Protein AF-A0A9E2LM24-F1 (afdb_monomer_lite)

Sequence (408 aa):
MKIYEELTNNKLIKWGVSLYILQIMFSSILIIIFGLPLFNVFFVATQSALLAIFVYFLLTKRFVILYRYSLLISLFSLLIISSIFSLVSLSYIEYGTIMINKIEDLNRINWNPSGNFKLNNDIFYDSSITNEEPCIIKEFNGIFDGNGYTIYDLNKPLFCTILDADIKNIYLRNVNINVDEYSVPRFGTIALINRGIIENVHVFGNISGSTSTGGLIGYNQGTINNSSFSGIIDSPLSSQNGGITSLNEGIISASYSKGSINGNVGVGGISGVSSGGSIVNCYTKMNINGNIHVSGIVGYLLKNVNLDGLIVYGNITANEYIGVVTSSDHLYAFNVLFTGQIYSSDYSYEESVFYSADQAFYVPSENYVDIILLDDSFYLNLLGLNQNIWAYNYENNIVLPYLSNNIE

Foldseek 3Di:
DVVVVVCVPDPVNVVVVVVVVVVVVVL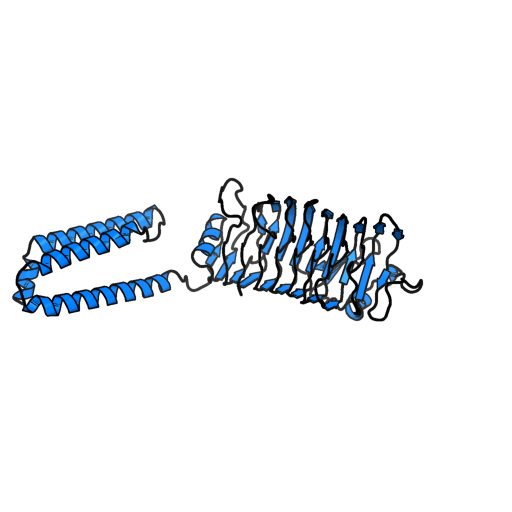VVCCVPPVDPPDDVVNVVVVVVVVVVVLVVVVPDDDPVVVVVSVVVVVVVVVVVVV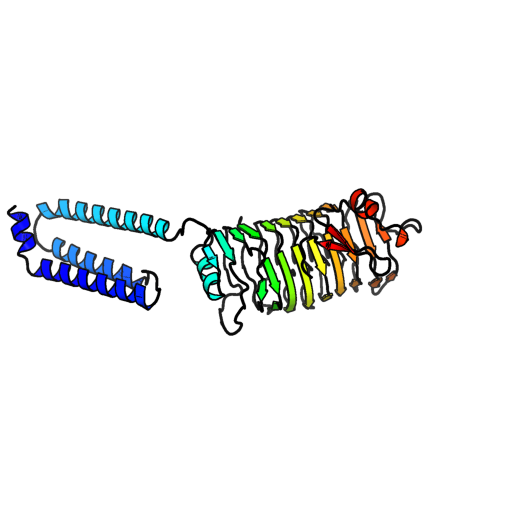VVVVVVVVLQPPDEAEDAEDVVLVNCQSPQAHHYEYPEAYEDDPVPDDVAQESHEEHQHEYHPVQHEYEDAAHENYAEYAQYHYENYHYEAYDYEDEPPRAQFDENHYAEYAHEYYHEEYEYEYAYQHQYEPHYREYPHEYELYEYEEEYHHANYAQHEPHYSEYAEYYALYEYAEEYHYEHQAEPHISEYEHYEHALYEYQYAYHYEYQWEHHTSYYPYAYHAELYEGHHETEYAYQYYHHTSDDYDWWYFYWYAYWYHYPVDTDHAIFTGGGPDDPDGDPVRGDDLQPPDPCCSCPRSVNDPQQWDWDCPPSHTDTDGPPDDD

Radius of gyration: 29.94 Å; chains: 1; bounding box: 44×38×105 Å

Secondary structure (DSSP, 8-state):
-HHHHHHHH-HHHHHHHHHHHHHHHHHHHHHHHH---S--HHHHHHHHHHHHHHHHHHHTS--HHHHHHHHHHHHHHHHHHHHHHHHHHHHTS--SEEEE-SGGGGGGTTT-TTSEEEE-S-EE--TT---SSSSSEEEE-SEEE-TT-EEES--S-SEEEE-S-EEEEEEEEEEEEEE-TTS-SEEESSEEEE-SEEEEEEEEEEEEESSEEESSEEEESSEEES-EEEEEEE-TT-S-EESSEEEESSEEES-EEEEEEE-SEEEESSEEEEESSEEEEEEEEEEEE-SEEEESSEEEEEE--EEEEEEEES-EEESEEEESSBSS---S---EEEESEEEESS-EEES-EEEPTT--SS--TT-B--GGG--HHIIIIIS---TTTEEEEEETTEEEEEETT---

pLDDT: mean 76.73, std 20.54, range [34.72, 98.88]

Structure (mmCIF, N/CA/C/O backbone):
data_AF-A0A9E2LM24-F1
#
_entry.id   AF-A0A9E2LM24-F1
#
loop_
_atom_site.group_PDB
_atom_site.id
_atom_site.type_symbol
_atom_site.label_atom_id
_atom_site.label_alt_id
_atom_site.label_comp_id
_atom_site.label_asym_id
_atom_site.label_entity_id
_atom_site.label_seq_id
_atom_site.pdbx_PDB_ins_code
_atom_site.Cartn_x
_atom_site.Cartn_y
_atom_site.Cartn_z
_atom_site.occupancy
_atom_site.B_iso_or_equiv
_atom_site.auth_seq_id
_atom_site.auth_comp_id
_atom_site.auth_asym_id
_atom_site.auth_atom_id
_atom_site.pdbx_PDB_model_num
ATOM 1 N N . MET A 1 1 ? -22.798 -12.843 67.841 1.00 37.84 1 MET A N 1
ATOM 2 C CA . MET A 1 1 ? -23.524 -11.668 68.377 1.00 37.84 1 MET A CA 1
ATOM 3 C C . MET A 1 1 ? -22.612 -10.711 69.138 1.00 37.84 1 MET A C 1
ATOM 5 O O . MET A 1 1 ? -22.390 -9.643 68.598 1.00 37.84 1 MET A O 1
ATOM 9 N N . LYS A 1 2 ? -21.973 -11.086 70.260 1.00 34.72 2 LYS A N 1
ATOM 10 C CA . LYS A 1 2 ? -21.072 -10.175 71.016 1.00 34.72 2 LYS A CA 1
ATOM 11 C C . LYS A 1 2 ? -19.939 -9.521 70.200 1.00 34.72 2 LYS A C 1
ATOM 13 O O . LYS A 1 2 ? -19.697 -8.332 70.334 1.00 34.72 2 LYS A O 1
ATOM 18 N N . ILE A 1 3 ? -19.302 -10.270 69.297 1.00 40.94 3 ILE A N 1
ATOM 19 C CA . ILE A 1 3 ? -18.236 -9.748 68.413 1.00 40.94 3 ILE A CA 1
ATOM 20 C C . ILE A 1 3 ? -18.790 -8.742 67.383 1.00 40.94 3 ILE A C 1
ATOM 22 O O . ILE A 1 3 ? -18.123 -7.778 67.022 1.00 40.94 3 ILE A O 1
ATOM 26 N N . TYR A 1 4 ? -20.034 -8.940 66.931 1.00 39.28 4 TYR A N 1
ATOM 27 C CA . TYR A 1 4 ? -20.706 -8.036 65.993 1.00 39.28 4 TYR A CA 1
ATOM 28 C C . TYR A 1 4 ? -21.110 -6.724 66.684 1.00 39.28 4 TYR A C 1
ATOM 30 O O . TYR A 1 4 ? -20.971 -5.653 66.100 1.00 39.28 4 TYR A O 1
ATOM 38 N N . GLU A 1 5 ? -21.533 -6.789 67.950 1.00 38.41 5 GLU A N 1
ATOM 39 C CA . GLU A 1 5 ? -21.797 -5.610 68.790 1.00 38.41 5 GLU A CA 1
ATOM 40 C C . GLU A 1 5 ? -20.521 -4.811 69.110 1.00 38.41 5 GLU A C 1
ATOM 42 O O . GLU A 1 5 ? -20.550 -3.581 69.083 1.00 38.41 5 GLU A O 1
ATOM 47 N N . GLU A 1 6 ? -19.380 -5.469 69.343 1.00 48.09 6 GLU A N 1
ATOM 48 C CA . GLU A 1 6 ? -18.092 -4.780 69.550 1.00 48.09 6 GLU A CA 1
ATOM 49 C C . GLU A 1 6 ? -17.565 -4.099 68.278 1.00 48.09 6 GLU A C 1
ATOM 51 O O . GLU A 1 6 ? -17.072 -2.970 68.338 1.00 48.09 6 GLU A O 1
ATOM 56 N N . LEU A 1 7 ? -17.705 -4.744 67.115 1.00 43.41 7 LEU A N 1
ATOM 57 C CA . LEU A 1 7 ? -17.315 -4.165 65.824 1.00 43.41 7 LEU A CA 1
ATOM 58 C C . LEU A 1 7 ? -18.199 -2.968 65.440 1.00 43.41 7 LEU A C 1
ATOM 60 O O . LEU A 1 7 ? -17.696 -1.965 64.936 1.00 43.41 7 LEU A O 1
ATOM 64 N N . THR A 1 8 ? -19.504 -3.039 65.713 1.00 44.94 8 THR A N 1
ATOM 65 C CA . THR A 1 8 ? -20.464 -1.978 65.361 1.00 44.94 8 THR A CA 1
ATOM 66 C C . THR A 1 8 ? -20.461 -0.790 66.323 1.00 44.94 8 THR A C 1
ATOM 68 O O . THR A 1 8 ? -20.882 0.293 65.920 1.00 44.94 8 THR A O 1
ATOM 71 N N . ASN A 1 9 ? -19.951 -0.918 67.552 1.00 47.66 9 ASN A N 1
ATOM 72 C CA . ASN A 1 9 ? -19.833 0.203 68.498 1.00 47.66 9 ASN A CA 1
ATOM 73 C C . ASN A 1 9 ? -18.480 0.926 68.467 1.00 47.66 9 ASN A C 1
ATOM 75 O O . ASN A 1 9 ? -18.320 1.969 69.107 1.00 47.66 9 ASN A O 1
ATOM 79 N N . ASN A 1 10 ? -17.512 0.437 67.692 1.00 54.38 10 ASN A N 1
ATOM 80 C CA . ASN A 1 10 ? -16.207 1.073 67.606 1.00 54.38 10 ASN A CA 1
ATOM 81 C C . ASN A 1 10 ? -16.253 2.313 66.695 1.00 54.38 10 ASN A C 1
ATOM 83 O O . ASN A 1 10 ? -16.375 2.211 65.471 1.00 54.38 10 ASN A O 1
ATOM 87 N N . LYS A 1 11 ? -16.128 3.505 67.297 1.00 49.81 11 LYS A N 1
ATOM 88 C CA . LYS A 1 11 ? -16.135 4.792 66.581 1.00 49.81 11 LYS A CA 1
ATOM 89 C C . LYS A 1 11 ? -15.120 4.829 65.434 1.00 49.81 11 LYS A C 1
ATOM 91 O O . LYS A 1 11 ? -15.450 5.366 64.386 1.00 49.81 11 LYS A O 1
ATOM 96 N N . LEU A 1 12 ? -13.942 4.220 65.578 1.00 48.19 12 LEU A N 1
ATOM 97 C CA . LEU A 1 12 ? -12.930 4.221 64.515 1.00 48.19 12 LEU A CA 1
ATOM 98 C C . LEU A 1 12 ? -13.371 3.442 63.270 1.00 48.19 12 LEU A C 1
ATOM 100 O O . LEU A 1 12 ? -13.103 3.875 62.153 1.00 48.19 12 LEU A O 1
ATOM 104 N N . ILE A 1 13 ? -14.096 2.335 63.449 1.00 50.62 13 ILE A N 1
ATOM 105 C CA . ILE A 1 13 ? -14.607 1.528 62.333 1.00 50.62 13 ILE A CA 1
ATOM 106 C C . ILE A 1 13 ? -15.705 2.296 61.592 1.00 50.62 13 ILE A C 1
ATOM 108 O O . ILE A 1 13 ? -15.702 2.330 60.365 1.00 50.62 13 ILE A O 1
ATOM 112 N N . LYS A 1 14 ? -16.586 3.001 62.317 1.00 49.66 14 LYS A N 1
ATOM 113 C CA . LYS A 1 14 ? -17.591 3.878 61.690 1.00 49.66 14 LYS A CA 1
ATOM 114 C C . LYS A 1 14 ? -16.951 4.989 60.861 1.00 49.66 14 LYS A C 1
ATOM 116 O O . LYS A 1 14 ? -17.409 5.251 59.758 1.00 49.66 14 LYS A O 1
ATOM 121 N N . TRP A 1 15 ? -15.880 5.607 61.359 1.00 49.09 15 TRP A N 1
ATOM 122 C CA . TRP A 1 15 ? -15.157 6.642 60.614 1.00 49.09 15 TRP A CA 1
ATOM 123 C C . TRP A 1 15 ? -14.475 6.087 59.361 1.00 49.09 15 TRP A C 1
ATOM 125 O O . TRP A 1 15 ? -14.570 6.705 58.304 1.00 49.09 15 TRP A O 1
ATOM 135 N N . GLY A 1 16 ? -13.858 4.904 59.450 1.00 50.16 16 GLY A N 1
ATOM 136 C CA . GLY A 1 16 ? -13.259 4.232 58.294 1.00 50.16 16 GLY A CA 1
ATOM 137 C C . GLY A 1 16 ? -14.283 3.902 57.204 1.00 50.16 16 GLY A C 1
ATOM 138 O O . GLY A 1 16 ? -14.049 4.193 56.035 1.00 50.16 16 GLY A O 1
ATOM 139 N N . VAL A 1 17 ? -15.450 3.373 57.586 1.00 50.53 17 VAL A N 1
ATOM 140 C CA . VAL A 1 17 ? -16.539 3.066 56.642 1.00 50.53 17 VAL A CA 1
ATOM 141 C C . VAL A 1 17 ? -17.111 4.342 56.016 1.00 50.53 17 VAL A C 1
ATOM 143 O O . VAL A 1 17 ? -17.307 4.385 54.805 1.00 50.53 17 VAL A O 1
ATOM 146 N N . SER A 1 18 ? -17.325 5.405 56.797 1.00 51.44 18 SER A N 1
ATOM 147 C CA . SER A 1 18 ? -17.827 6.681 56.268 1.00 51.44 18 SER A CA 1
ATOM 148 C C . SER A 1 18 ? -16.852 7.349 55.295 1.00 51.44 18 SER A C 1
ATOM 150 O O . SER A 1 18 ? -17.288 7.862 54.268 1.00 51.44 18 SER A O 1
ATOM 152 N N . LEU A 1 19 ? -15.544 7.319 55.576 1.00 48.62 19 LEU A N 1
ATOM 153 C CA . LEU A 1 19 ? -14.515 7.833 54.662 1.00 48.62 19 LEU A CA 1
ATOM 154 C C . LEU A 1 19 ? -14.465 7.029 53.357 1.00 48.62 19 LEU A C 1
ATOM 156 O O . LEU A 1 19 ? -14.359 7.618 52.284 1.00 48.62 19 LEU A O 1
ATOM 160 N N . TYR A 1 20 ? -14.617 5.706 53.439 1.00 49.69 20 TYR A N 1
ATOM 161 C CA . TYR A 1 20 ? -14.658 4.832 52.267 1.00 49.69 20 TYR A CA 1
ATOM 162 C C . TYR A 1 20 ? -15.887 5.098 51.383 1.00 49.69 20 TYR A C 1
ATOM 164 O O . TYR A 1 20 ? -15.764 5.204 50.165 1.00 49.69 20 TYR A O 1
ATOM 172 N N . ILE A 1 21 ? -17.065 5.288 51.990 1.00 49.41 21 ILE A N 1
ATOM 173 C CA . ILE A 1 21 ? -18.297 5.642 51.266 1.00 49.41 21 ILE A CA 1
ATOM 174 C C . ILE A 1 21 ? -18.165 7.020 50.603 1.00 49.41 21 ILE A C 1
ATOM 176 O O . ILE A 1 21 ? -18.506 7.165 49.430 1.00 49.41 21 ILE A O 1
ATOM 180 N N . LEU A 1 22 ? -17.630 8.017 51.316 1.00 49.47 22 LEU A N 1
ATOM 181 C CA . LEU A 1 22 ? -17.416 9.360 50.767 1.00 49.47 22 LEU A CA 1
ATOM 182 C C . LEU A 1 22 ? -16.456 9.328 49.565 1.00 49.47 22 LEU A C 1
ATOM 184 O O . LEU A 1 22 ? -16.675 10.020 48.573 1.00 49.47 22 LEU A O 1
ATOM 188 N N . GLN A 1 23 ? -15.426 8.483 49.634 1.00 54.00 23 GLN A N 1
ATOM 189 C CA . GLN A 1 23 ? -14.463 8.295 48.556 1.00 54.00 23 GLN A CA 1
ATOM 190 C C . GLN A 1 23 ? -15.085 7.611 47.333 1.00 54.00 23 GLN A C 1
ATOM 192 O O . GLN A 1 23 ? -14.861 8.079 46.221 1.00 54.00 23 GLN A O 1
ATOM 197 N N . ILE A 1 24 ? -15.918 6.577 47.521 1.00 50.78 24 ILE A N 1
ATOM 198 C CA . ILE A 1 24 ? -16.679 5.960 46.420 1.00 50.78 24 ILE A CA 1
ATOM 199 C C . ILE A 1 24 ? -17.555 7.010 45.735 1.00 50.78 24 ILE A C 1
ATOM 201 O O . ILE A 1 24 ? -17.515 7.130 44.517 1.00 50.78 24 ILE A O 1
ATOM 205 N N . MET A 1 25 ? -18.299 7.810 46.504 1.00 48.97 25 MET A N 1
ATOM 206 C CA . MET A 1 25 ? -19.178 8.839 45.943 1.00 48.97 25 MET A CA 1
ATOM 207 C C . MET A 1 25 ? -18.410 9.890 45.130 1.00 48.97 25 MET A C 1
ATOM 209 O O . MET A 1 25 ? -18.860 10.269 44.050 1.00 48.97 25 MET A O 1
ATOM 213 N N . PHE A 1 26 ? -17.245 10.335 45.608 1.00 49.41 26 PHE A N 1
ATOM 214 C CA . PHE A 1 26 ? -16.420 11.314 44.896 1.00 49.41 26 PHE A CA 1
ATOM 215 C C . PHE A 1 26 ? -15.842 10.743 43.591 1.00 49.41 26 PHE A C 1
ATOM 217 O O . PHE A 1 26 ? -15.830 11.422 42.565 1.00 49.41 26 PHE A O 1
ATOM 224 N N . SER A 1 27 ? -15.440 9.471 43.599 1.00 51.25 27 SER A N 1
ATOM 225 C CA . SER A 1 27 ? -14.977 8.762 42.402 1.00 51.25 27 SER A CA 1
ATOM 226 C C . SER A 1 27 ? -16.081 8.572 41.370 1.00 51.25 27 SER A C 1
ATOM 228 O O . SER A 1 27 ? -15.845 8.814 40.191 1.00 51.25 27 SER A O 1
ATOM 230 N N . SER A 1 28 ? -17.297 8.230 41.800 1.00 48.94 28 SER A N 1
ATOM 231 C CA . SER A 1 28 ? -18.464 8.138 40.914 1.00 48.94 28 SER A CA 1
ATOM 232 C C . SER A 1 28 ? -18.766 9.470 40.226 1.00 48.94 28 SER A C 1
ATOM 234 O O . SER A 1 28 ? -19.061 9.502 39.036 1.00 48.94 28 SER A O 1
ATOM 236 N N . ILE A 1 29 ? -18.660 10.583 40.959 1.00 48.94 29 ILE A N 1
ATOM 237 C CA . ILE A 1 29 ? -18.905 11.929 40.426 1.00 48.94 29 ILE A CA 1
ATOM 238 C C . ILE A 1 29 ? -17.828 12.323 39.403 1.00 48.94 29 ILE A C 1
ATOM 240 O O . ILE A 1 29 ? -18.162 12.867 38.353 1.00 48.94 29 ILE A O 1
ATOM 244 N N . LEU A 1 30 ? -16.554 12.008 39.654 1.00 46.25 30 LEU A N 1
ATOM 245 C CA . LEU A 1 30 ? -15.466 12.275 38.704 1.00 46.25 30 LEU A CA 1
ATOM 246 C C . LEU A 1 30 ? -15.601 11.467 37.403 1.00 46.25 30 LEU A C 1
ATOM 248 O O . LEU A 1 30 ? -15.331 12.007 36.332 1.00 46.25 30 LEU A O 1
ATOM 252 N N . ILE A 1 31 ? -16.073 10.217 37.481 1.00 49.44 31 ILE A N 1
ATOM 253 C CA . ILE A 1 31 ? -16.367 9.371 36.310 1.00 49.44 31 ILE A CA 1
ATOM 254 C C . ILE A 1 31 ? -17.482 9.995 35.463 1.00 49.44 31 ILE A C 1
ATOM 256 O O . ILE A 1 31 ? -17.355 10.095 34.246 1.00 49.44 31 ILE A O 1
ATOM 260 N N . ILE A 1 32 ? -18.555 10.456 36.113 1.00 47.03 32 ILE A N 1
ATOM 261 C CA . ILE A 1 32 ? -19.714 11.053 35.436 1.00 47.03 32 ILE A CA 1
ATOM 262 C C . ILE A 1 32 ? -19.356 12.396 34.784 1.00 47.03 32 ILE A C 1
ATOM 264 O O . ILE A 1 32 ? -19.843 12.689 33.697 1.00 47.03 32 ILE A O 1
ATOM 268 N N . ILE A 1 33 ? -18.520 13.216 35.429 1.00 41.94 33 ILE A N 1
ATOM 269 C CA . ILE A 1 33 ? -18.206 14.572 34.950 1.00 41.94 33 ILE A CA 1
ATOM 270 C C . ILE A 1 33 ? -17.117 14.572 33.872 1.00 41.94 33 ILE A C 1
ATOM 272 O O . ILE A 1 33 ? -17.212 15.348 32.925 1.00 41.94 33 ILE A O 1
ATOM 276 N N . PHE A 1 34 ? -16.084 13.735 34.000 1.00 40.09 34 PHE A N 1
ATOM 277 C CA . PHE A 1 34 ? -14.899 13.819 33.139 1.00 40.09 34 PHE A CA 1
ATOM 278 C C . PHE A 1 34 ? -14.753 12.663 32.145 1.00 40.09 34 PHE A C 1
ATOM 280 O O . PHE A 1 34 ? -13.814 12.680 31.354 1.00 40.09 34 PHE A O 1
ATOM 287 N N . GLY A 1 35 ? -15.622 11.644 32.189 1.00 41.97 35 GLY A N 1
ATOM 288 C CA . GLY A 1 35 ? -15.479 10.447 31.347 1.00 41.97 35 GLY A CA 1
ATOM 289 C C . GLY A 1 35 ? -14.150 9.709 31.559 1.00 41.97 35 GLY A C 1
ATOM 290 O O . GLY A 1 35 ? -13.750 8.894 30.731 1.00 41.97 35 GLY A O 1
ATOM 291 N N . LEU A 1 36 ? -13.442 10.018 32.650 1.00 40.34 36 LEU A N 1
ATOM 292 C CA . LEU A 1 36 ? -12.144 9.448 32.973 1.00 40.34 36 LEU A CA 1
ATOM 293 C C . LEU A 1 36 ? -12.342 8.026 33.511 1.00 40.34 36 LEU A C 1
ATOM 295 O O . LEU A 1 36 ? -13.150 7.829 34.426 1.00 40.34 36 LEU A O 1
ATOM 299 N N . PRO A 1 37 ? -11.595 7.032 33.004 1.00 42.69 37 PRO A N 1
ATOM 300 C CA . PRO A 1 37 ? -11.623 5.701 33.580 1.00 42.69 37 PRO A CA 1
ATOM 301 C C . PRO A 1 37 ? -11.056 5.720 35.006 1.00 42.69 37 PRO A C 1
ATOM 303 O O . PRO A 1 37 ? -10.235 6.565 35.359 1.00 42.69 37 PRO A O 1
ATOM 306 N N . LEU A 1 38 ? -11.469 4.738 35.812 1.00 41.19 38 LEU A N 1
ATOM 307 C CA . LEU A 1 38 ? -11.121 4.486 37.226 1.00 41.19 38 LEU A CA 1
ATOM 308 C C . LEU A 1 38 ? -9.619 4.473 37.590 1.00 41.19 38 LEU A C 1
ATOM 310 O O . LEU A 1 38 ? -9.264 4.240 38.746 1.00 41.19 38 LEU A O 1
ATOM 314 N N . PHE A 1 39 ? -8.721 4.704 36.640 1.00 47.00 39 PHE A N 1
ATOM 315 C CA . PHE A 1 39 ? -7.310 4.386 36.750 1.00 47.00 39 PHE A CA 1
ATOM 316 C C . PHE A 1 39 ? -6.438 5.612 36.525 1.00 47.00 39 PHE A C 1
ATOM 318 O O . PHE A 1 39 ? -5.777 5.770 35.505 1.00 47.00 39 PHE A O 1
ATOM 325 N N . ASN A 1 40 ? -6.347 6.436 37.564 1.00 41.44 40 ASN A N 1
ATOM 326 C CA . ASN A 1 40 ? -5.051 7.009 37.880 1.00 41.44 40 ASN A CA 1
ATOM 327 C C . ASN A 1 40 ? -4.311 5.969 38.740 1.00 41.44 40 ASN A C 1
ATOM 329 O O . ASN A 1 40 ? -4.874 5.480 39.718 1.00 41.44 40 ASN A O 1
ATOM 333 N N . VAL A 1 41 ? -3.070 5.607 38.411 1.00 40.97 41 VAL A N 1
ATOM 334 C CA . VAL A 1 41 ? -2.234 4.698 39.228 1.00 40.97 41 VAL A CA 1
ATOM 335 C C . VAL A 1 41 ? -2.157 5.182 40.688 1.00 40.97 41 VAL A C 1
ATOM 337 O O . VAL A 1 41 ? -2.132 4.377 41.621 1.00 40.97 41 VAL A O 1
ATOM 340 N N . PHE A 1 42 ? -2.266 6.498 40.906 1.00 39.94 42 PHE A N 1
ATOM 341 C CA . PHE A 1 42 ? -2.413 7.112 42.228 1.00 39.94 42 PHE A CA 1
ATOM 342 C C . PHE A 1 42 ? -3.684 6.677 42.988 1.00 39.94 42 PHE A C 1
ATOM 344 O O . PHE A 1 42 ? -3.671 6.575 44.215 1.00 39.94 42 PHE A O 1
ATOM 351 N N . PHE A 1 43 ? -4.783 6.379 42.294 1.00 45.56 43 PHE A N 1
ATOM 352 C CA . PHE A 1 43 ? -6.059 5.971 42.886 1.00 45.56 43 PHE A CA 1
ATOM 353 C C . PHE A 1 43 ? -6.000 4.550 43.476 1.00 45.56 43 PHE A C 1
ATOM 355 O O . PHE A 1 43 ? -6.475 4.308 44.583 1.00 45.56 43 PHE A O 1
ATOM 362 N N . VAL A 1 44 ? -5.323 3.619 42.801 1.00 47.00 44 VAL A N 1
ATOM 363 C CA . VAL A 1 44 ? -5.112 2.247 43.304 1.00 47.00 44 VAL A CA 1
ATOM 364 C C . VAL A 1 44 ? -4.002 2.204 44.367 1.00 47.00 44 VAL A C 1
ATOM 366 O O . VAL A 1 44 ? -4.108 1.476 45.360 1.00 47.00 44 VAL A O 1
ATOM 369 N N . ALA A 1 45 ? -2.964 3.035 44.223 1.00 43.75 45 ALA A N 1
ATOM 370 C CA . ALA A 1 45 ? -1.891 3.163 45.212 1.00 43.75 45 ALA A CA 1
ATOM 371 C C . ALA A 1 45 ? -2.394 3.720 46.558 1.00 43.75 45 ALA A C 1
ATOM 373 O O . ALA A 1 45 ? -1.986 3.261 47.623 1.00 43.75 45 ALA A O 1
ATOM 374 N N . THR A 1 46 ? -3.333 4.669 46.535 1.00 49.91 46 THR A N 1
ATOM 375 C CA . THR A 1 46 ? -3.924 5.228 47.764 1.00 49.91 46 THR A CA 1
ATOM 376 C C . THR A 1 46 ? -4.846 4.231 48.472 1.00 49.91 46 THR A C 1
ATOM 378 O O . THR A 1 46 ? -4.781 4.109 49.696 1.00 49.91 46 THR A O 1
ATOM 381 N N . GLN A 1 47 ? -5.634 3.453 47.722 1.00 50.97 47 GLN A N 1
ATOM 382 C CA . GLN A 1 47 ? -6.486 2.375 48.253 1.00 50.97 47 GLN A CA 1
ATOM 383 C C . GLN A 1 47 ? -5.663 1.263 48.926 1.00 50.97 47 GLN A C 1
ATOM 385 O O . GLN A 1 47 ? -5.989 0.813 50.027 1.00 50.97 47 GLN A O 1
ATOM 390 N N . SER A 1 48 ? -4.553 0.857 48.304 1.00 52.06 48 SER A N 1
ATOM 391 C CA . SER A 1 48 ? -3.649 -0.164 48.850 1.00 52.06 48 SER A CA 1
ATOM 392 C C . SER A 1 48 ? -2.846 0.335 50.057 1.00 52.06 48 SER A C 1
ATOM 394 O O . SER A 1 48 ? -2.683 -0.413 51.023 1.00 52.06 48 SER A O 1
ATOM 396 N N . ALA A 1 49 ? -2.425 1.605 50.075 1.00 48.19 49 ALA A N 1
ATOM 397 C CA . ALA A 1 49 ? -1.735 2.208 51.217 1.00 48.19 49 ALA A CA 1
ATOM 398 C C . ALA A 1 49 ? -2.637 2.339 52.458 1.00 48.19 49 ALA A C 1
ATOM 400 O O . ALA A 1 49 ? -2.216 1.994 53.562 1.00 48.19 49 ALA A O 1
ATOM 401 N N . LEU A 1 50 ? -3.892 2.773 52.298 1.00 51.09 50 LEU A N 1
ATOM 402 C CA . LEU A 1 50 ? -4.865 2.861 53.398 1.00 51.09 50 LEU A CA 1
ATOM 403 C C . LEU A 1 50 ? -5.198 1.483 53.982 1.00 51.09 50 LEU A C 1
ATOM 405 O O . LEU A 1 50 ? -5.255 1.329 55.205 1.00 51.09 50 LEU A O 1
ATOM 409 N N . LEU A 1 51 ? -5.344 0.470 53.124 1.00 54.06 51 LEU A N 1
ATOM 410 C CA . LEU A 1 51 ? -5.557 -0.911 53.552 1.00 54.06 51 LEU A CA 1
ATOM 411 C C . LEU A 1 51 ? -4.325 -1.466 54.286 1.00 54.06 51 LEU A C 1
ATOM 413 O O . LEU A 1 51 ? -4.468 -2.104 55.327 1.00 54.06 51 LEU A O 1
ATOM 417 N N . ALA A 1 52 ? -3.114 -1.168 53.805 1.00 51.31 52 ALA A N 1
ATOM 418 C CA . ALA A 1 52 ? -1.866 -1.565 54.455 1.00 51.31 52 ALA A CA 1
ATOM 419 C C . ALA A 1 52 ? -1.680 -0.896 55.828 1.00 51.31 52 ALA A C 1
ATOM 421 O O . ALA A 1 52 ? -1.301 -1.570 56.786 1.00 51.31 52 ALA A O 1
ATOM 422 N N . ILE A 1 53 ? -2.012 0.394 55.960 1.00 53.00 53 ILE A N 1
ATOM 423 C CA . ILE A 1 53 ? -1.996 1.121 57.242 1.00 53.00 53 ILE A CA 1
ATOM 424 C C . ILE A 1 53 ? -3.005 0.505 58.219 1.00 53.00 53 ILE A C 1
ATOM 426 O O . ILE A 1 53 ? -2.685 0.298 59.391 1.00 53.00 53 ILE A O 1
ATOM 430 N N . PHE A 1 54 ? -4.200 0.151 57.741 1.00 57.00 54 PHE A N 1
ATOM 431 C CA . PHE A 1 54 ? -5.231 -0.497 58.551 1.00 57.00 54 PHE A CA 1
ATOM 432 C C . PHE A 1 54 ? -4.795 -1.891 59.038 1.00 57.00 54 PHE A C 1
ATOM 434 O O . PHE A 1 54 ? -4.952 -2.219 60.216 1.00 57.00 54 PHE A O 1
ATOM 441 N N . VAL A 1 55 ? -4.167 -2.686 58.165 1.00 54.41 55 VAL A N 1
ATOM 442 C CA . VAL A 1 55 ? -3.604 -4.006 58.503 1.00 54.41 55 VAL A CA 1
ATOM 443 C C . VAL A 1 55 ? -2.420 -3.882 59.471 1.00 54.41 55 VAL A C 1
ATOM 445 O O . VAL A 1 55 ? -2.353 -4.627 60.447 1.00 54.41 55 VAL A O 1
ATOM 448 N N . TYR A 1 56 ? -1.526 -2.909 59.281 1.00 51.94 56 TYR A N 1
ATOM 449 C CA . TYR A 1 56 ? -0.412 -2.631 60.198 1.00 51.94 56 TYR A CA 1
ATOM 450 C C . TYR A 1 56 ? -0.897 -2.263 61.611 1.00 51.94 56 TYR A C 1
ATOM 452 O O . TYR A 1 56 ? -0.349 -2.724 62.618 1.00 51.94 56 TYR A O 1
ATOM 460 N N . PHE A 1 57 ? -1.981 -1.489 61.708 1.00 50.91 57 PHE A N 1
ATOM 461 C CA . PHE A 1 57 ? -2.591 -1.131 62.991 1.00 50.91 57 PHE A CA 1
ATOM 462 C C . PHE A 1 57 ? -3.226 -2.335 63.707 1.00 50.91 57 PHE A C 1
ATOM 464 O O . PHE A 1 57 ? -3.216 -2.408 64.936 1.00 50.91 57 PHE A O 1
ATOM 471 N N . LEU A 1 58 ? -3.742 -3.308 62.950 1.00 50.50 58 LEU A N 1
ATOM 472 C CA . LEU A 1 58 ? -4.242 -4.577 63.488 1.00 50.50 58 LEU A CA 1
ATOM 473 C C . LEU A 1 58 ? -3.103 -5.498 63.959 1.00 50.50 58 LEU A C 1
ATOM 475 O O . LEU A 1 58 ? -3.260 -6.187 64.965 1.00 50.50 58 LEU A O 1
ATOM 479 N N . LEU A 1 59 ? -1.948 -5.473 63.283 1.00 45.25 59 LEU A N 1
ATOM 480 C CA . LEU A 1 59 ? -0.774 -6.298 63.605 1.00 4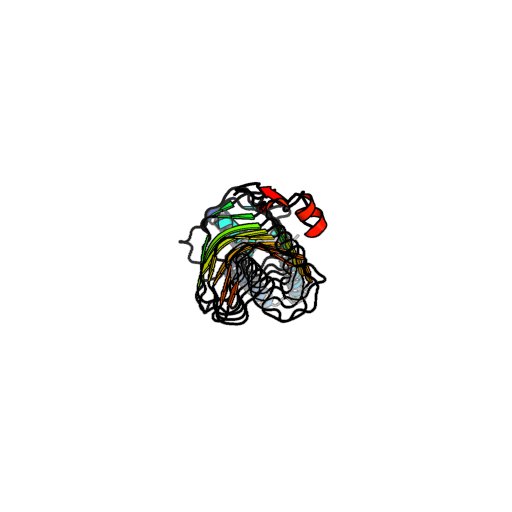5.25 59 LEU A CA 1
ATOM 481 C C . LEU A 1 59 ? -0.027 -5.850 64.874 1.00 45.25 59 LEU A C 1
ATOM 483 O O . LEU A 1 59 ? 0.612 -6.672 65.531 1.00 45.25 59 LEU A O 1
ATOM 487 N N . THR A 1 60 ? -0.108 -4.570 65.248 1.00 48.97 60 THR A N 1
ATOM 488 C CA . THR A 1 60 ? 0.629 -4.005 66.397 1.00 48.97 60 THR A CA 1
ATOM 489 C C . THR A 1 60 ? -0.057 -4.211 67.754 1.00 48.97 60 THR A C 1
ATOM 491 O O . THR A 1 60 ? 0.576 -4.009 68.793 1.00 48.97 60 THR A O 1
ATOM 494 N N . LYS A 1 61 ? -1.311 -4.692 67.802 1.00 48.19 61 LYS A N 1
ATOM 495 C CA . LYS A 1 61 ? -1.969 -5.091 69.061 1.00 48.19 61 LYS A CA 1
ATOM 496 C C . LYS A 1 61 ? -1.934 -6.609 69.266 1.00 48.19 61 LYS A C 1
ATOM 498 O O . LYS A 1 61 ? -2.452 -7.376 68.464 1.00 48.19 61 LYS A O 1
ATOM 503 N N . ARG A 1 62 ? -1.343 -7.028 70.396 1.00 48.41 62 ARG A N 1
ATOM 504 C CA . ARG A 1 62 ? -1.201 -8.419 70.876 1.00 48.41 62 ARG A CA 1
ATOM 505 C C . ARG A 1 62 ? -2.532 -9.190 70.874 1.00 48.41 62 ARG A C 1
ATOM 507 O O . ARG A 1 62 ? -3.213 -9.238 71.891 1.00 48.41 62 ARG A O 1
ATOM 514 N N . PHE A 1 63 ? -2.854 -9.875 69.782 1.00 51.91 63 PHE A N 1
ATOM 515 C CA . PHE A 1 63 ? -3.891 -10.904 69.765 1.00 51.91 63 PHE A CA 1
ATOM 516 C C . PHE A 1 63 ? -3.452 -12.077 68.880 1.00 51.91 63 PHE A C 1
ATOM 518 O O . PHE A 1 63 ? -3.538 -12.041 67.658 1.00 51.91 63 PHE A O 1
ATOM 525 N N . VAL A 1 64 ? -2.973 -13.149 69.516 1.00 49.66 64 VAL A N 1
ATOM 526 C CA . VAL A 1 64 ? -2.405 -14.342 68.853 1.00 49.66 64 VAL A CA 1
ATOM 527 C C . VAL A 1 64 ? -3.452 -15.110 68.029 1.00 49.66 64 VAL A C 1
ATOM 529 O O . VAL A 1 64 ? -3.124 -15.710 67.010 1.00 49.66 64 VAL A O 1
ATOM 532 N N . ILE A 1 65 ? -4.732 -15.028 68.404 1.00 49.06 65 ILE A N 1
ATOM 533 C CA . ILE A 1 65 ? -5.845 -15.605 67.632 1.00 49.06 65 ILE A CA 1
ATOM 534 C C . ILE A 1 65 ? -6.111 -14.794 66.352 1.00 49.06 65 ILE A C 1
ATOM 536 O O . ILE A 1 65 ? -6.403 -15.380 65.316 1.00 49.06 65 ILE A O 1
ATOM 540 N N . LEU A 1 66 ? -5.925 -13.469 66.382 1.00 47.91 66 LEU A N 1
ATOM 541 C CA . LEU A 1 66 ? -6.126 -12.583 65.229 1.00 47.91 66 LEU A CA 1
ATOM 542 C C . LEU A 1 66 ? -5.060 -12.764 64.136 1.00 47.91 66 LEU A C 1
ATOM 544 O O . LEU A 1 66 ? -5.360 -12.487 62.984 1.00 47.91 66 LEU A O 1
ATOM 548 N N . TYR A 1 67 ? -3.874 -13.300 64.448 1.00 45.97 67 TYR A N 1
ATOM 549 C CA . TYR A 1 67 ? -2.792 -13.513 63.470 1.00 45.97 67 TYR A CA 1
ATOM 550 C C . TYR A 1 67 ? -3.125 -14.567 62.399 1.00 45.97 67 TYR A C 1
ATOM 552 O O . TYR A 1 67 ? -2.826 -14.382 61.221 1.00 45.97 67 TYR A O 1
ATOM 560 N N . ARG A 1 68 ? -3.789 -15.673 62.780 1.00 44.91 68 ARG A N 1
ATOM 561 C CA . ARG A 1 68 ? -4.256 -16.681 61.805 1.00 44.91 68 ARG A CA 1
ATOM 562 C C . ARG A 1 68 ? -5.375 -16.134 60.921 1.00 44.91 68 ARG A C 1
ATOM 564 O O . ARG A 1 68 ? -5.419 -16.454 59.738 1.00 44.91 68 ARG A O 1
ATOM 571 N N . TYR A 1 69 ? -6.245 -15.290 61.475 1.00 49.28 69 TYR A N 1
ATOM 572 C CA . TYR A 1 69 ? -7.333 -14.674 60.719 1.00 49.28 69 TYR A CA 1
ATOM 573 C C . TYR A 1 69 ? -6.871 -13.478 59.879 1.00 49.28 69 TYR A C 1
ATOM 575 O O . TYR A 1 69 ? -7.426 -13.277 58.808 1.00 49.28 69 TYR A O 1
ATOM 583 N N . SER A 1 70 ? -5.834 -12.730 60.279 1.00 52.41 70 SER A N 1
ATOM 584 C CA . SER A 1 70 ? -5.307 -11.611 59.484 1.00 52.41 70 SER A CA 1
ATOM 585 C C . SER A 1 70 ? -4.647 -12.095 58.198 1.00 52.41 70 SER A C 1
ATOM 587 O O . SER A 1 70 ? -4.825 -11.468 57.161 1.00 52.41 70 SER A O 1
ATOM 589 N N . LEU A 1 71 ? -3.947 -13.234 58.250 1.00 48.38 71 LEU A N 1
ATOM 590 C CA . LEU A 1 71 ? -3.321 -13.848 57.078 1.00 48.38 71 LEU A CA 1
ATOM 591 C C . LEU A 1 71 ? -4.379 -14.395 56.102 1.00 48.38 71 LEU A C 1
ATOM 593 O O . LEU A 1 71 ? -4.276 -14.213 54.889 1.00 48.38 71 LEU A O 1
ATOM 597 N N . LEU A 1 72 ? -5.453 -14.978 56.644 1.00 50.72 72 LEU A N 1
ATOM 598 C CA . LEU A 1 72 ? -6.636 -15.390 55.884 1.00 50.72 72 LEU A CA 1
ATOM 599 C C . LEU A 1 72 ? -7.360 -14.196 55.250 1.00 50.72 72 LEU A C 1
ATOM 601 O O . LEU A 1 72 ? -7.697 -14.263 54.075 1.00 50.72 72 LEU A O 1
ATOM 605 N N . ILE A 1 73 ? -7.545 -13.096 55.984 1.00 54.50 73 ILE A N 1
ATOM 606 C CA . ILE A 1 73 ? -8.162 -11.864 55.471 1.00 54.50 73 ILE A CA 1
ATOM 607 C C . ILE A 1 73 ? -7.297 -11.246 54.370 1.00 54.50 73 ILE A C 1
ATOM 609 O O . ILE A 1 73 ? -7.848 -10.842 53.353 1.00 54.50 73 ILE A O 1
ATOM 613 N N . SER A 1 74 ? -5.966 -11.224 54.523 1.00 53.00 74 SER A N 1
ATOM 614 C CA . SER A 1 74 ? -5.063 -10.714 53.483 1.00 53.00 74 SER A CA 1
ATOM 615 C C . SER A 1 74 ? -5.058 -11.572 52.218 1.00 53.00 74 SER A C 1
ATOM 617 O O . SER A 1 74 ? -4.990 -11.039 51.117 1.00 53.00 74 SER A O 1
ATOM 619 N N . LEU A 1 75 ? -5.165 -12.899 52.355 1.00 50.81 75 LEU A N 1
ATOM 620 C CA . LEU A 1 75 ? -5.311 -13.805 51.212 1.00 50.81 75 LEU A CA 1
ATOM 621 C C . LEU A 1 75 ? -6.663 -13.609 50.522 1.00 50.81 75 LEU A C 1
ATOM 623 O O . LEU A 1 75 ? -6.730 -13.596 49.297 1.00 50.81 75 LEU A O 1
ATOM 627 N N . PHE A 1 76 ? -7.729 -13.408 51.301 1.00 54.44 76 PHE A N 1
ATOM 628 C CA . PHE A 1 76 ? -9.070 -13.165 50.778 1.00 54.44 76 PHE A CA 1
ATOM 629 C C . PHE A 1 76 ? -9.169 -11.813 50.064 1.00 54.44 76 PHE A C 1
ATOM 631 O O . PHE A 1 76 ? -9.782 -11.729 49.005 1.00 54.44 76 PHE A O 1
ATOM 638 N N . SER A 1 77 ? -8.528 -10.763 50.587 1.00 58.66 77 SER A N 1
ATOM 639 C CA . SER A 1 77 ? -8.463 -9.464 49.917 1.00 58.66 77 SER A CA 1
ATOM 640 C C . SER A 1 77 ? -7.609 -9.513 48.652 1.00 58.66 77 SER A C 1
ATOM 642 O O . SER A 1 77 ? -8.011 -8.925 47.659 1.00 58.66 77 SER A O 1
ATOM 644 N N . LEU A 1 78 ? -6.500 -10.261 48.631 1.00 54.62 78 LEU A N 1
ATOM 645 C CA . LEU A 1 78 ? -5.730 -10.528 47.406 1.00 54.62 78 LEU A CA 1
ATOM 646 C C . LEU A 1 78 ? -6.558 -11.273 46.354 1.00 54.62 78 LEU A C 1
ATOM 648 O O . LEU A 1 78 ? -6.531 -10.897 45.186 1.00 54.62 78 LEU A O 1
ATOM 652 N N . LEU A 1 79 ? -7.338 -12.274 46.768 1.00 51.56 79 LEU A N 1
ATOM 653 C CA . LEU A 1 79 ? -8.272 -12.987 45.895 1.00 51.56 79 LEU A CA 1
ATOM 654 C C . LEU A 1 79 ? -9.351 -12.054 45.340 1.00 51.56 79 LEU A C 1
ATOM 656 O O . LEU A 1 79 ? -9.581 -12.070 44.137 1.00 51.56 79 LEU A O 1
ATOM 660 N N . ILE A 1 80 ? -9.948 -11.203 46.180 1.00 56.34 80 ILE A N 1
ATOM 661 C CA . ILE A 1 80 ? -10.936 -10.197 45.765 1.00 56.34 80 ILE A CA 1
ATOM 662 C C . ILE A 1 80 ? -10.314 -9.169 44.815 1.00 56.34 80 ILE A C 1
ATOM 664 O O . ILE A 1 80 ? -10.917 -8.823 43.810 1.00 56.34 80 ILE A O 1
ATOM 668 N N . ILE A 1 81 ? -9.097 -8.698 45.086 1.00 61.00 81 ILE A N 1
ATOM 669 C CA . ILE A 1 81 ? -8.387 -7.776 44.193 1.00 61.00 81 ILE A CA 1
ATOM 670 C C . ILE A 1 81 ? -8.091 -8.466 42.860 1.00 61.00 81 ILE A C 1
ATOM 672 O O . ILE A 1 81 ? -8.303 -7.861 41.818 1.00 61.00 81 ILE A O 1
ATOM 676 N N . SER A 1 82 ? -7.668 -9.735 42.872 1.00 49.19 82 SER A N 1
ATOM 677 C CA . SER A 1 82 ? -7.395 -10.498 41.648 1.00 49.19 82 SER A CA 1
ATOM 678 C C . SER A 1 82 ? -8.658 -10.787 40.832 1.00 49.19 82 SER A C 1
ATOM 680 O O . SER A 1 82 ? -8.614 -10.734 39.607 1.00 49.19 82 SER A O 1
ATOM 682 N N . SER A 1 83 ? -9.795 -11.031 41.490 1.00 47.28 83 SER A N 1
ATOM 683 C CA . SER A 1 83 ? -11.073 -11.272 40.822 1.00 47.28 83 SER A CA 1
ATOM 684 C C . SER A 1 83 ? -11.730 -9.980 40.348 1.00 47.28 83 SER A C 1
ATOM 686 O O . SER A 1 83 ? -12.339 -9.970 39.288 1.00 47.28 83 SER A O 1
ATOM 688 N N . ILE A 1 84 ? -11.555 -8.865 41.061 1.00 54.66 84 ILE A N 1
ATOM 689 C CA . ILE A 1 84 ? -11.926 -7.537 40.559 1.00 54.66 84 ILE A CA 1
ATOM 690 C C . ILE A 1 84 ? -11.032 -7.171 39.373 1.00 54.66 84 ILE A C 1
ATOM 692 O O . ILE A 1 84 ? -11.546 -6.696 38.372 1.00 54.66 84 ILE A O 1
ATOM 696 N N . PHE A 1 85 ? -9.725 -7.440 39.432 1.00 50.22 85 PHE A N 1
ATOM 697 C CA . PHE A 1 85 ? -8.814 -7.210 38.310 1.00 50.22 85 PHE A CA 1
ATOM 698 C C . PHE A 1 85 ? -9.217 -8.036 37.079 1.00 50.22 85 PHE A C 1
ATOM 700 O O . PHE A 1 85 ? -9.251 -7.488 35.980 1.00 50.22 85 PHE A O 1
ATOM 707 N N . SER A 1 86 ? -9.607 -9.307 37.257 1.00 45.28 86 SER A N 1
ATOM 708 C CA . SER A 1 86 ? -10.095 -10.146 36.154 1.00 45.28 86 SER A CA 1
ATOM 709 C C . SER A 1 86 ? -11.477 -9.728 35.638 1.00 45.28 86 SER A C 1
ATOM 711 O O . SER A 1 86 ? -11.708 -9.750 34.434 1.00 45.28 86 SER A O 1
ATOM 713 N N . LEU A 1 87 ? -12.400 -9.295 36.503 1.00 40.97 87 LEU A N 1
ATOM 714 C CA . LEU A 1 87 ? -13.687 -8.748 36.058 1.00 40.97 87 LEU A CA 1
ATOM 715 C C . LEU A 1 87 ? -13.515 -7.412 35.328 1.00 40.97 87 LEU A C 1
ATOM 717 O O . LEU A 1 87 ? -14.239 -7.146 34.373 1.00 40.97 87 LEU A O 1
ATOM 721 N N . VAL A 1 88 ? -12.565 -6.578 35.757 1.00 45.44 88 VAL A N 1
ATOM 722 C CA . VAL A 1 88 ? -12.295 -5.275 35.143 1.00 45.44 88 VAL A CA 1
ATOM 723 C C . VAL A 1 88 ? -11.647 -5.446 33.771 1.00 45.44 88 VAL A C 1
ATOM 725 O O . VAL A 1 88 ? -12.068 -4.769 32.833 1.00 45.44 88 VAL A O 1
ATOM 728 N N . SER A 1 89 ? -10.710 -6.388 33.610 1.00 43.34 89 SER A N 1
ATOM 729 C CA . SER A 1 89 ? -10.168 -6.719 32.287 1.00 43.34 89 SER A CA 1
ATOM 730 C C . SER A 1 89 ? -11.234 -7.293 31.348 1.00 43.34 89 SER A C 1
ATOM 732 O O . SER A 1 89 ? -11.194 -7.004 30.157 1.00 43.34 89 SER A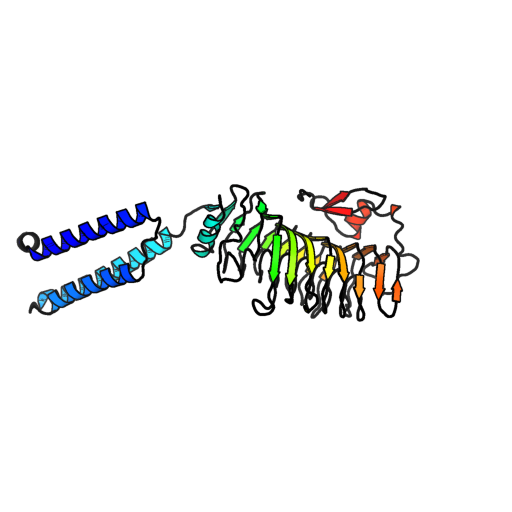 O 1
ATOM 734 N N . LEU A 1 90 ? -12.237 -8.015 31.866 1.00 38.19 90 LEU A N 1
ATOM 735 C CA . LEU A 1 90 ? -13.412 -8.407 31.079 1.00 38.19 90 LEU A CA 1
ATOM 736 C C . LEU A 1 90 ? -14.362 -7.237 30.769 1.00 38.19 90 LEU A C 1
ATOM 738 O O . LEU A 1 90 ? -14.988 -7.247 29.716 1.00 38.19 90 LEU A O 1
ATOM 742 N N . SER A 1 91 ? -14.490 -6.241 31.652 1.00 43.03 91 SER A N 1
ATOM 743 C CA . SER A 1 91 ? -15.412 -5.105 31.463 1.00 43.03 91 SER A CA 1
ATOM 744 C C . SER A 1 91 ? -14.936 -4.065 30.444 1.00 43.03 91 SER A C 1
ATOM 746 O O . SER A 1 91 ? -15.749 -3.293 29.946 1.00 43.03 91 SER A O 1
ATOM 748 N N . TYR A 1 92 ? -13.637 -4.053 30.127 1.00 44.72 92 TYR A N 1
ATOM 749 C CA . TYR A 1 92 ? -13.068 -3.236 29.049 1.00 44.72 92 TYR A CA 1
ATOM 750 C C . TYR A 1 92 ? -13.305 -3.826 27.655 1.00 44.72 92 TYR A C 1
ATOM 752 O O . TYR A 1 92 ? -13.156 -3.124 26.655 1.00 44.72 92 TYR A O 1
ATOM 760 N N . ILE A 1 93 ? -13.693 -5.100 27.582 1.00 47.59 93 ILE A N 1
ATOM 761 C CA . ILE A 1 93 ? -14.140 -5.723 26.344 1.00 47.59 93 ILE A CA 1
ATOM 762 C C . ILE A 1 93 ? -15.608 -5.327 26.182 1.00 47.59 93 ILE A C 1
ATOM 764 O O . ILE A 1 93 ? -16.511 -5.999 26.680 1.00 47.59 93 ILE A O 1
ATOM 768 N N . GLU A 1 94 ? -15.862 -4.202 25.515 1.00 50.47 94 GLU A N 1
ATOM 769 C CA . GLU A 1 94 ? -17.193 -3.948 24.966 1.00 50.47 94 GLU A CA 1
ATOM 770 C C . GLU A 1 94 ? -17.519 -5.112 24.016 1.00 50.47 94 GLU A C 1
ATOM 772 O O . GLU A 1 94 ? -16.938 -5.245 22.940 1.00 50.47 94 GLU A O 1
ATOM 777 N N . TYR A 1 95 ? -18.400 -6.017 24.451 1.00 54.66 95 TYR A N 1
ATOM 778 C CA . TYR A 1 95 ? -18.851 -7.132 23.628 1.00 54.66 95 TYR A CA 1
ATOM 779 C C . TYR A 1 95 ? -19.712 -6.584 22.491 1.00 54.66 95 TYR A C 1
ATOM 781 O O . TYR A 1 95 ? -20.830 -6.124 22.717 1.00 54.66 95 TYR A O 1
ATOM 789 N N . GLY A 1 96 ? -19.194 -6.652 21.266 1.00 77.06 96 GLY A N 1
ATOM 790 C CA . GLY A 1 96 ? -19.916 -6.268 20.058 1.00 77.06 96 GLY A CA 1
ATOM 791 C C . GLY A 1 96 ? -19.119 -5.327 19.166 1.00 77.06 96 GLY A C 1
ATOM 792 O O . GLY A 1 96 ? -17.898 -5.229 19.267 1.00 77.06 96 GLY A O 1
ATOM 793 N N . THR A 1 97 ? -19.828 -4.673 18.252 1.00 88.56 97 THR A N 1
ATOM 794 C CA . THR A 1 97 ? -19.252 -3.682 17.344 1.00 88.56 97 THR A CA 1
ATOM 795 C C . THR A 1 97 ? -19.320 -2.295 17.974 1.00 88.56 97 THR A C 1
ATOM 797 O O . THR A 1 97 ? -20.395 -1.814 18.331 1.00 88.56 97 THR A O 1
ATOM 800 N N . ILE A 1 98 ? -18.169 -1.644 18.085 1.00 91.50 98 ILE A N 1
ATOM 801 C CA . ILE A 1 98 ? -17.995 -0.295 18.605 1.00 91.50 98 ILE A CA 1
ATOM 802 C C . ILE A 1 98 ? -18.120 0.694 17.446 1.00 91.50 98 ILE A C 1
ATOM 804 O O . ILE A 1 98 ? -17.319 0.677 16.510 1.00 91.50 98 ILE A O 1
ATOM 808 N N . MET A 1 99 ? -19.119 1.573 17.511 1.00 94.00 99 MET A N 1
ATOM 809 C CA . MET A 1 99 ? -19.328 2.585 16.476 1.00 94.00 99 MET A CA 1
ATOM 810 C C . MET A 1 99 ? -18.375 3.770 16.666 1.00 94.00 99 MET A C 1
ATOM 812 O O . MET A 1 99 ? -18.296 4.342 17.757 1.00 94.00 99 MET A O 1
ATOM 816 N N . ILE A 1 100 ? -17.702 4.158 15.586 1.00 94.50 100 ILE A N 1
ATOM 817 C CA . ILE A 1 100 ? -16.878 5.364 15.482 1.00 94.50 100 ILE A CA 1
ATOM 818 C C . ILE A 1 100 ? -17.709 6.425 14.753 1.00 94.50 100 ILE A C 1
ATOM 820 O O . ILE A 1 100 ? -18.103 6.227 13.602 1.00 94.50 100 ILE A O 1
ATOM 824 N N . ASN A 1 101 ? -18.007 7.537 15.424 1.00 91.62 101 ASN A N 1
ATOM 825 C CA . ASN A 1 101 ? -18.853 8.607 14.884 1.00 91.62 101 ASN A CA 1
ATOM 826 C C . ASN A 1 101 ? -18.076 9.895 14.589 1.00 91.62 101 ASN A C 1
ATOM 828 O O . ASN A 1 101 ? -18.584 10.752 13.871 1.00 91.62 101 ASN A O 1
ATOM 832 N N . LYS A 1 102 ? -16.892 10.058 15.187 1.00 90.81 102 LYS A N 1
ATOM 833 C CA . LYS A 1 102 ? -16.050 11.259 15.102 1.00 90.81 102 LYS A CA 1
ATOM 834 C C . LYS A 1 102 ? -14.589 10.919 15.380 1.00 90.81 102 LYS A C 1
ATOM 836 O O . LYS A 1 102 ? -14.283 9.820 15.840 1.00 90.81 102 LYS A O 1
ATOM 841 N N . ILE A 1 103 ? -13.689 11.868 15.134 1.00 86.94 103 ILE A N 1
ATOM 842 C CA . ILE A 1 103 ? -12.250 11.600 15.147 1.00 86.94 103 ILE A CA 1
ATOM 843 C C . ILE A 1 103 ? -11.715 11.167 16.515 1.00 86.94 103 ILE A C 1
ATOM 845 O O . ILE A 1 103 ? -10.875 10.271 16.585 1.00 86.94 103 ILE A O 1
ATOM 849 N N . GLU A 1 104 ? -12.243 11.715 17.614 1.00 86.44 104 GLU A N 1
ATOM 850 C CA . GLU A 1 104 ? -11.780 11.336 18.955 1.00 86.44 104 GLU A CA 1
ATOM 851 C C . GLU A 1 104 ? -12.104 9.876 19.298 1.00 86.44 104 GLU A C 1
ATOM 853 O O . GLU A 1 104 ? -11.414 9.281 20.127 1.00 86.44 104 GLU A O 1
ATOM 858 N N . ASP A 1 105 ? -13.111 9.280 18.648 1.00 89.56 105 ASP A N 1
ATOM 859 C CA . ASP A 1 105 ? -13.497 7.889 18.888 1.00 89.56 105 ASP A CA 1
ATOM 860 C C . ASP A 1 105 ? -12.410 6.913 18.412 1.00 89.56 105 ASP A C 1
ATOM 862 O O . ASP A 1 105 ? -12.305 5.820 18.968 1.00 89.56 105 ASP A O 1
ATOM 866 N N . LEU A 1 106 ? -11.548 7.303 17.459 1.00 89.00 106 LEU A N 1
ATOM 867 C CA . LEU A 1 106 ? -10.415 6.474 17.026 1.00 89.00 106 LEU A CA 1
ATOM 868 C C . LEU A 1 106 ? -9.445 6.176 18.177 1.00 89.00 106 LEU A C 1
ATOM 870 O O . LEU A 1 106 ? -8.837 5.109 18.207 1.00 89.00 106 LEU A O 1
ATOM 874 N N . ASN A 1 107 ? -9.352 7.055 19.183 1.00 85.56 107 ASN A N 1
ATOM 875 C CA . ASN A 1 107 ? -8.514 6.801 20.357 1.00 85.56 107 ASN A CA 1
ATOM 876 C C . ASN A 1 107 ? -8.995 5.598 21.181 1.00 85.56 107 ASN A C 1
ATOM 878 O O . ASN A 1 107 ? -8.183 4.977 21.866 1.00 85.56 107 ASN A O 1
ATOM 882 N N . ARG A 1 108 ? -10.278 5.218 21.088 1.00 86.69 108 ARG A N 1
ATOM 883 C CA . ARG A 1 108 ? -10.815 4.024 21.764 1.00 86.69 108 ARG A CA 1
ATOM 884 C C . ARG A 1 108 ? -10.149 2.745 21.266 1.00 86.69 108 ARG A C 1
ATOM 886 O O . ARG A 1 108 ? -10.026 1.791 22.029 1.00 86.69 108 ARG A O 1
ATOM 893 N N . ILE A 1 109 ? -9.678 2.739 20.021 1.00 91.06 109 ILE A N 1
ATOM 894 C CA . ILE A 1 109 ? -8.990 1.595 19.420 1.00 91.06 109 ILE A CA 1
ATOM 895 C C . ILE A 1 109 ? -7.670 1.333 20.144 1.00 91.06 109 ILE A C 1
ATOM 897 O O . ILE A 1 109 ? -7.363 0.191 20.463 1.00 91.06 109 ILE A O 1
ATOM 901 N N . ASN A 1 110 ? -6.945 2.387 20.527 1.00 89.06 110 ASN A N 1
ATOM 902 C CA . ASN A 1 110 ? -5.723 2.249 21.322 1.00 89.06 110 ASN A CA 1
ATOM 903 C C . ASN A 1 110 ? -5.978 1.673 22.731 1.00 89.06 110 ASN A C 1
ATOM 905 O O . ASN A 1 110 ? -5.039 1.216 23.378 1.00 89.06 110 ASN A O 1
ATOM 909 N N . TRP A 1 111 ? -7.219 1.698 23.231 1.00 87.12 111 TRP A N 1
ATOM 910 C CA . TRP A 1 111 ? -7.589 1.114 24.528 1.00 87.12 111 TRP A CA 1
ATOM 911 C C . TRP A 1 111 ? -8.125 -0.318 24.414 1.00 87.12 111 TRP A C 1
ATOM 913 O O . TRP A 1 111 ? -8.061 -1.064 25.388 1.00 87.12 111 TRP A O 1
ATOM 923 N N . ASN A 1 112 ? -8.636 -0.703 23.243 1.00 88.00 112 ASN A N 1
ATOM 924 C CA . ASN A 1 112 ? -9.130 -2.046 22.946 1.00 88.00 112 ASN A CA 1
ATOM 925 C C . ASN A 1 112 ? -8.713 -2.465 21.520 1.00 88.00 112 ASN A C 1
ATOM 927 O O . ASN A 1 112 ? -9.558 -2.517 20.626 1.00 88.00 112 ASN A O 1
ATOM 931 N N . PRO A 1 113 ? -7.422 -2.760 21.281 1.00 92.19 113 PRO A N 1
ATOM 932 C CA . PRO A 1 113 ? -6.900 -3.024 19.936 1.00 92.19 113 PRO A CA 1
ATOM 933 C C . PRO A 1 113 ? -7.443 -4.313 19.300 1.00 92.19 113 PRO A C 1
ATOM 935 O O . PRO A 1 113 ? -7.384 -4.458 18.084 1.00 92.19 113 PRO A O 1
ATOM 938 N N . SER A 1 114 ? -8.008 -5.218 20.104 1.00 93.38 114 SER A N 1
ATOM 939 C CA . SER A 1 114 ? -8.647 -6.464 19.659 1.00 93.38 114 SER A CA 1
ATOM 940 C C . SER A 1 114 ? -10.149 -6.323 19.391 1.00 93.38 114 SER A C 1
ATOM 942 O O . SER A 1 114 ? -10.830 -7.313 19.129 1.00 93.38 114 SER A O 1
ATOM 944 N N . GLY A 1 115 ? -10.701 -5.118 19.548 1.00 90.25 115 GLY A N 1
ATOM 945 C CA . GLY A 1 115 ? -12.128 -4.859 19.388 1.00 90.25 115 GLY A CA 1
ATOM 946 C C . GLY A 1 115 ? -12.602 -4.897 17.933 1.00 90.25 115 GLY A C 1
ATOM 947 O O . GLY A 1 115 ? -11.818 -4.822 16.987 1.00 90.25 115 GLY A O 1
ATOM 948 N N . ASN A 1 116 ? -13.922 -4.959 17.762 1.00 94.62 116 ASN A N 1
ATOM 949 C CA . ASN A 1 116 ? -14.569 -4.793 16.463 1.00 94.62 116 ASN A CA 1
ATOM 950 C C . ASN A 1 116 ? -15.076 -3.359 16.352 1.00 94.62 116 ASN A C 1
ATOM 952 O O . ASN A 1 116 ? -15.969 -2.969 17.099 1.00 94.62 116 ASN A O 1
ATOM 956 N N . PHE A 1 117 ? -14.548 -2.585 15.417 1.00 96.06 117 PHE A N 1
ATOM 957 C CA . PHE A 1 117 ? -14.872 -1.181 15.213 1.00 96.06 117 PHE A CA 1
ATOM 958 C C . PHE A 1 117 ? -15.526 -0.981 13.854 1.00 96.06 117 PHE A C 1
ATOM 960 O O . PHE A 1 117 ? -15.137 -1.605 12.867 1.00 96.06 117 PHE A O 1
ATOM 967 N N . LYS A 1 118 ? -16.531 -0.107 13.805 1.00 97.25 118 LYS A N 1
ATOM 968 C CA . LYS A 1 118 ? -17.237 0.227 12.571 1.00 97.25 118 LYS A CA 1
ATOM 969 C C . LYS A 1 118 ? -17.480 1.728 12.470 1.00 97.25 118 LYS A C 1
ATOM 971 O O . LYS A 1 118 ? -17.984 2.328 13.420 1.00 97.25 118 LYS A O 1
ATOM 976 N N . LEU A 1 119 ? -17.169 2.336 11.325 1.00 97.06 119 LEU A N 1
ATOM 977 C CA . LEU A 1 119 ? -17.549 3.727 11.073 1.00 97.06 119 LEU A CA 1
ATOM 978 C C . LEU A 1 119 ? -19.071 3.849 10.920 1.00 97.06 119 LEU A C 1
ATOM 980 O O . LEU A 1 119 ? -19.725 3.028 10.270 1.00 97.06 119 LEU A O 1
ATOM 984 N N . ASN A 1 120 ? -19.635 4.894 11.519 1.00 96.62 120 ASN A N 1
ATOM 985 C CA . ASN A 1 120 ? -21.061 5.207 11.422 1.00 96.62 120 ASN A CA 1
ATOM 986 C C . ASN A 1 120 ? -21.360 6.466 10.604 1.00 96.62 120 ASN A C 1
ATOM 988 O O . ASN A 1 120 ? -22.513 6.683 10.257 1.00 96.62 120 ASN A O 1
ATOM 992 N N . ASN A 1 121 ? -20.347 7.291 10.351 1.00 95.50 121 ASN A N 1
ATOM 993 C CA . ASN A 1 121 ? -20.423 8.531 9.590 1.00 95.50 121 ASN A CA 1
ATOM 994 C C . ASN A 1 121 ? -19.061 8.799 8.946 1.00 95.50 121 ASN A C 1
ATOM 996 O O . ASN A 1 121 ? -18.048 8.252 9.391 1.00 95.50 121 ASN A O 1
ATOM 1000 N N . ASP A 1 122 ? -19.042 9.701 7.968 1.00 96.06 122 ASP A N 1
ATOM 1001 C CA . ASP A 1 122 ? -17.806 10.335 7.517 1.00 96.06 122 ASP A CA 1
ATOM 1002 C C . ASP A 1 122 ? -17.141 11.103 8.672 1.00 96.06 122 ASP A C 1
ATOM 1004 O O . ASP A 1 122 ? -17.815 11.705 9.514 1.00 96.06 122 ASP A O 1
ATOM 1008 N N . ILE A 1 123 ? -15.808 11.090 8.707 1.00 95.19 123 ILE A N 1
ATOM 1009 C CA . ILE A 1 123 ? -15.001 11.702 9.769 1.00 95.19 123 ILE A CA 1
ATOM 1010 C C . ILE A 1 123 ? -13.990 12.660 9.152 1.00 95.19 123 ILE A C 1
ATOM 1012 O O . ILE A 1 123 ? -13.387 12.352 8.133 1.00 95.19 123 ILE A O 1
ATOM 1016 N N . PHE A 1 124 ? -13.755 13.795 9.805 1.00 94.25 124 PHE A N 1
ATOM 1017 C CA . PHE A 1 124 ? -12.737 14.767 9.412 1.00 94.25 124 PHE A CA 1
ATOM 1018 C C . PHE A 1 124 ? -11.592 14.737 10.420 1.00 94.25 124 PHE A C 1
ATOM 1020 O O . PHE A 1 124 ? -11.823 14.871 11.625 1.00 94.25 124 PHE A O 1
ATOM 1027 N N . TYR A 1 125 ? -10.368 14.522 9.940 1.00 90.31 125 TYR A N 1
ATOM 1028 C CA . TYR A 1 125 ? -9.179 14.566 10.777 1.00 90.31 125 TYR A CA 1
ATOM 1029 C C . TYR A 1 125 ? -8.812 16.018 11.096 1.00 90.31 125 TYR A C 1
ATOM 1031 O O . TYR A 1 125 ? -8.559 16.822 10.202 1.00 90.31 125 TYR A O 1
ATOM 1039 N N . ASP A 1 126 ? -8.746 16.358 12.382 1.00 85.75 126 ASP A N 1
ATOM 1040 C CA . ASP A 1 126 ? -8.280 17.676 12.802 1.00 85.75 126 ASP A CA 1
ATOM 1041 C C . ASP A 1 126 ? -6.749 17.687 12.931 1.00 85.75 126 ASP A C 1
ATOM 1043 O O . ASP A 1 126 ? -6.166 17.195 13.900 1.00 85.75 126 ASP A O 1
ATOM 1047 N N . SER A 1 127 ? -6.095 18.287 11.934 1.00 74.00 127 SER A N 1
ATOM 1048 C CA . SER A 1 127 ? -4.637 18.459 11.885 1.00 74.00 127 SER A CA 1
ATOM 1049 C C . SER A 1 127 ? -4.048 19.280 13.043 1.00 74.00 127 SER A C 1
ATOM 1051 O O . SER A 1 127 ? -2.840 19.202 13.272 1.00 74.00 127 SER A O 1
ATOM 1053 N N . SER A 1 128 ? -4.866 20.029 13.797 1.00 73.69 128 SER A N 1
ATOM 1054 C CA . SER A 1 128 ? -4.425 20.759 14.993 1.00 73.69 128 SER A CA 1
ATOM 1055 C C . SER A 1 128 ? -4.161 19.847 16.198 1.00 73.69 128 SER A C 1
ATOM 1057 O O . SER A 1 128 ? -3.509 20.263 17.158 1.00 73.69 128 SER A O 1
ATOM 1059 N N . ILE A 1 129 ? -4.604 18.585 16.141 1.00 67.31 129 ILE A N 1
ATOM 1060 C CA . ILE A 1 129 ? -4.332 17.581 17.169 1.00 67.31 129 ILE A CA 1
ATOM 1061 C C . ILE A 1 129 ? -2.866 17.133 17.054 1.00 67.31 129 ILE A C 1
ATOM 1063 O O . ILE A 1 129 ? -2.501 16.211 16.315 1.00 67.31 129 ILE A O 1
ATOM 1067 N N . THR A 1 130 ? -2.001 17.781 17.834 1.00 57.44 130 THR A N 1
ATOM 1068 C CA . THR A 1 130 ? -0.589 17.413 17.971 1.00 57.44 130 THR A CA 1
ATOM 1069 C C . THR A 1 130 ? -0.460 16.163 18.840 1.00 57.44 130 THR A C 1
ATOM 1071 O O . THR A 1 130 ? -0.352 16.241 20.063 1.00 57.44 130 THR A O 1
ATOM 1074 N N . ASN A 1 131 ? -0.501 14.994 18.207 1.00 62.66 131 ASN A N 1
ATOM 1075 C CA . ASN A 1 131 ? 0.006 13.761 18.802 1.00 62.66 131 ASN A CA 1
ATOM 1076 C C . ASN A 1 131 ? 1.459 13.579 18.343 1.00 62.66 131 ASN A C 1
ATOM 1078 O O . ASN A 1 131 ? 1.700 13.651 17.138 1.00 62.66 131 ASN A O 1
ATOM 1082 N N . GLU A 1 132 ? 2.389 13.376 19.281 1.00 71.38 132 GLU A N 1
ATOM 1083 C CA . GLU A 1 132 ? 3.817 13.142 18.991 1.00 71.38 132 GLU A CA 1
ATOM 1084 C C . GLU A 1 132 ? 4.055 11.801 18.283 1.00 71.38 132 GLU A C 1
ATOM 1086 O O . GLU A 1 132 ? 5.099 11.582 17.676 1.00 71.38 132 GLU A O 1
ATOM 1091 N N . GLU A 1 133 ? 3.081 10.895 18.358 1.00 79.94 133 GLU A N 1
ATOM 1092 C CA . GLU A 1 133 ? 3.168 9.577 17.746 1.00 79.94 133 GLU A CA 1
ATOM 1093 C C . GLU A 1 133 ? 3.045 9.644 16.213 1.00 79.94 133 GLU A C 1
ATOM 1095 O O . GLU A 1 133 ? 2.222 10.403 15.684 1.00 79.94 133 GLU A O 1
ATOM 1100 N N . PRO A 1 134 ? 3.798 8.797 15.484 1.00 83.62 134 PRO A N 1
ATOM 1101 C CA . PRO A 1 134 ? 3.831 8.821 14.024 1.00 83.62 134 PRO A CA 1
ATOM 1102 C C . PRO A 1 134 ? 2.521 8.353 13.379 1.00 83.62 134 PRO A C 1
ATOM 1104 O O . PRO A 1 134 ? 2.319 8.610 12.200 1.00 83.62 134 PRO A O 1
ATOM 1107 N N . CYS A 1 135 ? 1.630 7.683 14.119 1.00 89.50 135 CYS A N 1
ATOM 1108 C CA . CYS A 1 135 ? 0.347 7.177 13.622 1.00 89.50 135 CYS A CA 1
ATOM 1109 C C . CYS A 1 135 ? -0.773 7.407 14.645 1.00 89.50 135 CYS A C 1
ATOM 1111 O O . CYS A 1 135 ? -0.516 7.631 15.830 1.00 89.50 135 CYS A O 1
ATOM 1113 N N . ILE A 1 136 ? -2.029 7.310 14.201 1.00 91.31 136 ILE A N 1
ATOM 1114 C CA . ILE A 1 136 ? -3.205 7.464 15.078 1.00 91.31 136 ILE A CA 1
ATOM 1115 C C . ILE A 1 136 ? -3.377 6.243 15.991 1.00 91.31 136 ILE A C 1
ATOM 1117 O O . ILE A 1 136 ? -3.613 6.390 17.193 1.00 91.31 136 ILE A O 1
ATOM 1121 N N . ILE A 1 137 ? -3.250 5.039 15.431 1.00 93.06 137 ILE A N 1
ATOM 1122 C CA . ILE A 1 137 ? -3.467 3.765 16.121 1.00 93.06 137 ILE A CA 1
ATOM 1123 C C . ILE A 1 137 ? -2.146 3.000 16.159 1.00 93.06 137 ILE A C 1
ATOM 1125 O O . ILE A 1 137 ? -1.566 2.706 15.117 1.00 93.06 137 ILE A O 1
ATOM 1129 N N . LYS A 1 138 ? -1.639 2.676 17.351 1.00 92.56 138 LYS A N 1
ATOM 1130 C CA . LYS A 1 138 ? -0.291 2.094 17.496 1.00 92.56 138 LYS A CA 1
ATOM 1131 C C . LYS A 1 138 ? -0.221 0.648 17.011 1.00 92.56 138 LYS A C 1
ATOM 1133 O O . LYS A 1 138 ? 0.589 0.300 16.157 1.00 92.56 138 LYS A O 1
ATOM 1138 N N . GLU A 1 139 ? -1.080 -0.195 17.553 1.00 94.94 139 GLU A N 1
ATOM 1139 C CA . GLU A 1 139 ? -1.158 -1.609 17.208 1.00 94.94 139 GLU A CA 1
ATOM 1140 C C . GLU A 1 139 ? -2.625 -2.012 17.178 1.00 94.94 139 GLU A C 1
ATOM 1142 O O . GLU A 1 139 ? -3.411 -1.545 18.005 1.00 94.94 139 GLU A O 1
ATOM 1147 N N . PHE A 1 140 ? -2.996 -2.844 16.211 1.00 97.50 140 PHE A N 1
ATOM 1148 C CA . PHE A 1 140 ? -4.368 -3.291 16.041 1.00 97.50 140 PHE A CA 1
ATOM 1149 C C . PHE A 1 140 ? -4.423 -4.752 15.600 1.00 97.50 140 PHE A C 1
ATOM 1151 O O . PHE A 1 140 ? -3.728 -5.136 14.660 1.00 97.50 140 PHE A O 1
ATOM 1158 N N . ASN A 1 141 ? -5.254 -5.544 16.276 1.00 97.31 141 ASN A N 1
ATOM 1159 C CA . ASN A 1 141 ? -5.439 -6.980 16.044 1.00 97.31 141 ASN A CA 1
ATOM 1160 C C . ASN A 1 141 ? -6.917 -7.409 16.095 1.00 97.31 141 ASN A C 1
ATOM 1162 O O . ASN A 1 141 ? -7.233 -8.558 16.396 1.00 97.31 141 ASN A O 1
ATOM 1166 N N . GLY A 1 142 ? -7.825 -6.463 15.842 1.00 96.19 142 GLY A N 1
ATOM 1167 C CA . GLY A 1 142 ? -9.266 -6.680 15.758 1.00 96.19 142 GLY A CA 1
ATOM 1168 C C . GLY A 1 142 ? -9.811 -6.525 14.336 1.00 96.19 142 GLY A C 1
ATOM 1169 O O . GLY A 1 142 ? -9.136 -6.822 13.350 1.00 96.19 142 GLY A O 1
ATOM 1170 N N . ILE A 1 143 ? -11.044 -6.026 14.230 1.00 97.81 143 ILE A N 1
ATOM 1171 C CA . ILE A 1 143 ? -11.702 -5.722 12.949 1.00 97.81 143 ILE A CA 1
ATOM 1172 C C . ILE A 1 143 ? -11.993 -4.227 12.882 1.00 97.81 143 ILE A C 1
ATOM 1174 O O . ILE A 1 143 ? -12.630 -3.696 13.789 1.00 97.81 143 ILE A O 1
ATOM 1178 N N . PHE A 1 144 ? -11.578 -3.550 11.815 1.00 98.25 144 PHE A N 1
ATOM 1179 C CA . PHE A 1 144 ? -11.961 -2.168 11.538 1.00 98.25 144 PHE A CA 1
ATOM 1180 C C . PHE A 1 144 ? -12.682 -2.099 10.190 1.00 98.25 144 PHE A C 1
ATOM 1182 O O . PHE A 1 144 ? -12.074 -2.246 9.132 1.00 98.25 144 PHE A O 1
ATOM 1189 N N . ASP A 1 145 ? -13.995 -1.881 10.241 1.00 98.31 145 ASP A N 1
ATOM 1190 C CA . ASP A 1 145 ? -14.865 -1.775 9.071 1.00 98.31 145 ASP A CA 1
ATOM 1191 C C . ASP A 1 145 ? -15.236 -0.306 8.818 1.00 98.31 145 ASP A C 1
ATOM 1193 O O . ASP A 1 145 ? -16.016 0.300 9.558 1.00 98.31 145 ASP A O 1
ATOM 1197 N N . GLY A 1 146 ? -14.697 0.272 7.749 1.00 97.38 146 GLY A N 1
ATOM 1198 C CA . GLY A 1 146 ? -15.032 1.613 7.286 1.00 97.38 146 GLY A CA 1
ATOM 1199 C C . GLY A 1 146 ? -16.486 1.757 6.831 1.00 97.38 146 GLY A C 1
ATOM 1200 O O . GLY A 1 146 ? -16.983 2.874 6.738 1.00 97.38 146 GLY A O 1
ATOM 1201 N N . ASN A 1 147 ? -17.206 0.649 6.614 1.00 95.62 147 ASN A N 1
ATOM 1202 C CA . ASN A 1 147 ? -18.646 0.616 6.346 1.00 95.62 147 ASN A CA 1
ATOM 1203 C C . ASN A 1 147 ? -19.094 1.510 5.175 1.00 95.62 147 ASN A C 1
ATOM 1205 O O . ASN A 1 147 ? -20.239 1.956 5.142 1.00 95.62 147 ASN A O 1
ATOM 1209 N N . GLY A 1 148 ? -18.192 1.791 4.231 1.00 87.38 148 GLY A N 1
ATOM 1210 C CA . GLY A 1 148 ? -18.460 2.681 3.103 1.00 87.38 148 GLY A CA 1
ATOM 1211 C C . GLY A 1 148 ? -18.289 4.175 3.393 1.00 87.38 148 GLY A C 1
ATOM 1212 O O . GLY A 1 148 ? -18.479 4.977 2.484 1.00 87.38 148 GLY A O 1
ATOM 1213 N N . TYR A 1 149 ? -17.931 4.556 4.620 1.00 94.75 149 TYR A N 1
ATOM 1214 C CA . TYR A 1 149 ? -17.683 5.944 5.003 1.00 94.75 149 TYR A CA 1
ATOM 1215 C C . TYR A 1 149 ? -16.240 6.371 4.733 1.00 94.75 149 TYR A C 1
ATOM 1217 O O . TYR A 1 149 ? -15.320 5.556 4.603 1.00 94.75 149 TYR A O 1
ATOM 1225 N N . THR A 1 150 ? -16.058 7.687 4.668 1.00 95.25 150 THR A N 1
ATOM 1226 C CA . THR A 1 150 ? -14.792 8.335 4.342 1.00 95.25 150 THR A CA 1
ATOM 1227 C C . THR A 1 150 ? -14.169 9.011 5.560 1.00 95.25 150 THR A C 1
ATOM 1229 O O . THR A 1 150 ? -14.848 9.694 6.326 1.00 95.25 150 THR A O 1
ATOM 1232 N N . ILE A 1 151 ? -12.852 8.874 5.709 1.00 95.94 151 ILE A N 1
ATOM 1233 C CA . ILE A 1 151 ? -12.042 9.697 6.611 1.00 95.94 151 ILE A CA 1
ATOM 1234 C C . ILE A 1 151 ? -11.311 10.750 5.766 1.00 95.94 151 ILE A C 1
ATOM 1236 O O . ILE A 1 151 ? -10.543 10.417 4.860 1.00 95.94 151 ILE A O 1
ATOM 1240 N N . TYR A 1 152 ? -11.562 12.021 6.055 1.00 95.62 152 TYR A N 1
ATOM 1241 C CA . TYR A 1 152 ? -11.006 13.168 5.346 1.00 95.62 152 TYR A CA 1
ATOM 1242 C C . TYR A 1 152 ? -9.788 13.756 6.059 1.00 95.62 152 TYR A C 1
ATOM 1244 O O . TYR A 1 152 ? -9.661 13.649 7.280 1.00 95.62 152 TYR A O 1
ATOM 1252 N N . ASP A 1 153 ? -8.940 14.437 5.288 1.00 94.44 153 ASP A N 1
ATOM 1253 C CA . ASP A 1 153 ? -7.904 15.367 5.767 1.00 94.44 153 ASP A CA 1
ATOM 1254 C C . ASP A 1 153 ? -6.805 14.717 6.622 1.00 94.44 153 ASP A C 1
ATOM 1256 O O . ASP A 1 153 ? -6.135 15.363 7.432 1.00 94.44 153 ASP A O 1
ATOM 1260 N N . LEU A 1 154 ? -6.615 13.407 6.446 1.00 91.88 154 LEU A N 1
ATOM 1261 C CA . LEU A 1 154 ? -5.631 12.638 7.189 1.00 91.88 154 LEU A CA 1
ATOM 1262 C C . LEU A 1 154 ? -4.208 13.142 6.883 1.00 91.88 154 LEU A C 1
ATOM 1264 O O . LEU A 1 154 ? -3.784 13.165 5.725 1.00 91.88 154 LEU A O 1
ATOM 1268 N N . ASN A 1 155 ? -3.459 13.499 7.931 1.00 90.50 155 ASN A N 1
ATOM 1269 C CA . ASN A 1 155 ? -2.090 14.021 7.821 1.00 90.50 155 ASN A CA 1
ATOM 1270 C C . ASN A 1 155 ? -1.008 13.090 8.405 1.00 90.50 155 ASN A C 1
ATOM 1272 O O . ASN A 1 155 ? 0.160 13.468 8.474 1.00 90.50 155 ASN A O 1
ATOM 1276 N N . LYS A 1 156 ? -1.391 11.885 8.840 1.00 89.44 156 LYS A N 1
ATOM 1277 C CA . LYS A 1 156 ? -0.497 10.842 9.360 1.00 89.44 156 LYS A CA 1
ATOM 1278 C C . LYS A 1 156 ? -1.127 9.451 9.183 1.00 89.44 156 LYS A C 1
ATOM 1280 O O . LYS A 1 156 ? -2.347 9.370 9.078 1.00 89.44 156 LYS A O 1
ATOM 1285 N N . PRO A 1 157 ? -0.345 8.361 9.184 1.00 92.69 157 PRO A N 1
ATOM 1286 C CA . PRO A 1 157 ? -0.850 7.001 9.065 1.00 92.69 157 PRO A CA 1
ATOM 1287 C C . PRO A 1 157 ? -1.963 6.666 10.054 1.00 92.69 157 PRO A C 1
ATOM 1289 O O . PRO A 1 157 ? -1.901 7.035 11.234 1.00 92.69 157 PRO A O 1
ATOM 1292 N N . LEU A 1 158 ? -2.961 5.915 9.586 1.00 94.69 158 LEU A N 1
ATOM 1293 C CA . LEU A 1 158 ? -4.057 5.472 10.445 1.00 94.69 158 LEU A CA 1
ATOM 1294 C C . LEU A 1 158 ? -3.560 4.461 11.487 1.00 94.69 158 LEU A C 1
ATOM 1296 O O . LEU A 1 158 ? -3.810 4.640 12.677 1.00 94.69 158 LEU A O 1
ATOM 1300 N N . PHE A 1 159 ? -2.794 3.458 11.061 1.00 96.38 159 PHE A N 1
ATOM 1301 C CA . PHE A 1 159 ? -2.188 2.444 11.921 1.00 96.38 159 PHE A CA 1
ATOM 1302 C C . PHE A 1 159 ? -0.656 2.523 11.862 1.00 96.38 159 PHE A C 1
ATOM 1304 O O . PHE A 1 159 ? -0.082 2.829 10.822 1.00 96.38 159 PHE A O 1
ATOM 1311 N N . CYS A 1 160 ? 0.051 2.196 12.943 1.00 95.19 160 CYS A N 1
ATOM 1312 C CA . CYS A 1 160 ? 1.468 1.853 12.825 1.00 95.19 160 CYS A CA 1
ATOM 1313 C C . CYS A 1 160 ? 1.600 0.384 12.426 1.00 95.19 160 CYS A C 1
ATOM 1315 O O . CYS A 1 160 ? 2.166 0.085 11.374 1.00 95.19 160 CYS A O 1
ATOM 1317 N N . THR A 1 161 ? 1.026 -0.522 13.222 1.00 97.44 161 THR A N 1
ATOM 1318 C CA . THR A 1 161 ? 1.097 -1.968 12.975 1.00 97.44 161 THR A CA 1
ATOM 1319 C C . THR A 1 161 ? -0.290 -2.599 12.950 1.00 97.44 161 THR A C 1
ATOM 1321 O O . THR A 1 161 ? -1.045 -2.497 13.916 1.00 97.44 161 THR A O 1
ATOM 1324 N N . ILE A 1 162 ? -0.592 -3.304 11.862 1.00 98.56 162 ILE A N 1
ATOM 1325 C CA . ILE A 1 162 ? -1.728 -4.226 11.757 1.00 98.56 162 ILE A CA 1
ATOM 1326 C C . ILE A 1 162 ? -1.190 -5.635 12.018 1.00 98.56 162 ILE A C 1
ATOM 1328 O O . ILE A 1 162 ? -0.323 -6.107 11.278 1.00 98.56 162 ILE A O 1
ATOM 1332 N N . LEU A 1 163 ? -1.689 -6.304 13.055 1.00 97.69 163 LEU A N 1
ATOM 1333 C CA . LEU A 1 163 ? -1.247 -7.625 13.500 1.00 97.69 163 LEU A CA 1
ATOM 1334 C C . LEU A 1 163 ? -2.424 -8.600 13.464 1.00 97.69 163 LEU A C 1
ATOM 1336 O O . LEU A 1 163 ? -3.279 -8.539 14.337 1.00 97.69 163 LEU A O 1
ATOM 1340 N N . ASP A 1 164 ? -2.478 -9.483 12.464 1.00 96.06 164 ASP A N 1
ATOM 1341 C CA . ASP A 1 164 ? -3.559 -10.475 12.316 1.00 96.06 164 ASP A CA 1
ATOM 1342 C C . ASP A 1 164 ? -4.983 -9.863 12.363 1.00 96.06 164 ASP A C 1
ATOM 1344 O O . ASP A 1 164 ? -5.941 -10.505 12.788 1.00 96.06 164 ASP A O 1
ATOM 1348 N N . ALA A 1 165 ? -5.116 -8.604 11.933 1.00 98.25 165 ALA A N 1
ATOM 1349 C CA . ALA A 1 165 ? -6.359 -7.831 11.936 1.00 98.25 165 ALA A CA 1
ATOM 1350 C C . ALA A 1 165 ? -7.045 -7.818 10.556 1.00 98.25 165 ALA A C 1
ATOM 1352 O O . ALA A 1 165 ? -6.394 -8.040 9.535 1.00 98.25 165 ALA A O 1
ATOM 1353 N N . ASP A 1 166 ? -8.341 -7.497 10.532 1.00 98.38 166 ASP A N 1
ATOM 1354 C CA . ASP A 1 166 ? -9.138 -7.278 9.314 1.00 98.38 166 ASP A CA 1
ATOM 1355 C C . ASP A 1 166 ? -9.483 -5.786 9.178 1.00 98.38 166 ASP A C 1
ATOM 1357 O O . ASP A 1 166 ? -10.235 -5.233 9.987 1.00 98.38 166 ASP A O 1
ATOM 1361 N N . ILE A 1 167 ? -8.903 -5.128 8.176 1.00 98.69 167 ILE A N 1
ATOM 1362 C CA . ILE A 1 167 ? -9.119 -3.717 7.853 1.00 98.69 167 ILE A CA 1
ATOM 1363 C C . ILE A 1 167 ? -9.857 -3.642 6.523 1.00 98.69 167 ILE A C 1
ATOM 1365 O O . ILE A 1 167 ? -9.298 -4.018 5.490 1.00 98.69 167 ILE A O 1
ATOM 1369 N N . LYS A 1 168 ? -11.086 -3.118 6.520 1.00 97.94 168 LYS A N 1
ATOM 1370 C CA . LYS A 1 168 ? -11.900 -3.145 5.303 1.00 97.94 168 LYS A CA 1
ATOM 1371 C C . LYS A 1 168 ? -12.840 -1.982 5.081 1.00 97.94 168 LYS A C 1
ATOM 1373 O O . LYS A 1 168 ? -13.263 -1.333 6.030 1.00 97.94 168 LYS A O 1
ATOM 1378 N N . ASN A 1 169 ? -13.226 -1.784 3.821 1.00 95.50 169 ASN A N 1
ATOM 1379 C CA . ASN A 1 169 ? -14.261 -0.838 3.383 1.00 95.50 169 ASN A CA 1
ATOM 1380 C C . ASN A 1 169 ? -13.983 0.620 3.787 1.00 95.50 169 ASN A C 1
ATOM 1382 O O . ASN A 1 169 ? -14.908 1.331 4.188 1.00 95.50 169 ASN A O 1
ATOM 1386 N N . ILE A 1 170 ? -12.718 1.048 3.730 1.00 93.25 170 ILE A N 1
ATOM 1387 C CA . ILE A 1 170 ? -12.283 2.387 4.153 1.00 93.25 170 ILE A CA 1
ATOM 1388 C C . ILE A 1 170 ? -12.000 3.250 2.931 1.00 93.25 170 ILE A C 1
ATOM 1390 O O . ILE A 1 170 ? -11.207 2.872 2.070 1.00 93.25 170 ILE A O 1
ATOM 1394 N N . TYR A 1 171 ? -12.549 4.459 2.930 1.00 95.81 171 TYR A N 1
ATOM 1395 C CA . TYR A 1 171 ? -12.167 5.507 1.992 1.00 95.81 171 TYR A CA 1
ATOM 1396 C C . TYR A 1 171 ? -11.387 6.590 2.733 1.00 95.81 171 TYR A C 1
ATOM 1398 O O . TYR A 1 171 ? -11.846 7.101 3.752 1.00 95.81 171 TYR A O 1
ATOM 1406 N N . LEU A 1 172 ? -10.209 6.956 2.235 1.00 96.19 172 LEU A N 1
ATOM 1407 C CA . LEU A 1 172 ? -9.454 8.115 2.704 1.00 96.19 172 LEU A CA 1
ATOM 1408 C C . LEU A 1 172 ? -9.414 9.165 1.597 1.00 96.19 172 LEU A C 1
ATOM 1410 O O . LEU A 1 172 ? -8.999 8.862 0.478 1.00 96.19 172 LEU A O 1
ATOM 1414 N N . ARG A 1 173 ? -9.826 10.399 1.893 1.00 96.19 173 ARG A N 1
ATOM 1415 C CA . ARG A 1 173 ? -9.848 11.501 0.916 1.00 96.19 173 ARG A CA 1
ATOM 1416 C C . ARG A 1 173 ? -9.149 12.741 1.452 1.00 96.19 173 ARG A C 1
ATOM 1418 O O . ARG A 1 173 ? -9.133 12.989 2.652 1.00 96.19 173 ARG A O 1
ATOM 1425 N N . ASN A 1 174 ? -8.594 13.527 0.533 1.00 94.12 174 ASN A N 1
ATOM 1426 C CA . ASN A 1 174 ? -7.782 14.702 0.848 1.00 94.12 174 ASN A CA 1
ATOM 1427 C C . ASN A 1 174 ? -6.631 14.376 1.817 1.00 94.12 174 ASN A C 1
ATOM 1429 O O . ASN A 1 174 ? -6.334 15.126 2.743 1.00 94.12 174 ASN A O 1
ATOM 1433 N N . VAL A 1 175 ? -5.999 13.218 1.617 1.00 95.81 175 VAL A N 1
ATOM 1434 C CA . VAL A 1 175 ? -4.808 12.848 2.379 1.00 95.81 175 VAL A CA 1
ATOM 1435 C C . VAL A 1 175 ? -3.662 13.764 1.956 1.00 95.81 175 VAL A C 1
ATOM 1437 O O . VAL A 1 175 ? -3.409 13.936 0.764 1.00 95.81 175 VAL A O 1
ATOM 1440 N N . ASN A 1 176 ? -2.966 14.358 2.918 1.00 93.38 176 ASN A N 1
ATOM 1441 C CA . ASN A 1 176 ? -1.768 15.147 2.648 1.00 93.38 176 ASN A CA 1
ATOM 1442 C C . ASN A 1 176 ? -0.759 14.923 3.768 1.00 93.38 176 ASN A C 1
ATOM 1444 O O . ASN A 1 176 ? -0.897 15.482 4.858 1.00 93.38 176 ASN A O 1
ATOM 1448 N N . ILE A 1 177 ? 0.228 14.068 3.512 1.00 91.69 177 ILE A N 1
ATOM 1449 C CA . ILE A 1 177 ? 1.194 13.643 4.524 1.00 91.69 177 ILE A CA 1
ATOM 1450 C C . ILE A 1 177 ? 2.593 14.053 4.094 1.00 91.69 177 ILE A C 1
ATOM 1452 O O . ILE A 1 177 ? 3.040 13.703 3.005 1.00 91.69 177 ILE A O 1
ATOM 1456 N N . ASN A 1 178 ? 3.296 14.752 4.982 1.00 89.75 178 ASN A N 1
ATOM 1457 C CA . ASN A 1 178 ? 4.716 15.025 4.834 1.00 89.75 178 ASN A CA 1
ATOM 1458 C C . ASN A 1 178 ? 5.506 14.159 5.823 1.00 89.75 178 ASN A C 1
ATOM 1460 O O . ASN A 1 178 ? 5.303 14.261 7.033 1.00 89.75 178 ASN A O 1
ATOM 1464 N N . VAL A 1 179 ? 6.372 13.291 5.308 1.00 82.00 179 VAL A N 1
ATOM 1465 C CA . VAL A 1 179 ? 7.136 12.315 6.086 1.00 82.00 179 VAL A CA 1
ATOM 1466 C C . VAL A 1 179 ? 8.572 12.796 6.233 1.00 82.00 179 VAL A C 1
ATOM 1468 O O . VAL A 1 179 ? 9.369 12.714 5.296 1.00 82.00 179 VAL A O 1
ATOM 1471 N N . ASP A 1 180 ? 8.916 13.249 7.434 1.00 74.31 180 ASP A N 1
ATOM 1472 C CA . ASP A 1 180 ? 10.291 13.617 7.761 1.00 74.31 180 ASP A CA 1
ATOM 1473 C C . ASP A 1 180 ? 11.192 12.368 7.889 1.00 74.31 180 ASP A C 1
ATOM 1475 O O . ASP A 1 180 ? 10.784 11.330 8.421 1.00 74.31 180 ASP A O 1
ATOM 1479 N N . GLU A 1 181 ? 12.440 12.491 7.418 1.00 56.97 181 GLU A N 1
ATOM 1480 C CA . GLU A 1 181 ? 13.440 11.417 7.218 1.00 56.97 181 GLU A CA 1
ATOM 1481 C C . GLU A 1 181 ? 13.697 10.527 8.443 1.00 56.97 181 GLU A C 1
ATOM 1483 O O . GLU A 1 181 ? 14.035 9.351 8.322 1.00 56.97 181 GLU A O 1
ATOM 1488 N N . TYR A 1 182 ? 13.560 11.089 9.643 1.00 55.44 182 TYR A N 1
ATOM 1489 C CA . TYR A 1 182 ? 13.994 10.447 10.886 1.00 55.44 182 TYR A CA 1
ATOM 1490 C C . TYR A 1 182 ? 12.886 9.684 11.613 1.00 55.44 182 TYR A C 1
ATOM 1492 O O . TYR A 1 182 ? 13.148 9.070 12.647 1.00 55.44 182 TYR A O 1
ATOM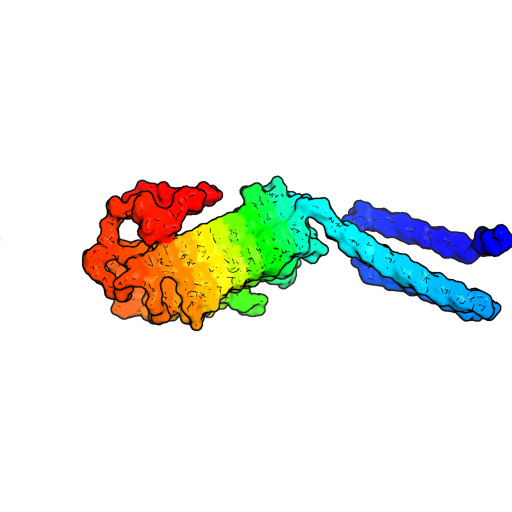 1500 N N . SER A 1 183 ? 11.655 9.724 11.104 1.00 65.69 183 SER A N 1
ATOM 1501 C CA . SER A 1 183 ? 10.495 9.285 11.879 1.00 65.69 183 SER A CA 1
ATOM 1502 C C . SER A 1 183 ? 10.250 7.781 11.770 1.00 65.69 183 SER A C 1
ATOM 1504 O O . SER A 1 183 ? 9.970 7.128 12.774 1.00 65.69 183 SER A O 1
ATOM 1506 N N . VAL A 1 184 ? 10.361 7.209 10.565 1.00 77.94 184 VAL A N 1
ATOM 1507 C CA . VAL A 1 184 ? 10.038 5.798 10.291 1.00 77.94 184 VAL A CA 1
ATOM 1508 C C . VAL A 1 184 ? 10.837 5.282 9.086 1.00 77.94 184 VAL A C 1
ATOM 1510 O O . VAL A 1 184 ? 11.060 6.043 8.155 1.00 77.94 184 VAL A O 1
ATOM 1513 N N . PRO A 1 185 ? 11.261 4.003 9.040 1.00 83.81 185 PRO A N 1
ATOM 1514 C CA . PRO A 1 185 ? 12.057 3.482 7.921 1.00 83.81 185 PRO A CA 1
ATOM 1515 C C . PRO A 1 185 ? 11.234 3.216 6.652 1.00 83.81 185 PRO A C 1
ATOM 1517 O O . PRO A 1 185 ? 11.778 3.205 5.549 1.00 83.81 185 PRO A O 1
ATOM 1520 N N . ARG A 1 186 ? 9.934 2.940 6.810 1.00 90.94 186 ARG A N 1
ATOM 1521 C CA . ARG A 1 186 ? 8.975 2.743 5.721 1.00 90.94 186 ARG A CA 1
ATOM 1522 C C . ARG A 1 186 ? 7.643 3.339 6.116 1.00 90.94 186 ARG A C 1
ATOM 1524 O O . ARG A 1 186 ? 7.243 3.227 7.273 1.00 90.94 186 ARG A O 1
ATOM 1531 N N . PHE A 1 187 ? 6.965 3.916 5.142 1.00 92.69 187 PHE A N 1
ATOM 1532 C CA . PHE A 1 187 ? 5.747 4.673 5.348 1.00 92.69 187 PHE A CA 1
ATOM 1533 C C . PHE A 1 187 ? 4.603 4.150 4.478 1.00 92.69 187 PHE A C 1
ATOM 1535 O O . PHE A 1 187 ? 4.829 3.765 3.332 1.00 92.69 187 PHE A O 1
ATOM 1542 N N . GLY A 1 188 ? 3.382 4.182 5.011 1.00 95.56 188 GLY A N 1
ATOM 1543 C CA . GLY A 1 188 ? 2.158 4.031 4.231 1.00 95.56 188 GLY A CA 1
ATOM 1544 C C . GLY A 1 188 ? 0.966 4.694 4.908 1.00 95.56 188 GLY A C 1
ATOM 1545 O O . GLY A 1 188 ? 0.913 4.771 6.134 1.00 95.56 188 GLY A O 1
ATOM 1546 N N . THR A 1 189 ? 0.018 5.192 4.110 1.00 96.56 189 THR A N 1
ATOM 1547 C CA . THR A 1 189 ? -1.134 5.965 4.607 1.00 96.56 189 THR A CA 1
ATOM 1548 C C . THR A 1 189 ? -2.032 5.147 5.540 1.00 96.56 189 THR A C 1
ATOM 1550 O O . THR A 1 189 ? -2.540 5.658 6.537 1.00 96.56 189 THR A O 1
ATOM 1553 N N . ILE A 1 190 ? -2.235 3.866 5.229 1.00 98.00 190 ILE A N 1
ATOM 1554 C CA . ILE A 1 190 ? -3.040 2.962 6.052 1.00 98.00 190 ILE A CA 1
ATOM 1555 C C . ILE A 1 190 ? -2.203 2.432 7.204 1.00 98.00 190 ILE A C 1
ATOM 1557 O O . ILE A 1 190 ? -2.624 2.552 8.353 1.00 98.00 190 ILE A O 1
ATOM 1561 N N . ALA A 1 191 ? -1.027 1.871 6.912 1.00 97.75 191 ALA A N 1
ATOM 1562 C CA . ALA A 1 191 ? -0.133 1.372 7.945 1.00 97.75 191 ALA A CA 1
ATOM 1563 C C . ALA A 1 191 ? 1.349 1.421 7.578 1.00 97.75 191 ALA A C 1
ATOM 1565 O O . ALA A 1 191 ? 1.734 1.292 6.413 1.00 97.75 191 ALA A O 1
ATOM 1566 N N . LEU A 1 192 ? 2.202 1.498 8.600 1.00 97.00 192 LEU A N 1
ATOM 1567 C CA . LEU A 1 192 ? 3.641 1.292 8.425 1.00 97.00 192 LEU A CA 1
ATOM 1568 C C . LEU A 1 192 ? 3.953 -0.186 8.167 1.00 97.00 192 LEU A C 1
ATOM 1570 O O . LEU A 1 192 ? 4.775 -0.495 7.307 1.00 97.00 192 LEU A O 1
ATOM 1574 N N . ILE A 1 193 ? 3.294 -1.098 8.890 1.00 98.31 193 ILE A N 1
ATOM 1575 C CA . ILE A 1 193 ? 3.470 -2.549 8.761 1.00 98.31 193 ILE A CA 1
ATOM 1576 C C . ILE A 1 193 ? 2.103 -3.238 8.712 1.00 98.31 193 ILE A C 1
ATOM 1578 O O . ILE A 1 193 ? 1.270 -3.040 9.597 1.00 98.31 193 ILE A O 1
ATOM 1582 N N . ASN A 1 194 ? 1.906 -4.099 7.712 1.00 98.75 194 ASN A N 1
ATOM 1583 C CA . ASN A 1 194 ? 0.747 -4.982 7.607 1.00 98.75 194 ASN A CA 1
ATOM 1584 C C . ASN A 1 194 ? 1.141 -6.450 7.790 1.00 98.75 194 ASN A C 1
ATOM 1586 O O . ASN A 1 194 ? 1.937 -6.974 7.014 1.00 98.75 194 ASN A O 1
ATOM 1590 N N . ARG A 1 195 ? 0.533 -7.127 8.765 1.00 98.62 195 ARG A N 1
ATOM 1591 C CA . ARG A 1 195 ? 0.538 -8.592 8.929 1.00 98.62 195 ARG A CA 1
ATOM 1592 C C . ARG A 1 195 ? -0.872 -9.191 8.902 1.00 98.62 195 ARG A C 1
ATOM 1594 O O . ARG A 1 195 ? -1.020 -10.379 9.140 1.00 98.62 195 ARG A O 1
ATOM 1601 N N . GLY A 1 196 ? -1.891 -8.373 8.647 1.00 98.62 196 GLY A N 1
ATOM 1602 C CA . GLY A 1 196 ? -3.289 -8.784 8.578 1.00 98.62 196 GLY A CA 1
ATOM 1603 C C . GLY A 1 196 ? -3.834 -8.778 7.151 1.00 98.62 196 GLY A C 1
ATOM 1604 O O . GLY A 1 196 ? -3.107 -8.999 6.176 1.00 98.62 196 GLY A O 1
ATOM 1605 N N . ILE A 1 197 ? -5.133 -8.519 7.044 1.00 98.75 197 ILE A N 1
ATOM 1606 C CA . ILE A 1 197 ? -5.882 -8.427 5.794 1.00 98.75 197 ILE A CA 1
ATOM 1607 C C . ILE A 1 197 ? -6.335 -6.980 5.607 1.00 98.75 197 ILE A C 1
ATOM 1609 O O . ILE A 1 197 ? -6.921 -6.378 6.505 1.00 98.75 197 ILE A O 1
ATOM 1613 N N . ILE A 1 198 ? -6.053 -6.439 4.427 1.00 98.75 198 ILE A N 1
ATOM 1614 C CA . ILE A 1 198 ? -6.539 -5.145 3.960 1.00 98.75 198 ILE A CA 1
ATOM 1615 C C . ILE A 1 198 ? -7.400 -5.405 2.733 1.00 98.75 198 ILE A C 1
ATOM 1617 O O . ILE A 1 198 ? -6.907 -5.946 1.743 1.00 98.75 198 ILE A O 1
ATOM 1621 N N . GLU A 1 199 ? -8.672 -5.029 2.795 1.00 97.88 199 GLU A N 1
ATOM 1622 C CA . GLU A 1 199 ? -9.638 -5.308 1.734 1.00 97.88 199 GLU A CA 1
ATOM 1623 C C . GLU A 1 199 ? -10.529 -4.100 1.438 1.00 97.88 199 GLU A C 1
ATOM 1625 O O . GLU A 1 199 ? -11.117 -3.530 2.350 1.00 97.88 199 GLU A O 1
ATOM 1630 N N . ASN A 1 200 ? -10.711 -3.730 0.165 1.00 95.38 200 ASN A N 1
ATOM 1631 C CA . ASN A 1 200 ? -11.616 -2.627 -0.196 1.00 95.38 200 ASN A CA 1
ATOM 1632 C C . ASN A 1 200 ? -11.225 -1.310 0.505 1.00 95.38 200 ASN A C 1
ATOM 1634 O O . ASN A 1 200 ? -12.034 -0.672 1.186 1.00 95.38 200 ASN A O 1
ATOM 1638 N N . VAL A 1 201 ? -9.939 -0.960 0.418 1.00 97.31 201 VAL A N 1
ATOM 1639 C CA . VAL A 1 201 ? -9.380 0.256 1.014 1.00 97.31 201 VAL A CA 1
ATOM 1640 C C . VAL A 1 201 ? -8.841 1.169 -0.078 1.00 97.31 201 VAL A C 1
ATOM 1642 O O . VAL A 1 201 ? -7.978 0.777 -0.864 1.00 97.31 201 VAL A O 1
ATOM 1645 N N . HIS A 1 202 ? -9.333 2.405 -0.104 1.00 96.56 202 HIS A N 1
ATOM 1646 C CA . HIS A 1 202 ? -9.077 3.355 -1.183 1.00 96.56 202 HIS A CA 1
ATOM 1647 C C . HIS A 1 202 ? -8.557 4.674 -0.629 1.00 96.56 202 HIS A C 1
ATOM 1649 O O . HIS A 1 202 ? -9.201 5.305 0.208 1.00 96.56 202 HIS A O 1
ATOM 1655 N N . VAL A 1 203 ? -7.394 5.103 -1.108 1.00 97.69 203 VAL A N 1
ATOM 1656 C CA . VAL A 1 203 ? -6.730 6.327 -0.658 1.00 97.69 203 VAL A CA 1
ATOM 1657 C C . VAL A 1 203 ? -6.611 7.311 -1.808 1.00 97.69 203 VAL A C 1
ATOM 1659 O O . VAL A 1 203 ? -6.030 6.994 -2.842 1.00 97.69 203 VAL A O 1
ATOM 1662 N N . PHE A 1 204 ? -7.117 8.523 -1.596 1.00 96.38 204 PHE A N 1
ATOM 1663 C CA . PHE A 1 204 ? -6.933 9.661 -2.484 1.00 96.38 204 PHE A CA 1
ATOM 1664 C C . PHE A 1 204 ? -6.158 10.775 -1.778 1.00 96.38 204 PHE A C 1
ATOM 1666 O O . PHE A 1 204 ? -6.672 11.411 -0.847 1.00 96.38 204 PHE A O 1
ATOM 1673 N N . GLY A 1 205 ? -4.934 11.036 -2.235 1.00 94.06 205 GLY A N 1
ATOM 1674 C CA . GLY A 1 205 ? -4.137 12.143 -1.718 1.00 94.06 205 GLY A CA 1
ATOM 1675 C C . GLY A 1 205 ? -2.647 12.076 -2.025 1.00 94.06 205 GLY A C 1
ATOM 1676 O O . GLY A 1 205 ? -2.192 11.284 -2.843 1.00 94.06 205 GLY A O 1
ATOM 1677 N N . ASN A 1 206 ? -1.894 12.954 -1.370 1.00 96.19 206 ASN A N 1
ATOM 1678 C CA . ASN A 1 206 ? -0.492 13.215 -1.659 1.00 96.19 206 ASN A CA 1
ATOM 1679 C C . ASN A 1 206 ? 0.397 12.853 -0.468 1.00 96.19 206 ASN A C 1
ATOM 1681 O O . ASN A 1 206 ? 0.064 13.126 0.687 1.00 96.19 206 ASN A O 1
ATOM 1685 N N . ILE A 1 207 ? 1.548 12.264 -0.771 1.00 95.75 207 ILE A N 1
ATOM 1686 C CA . ILE A 1 207 ? 2.587 11.920 0.193 1.00 95.75 207 ILE A CA 1
ATOM 1687 C C . ILE A 1 207 ? 3.885 12.565 -0.287 1.00 95.75 207 ILE A C 1
ATOM 1689 O O . ILE A 1 207 ? 4.325 12.301 -1.406 1.00 95.75 207 ILE A O 1
ATOM 1693 N N . SER A 1 208 ? 4.502 13.398 0.545 1.00 93.44 208 SER A N 1
ATOM 1694 C CA . SER A 1 208 ? 5.824 13.979 0.300 1.00 93.44 208 SER A CA 1
ATOM 1695 C C . SER A 1 208 ? 6.807 13.556 1.389 1.00 93.44 208 SER A C 1
ATOM 1697 O O . SER A 1 208 ? 6.392 13.285 2.513 1.00 93.44 208 SER A O 1
ATOM 1699 N N . GLY A 1 209 ? 8.108 13.502 1.100 1.00 88.44 209 GLY A N 1
ATOM 1700 C CA . GLY A 1 209 ? 9.118 13.236 2.132 1.00 88.44 209 GLY A CA 1
ATOM 1701 C C . GLY A 1 209 ? 10.448 12.715 1.597 1.00 88.44 209 GLY A C 1
ATOM 1702 O O . GLY A 1 209 ? 10.768 12.864 0.422 1.00 88.44 209 GLY A O 1
ATOM 1703 N N . SER A 1 210 ? 11.242 12.081 2.455 1.00 87.19 210 SER A N 1
ATOM 1704 C CA . SER A 1 210 ? 12.514 11.429 2.074 1.00 87.19 210 SER A CA 1
ATOM 1705 C C . SER A 1 210 ? 12.575 9.943 2.441 1.00 87.19 210 SER A C 1
ATOM 1707 O O . SER A 1 210 ? 13.577 9.274 2.194 1.00 87.19 210 SER A O 1
ATOM 1709 N N . THR A 1 211 ? 11.478 9.403 2.965 1.00 90.00 211 THR A N 1
ATOM 1710 C CA . THR A 1 211 ? 11.365 8.020 3.431 1.00 90.00 211 THR A CA 1
ATOM 1711 C C . THR A 1 211 ? 10.798 7.106 2.348 1.00 90.00 211 THR A C 1
ATOM 1713 O O . THR A 1 211 ? 9.983 7.515 1.523 1.00 90.00 211 THR A O 1
ATOM 1716 N N . SER A 1 212 ? 11.206 5.838 2.373 1.00 94.50 212 SER A N 1
ATOM 1717 C CA . SER A 1 212 ? 10.629 4.771 1.551 1.00 94.50 212 SER A CA 1
ATOM 1718 C C . SER A 1 212 ? 9.116 4.650 1.754 1.00 94.50 212 SER A C 1
ATOM 1720 O O . SER A 1 212 ? 8.651 4.366 2.860 1.00 94.50 212 SER A O 1
ATOM 1722 N N . THR A 1 213 ? 8.347 4.856 0.687 1.00 95.88 213 THR A N 1
ATOM 1723 C CA . THR A 1 213 ? 6.905 5.114 0.772 1.00 95.88 213 THR A CA 1
ATOM 1724 C C . THR A 1 213 ? 6.089 4.155 -0.087 1.00 95.88 213 THR A C 1
ATOM 1726 O O . THR A 1 213 ? 6.336 3.992 -1.278 1.00 95.88 213 THR A O 1
ATOM 1729 N N . GLY A 1 214 ? 5.097 3.518 0.529 1.00 97.56 214 GLY A N 1
ATOM 1730 C CA . GLY A 1 214 ? 3.984 2.873 -0.155 1.00 97.56 214 GLY A CA 1
ATOM 1731 C C . GLY A 1 214 ? 2.746 3.755 -0.064 1.00 97.56 214 GLY A C 1
ATOM 1732 O O . GLY A 1 214 ? 2.473 4.295 1.004 1.00 97.56 214 GLY A O 1
ATOM 1733 N N . GLY A 1 215 ? 1.964 3.891 -1.133 1.00 97.88 215 GLY A N 1
ATOM 1734 C CA . GLY A 1 215 ? 0.722 4.674 -1.071 1.00 97.88 215 GLY A CA 1
ATOM 1735 C C . GLY A 1 215 ? -0.253 4.190 0.014 1.00 97.88 215 GLY A C 1
ATOM 1736 O O . GLY A 1 215 ? -0.855 5.004 0.722 1.00 97.88 215 GLY A O 1
ATOM 1737 N N . LEU A 1 216 ? -0.352 2.867 0.207 1.00 98.50 216 LEU A N 1
ATOM 1738 C CA . LEU A 1 216 ? -1.158 2.252 1.267 1.00 98.50 216 LEU A CA 1
ATOM 1739 C C . LEU A 1 216 ? -0.316 1.791 2.454 1.00 98.50 216 LEU A C 1
ATOM 1741 O O . LEU A 1 216 ? -0.635 2.135 3.593 1.00 98.50 216 LEU A O 1
ATOM 1745 N N . ILE A 1 217 ? 0.732 1.002 2.202 1.00 98.56 217 ILE A N 1
ATOM 1746 C CA . ILE A 1 217 ? 1.455 0.264 3.244 1.00 98.56 217 ILE A CA 1
ATOM 1747 C C . ILE A 1 217 ? 2.966 0.422 3.106 1.00 98.56 217 ILE A C 1
ATOM 1749 O O . ILE A 1 217 ? 3.530 0.217 2.037 1.00 98.56 217 ILE A O 1
ATOM 1753 N N . GLY A 1 218 ? 3.657 0.699 4.210 1.00 97.81 218 GLY A N 1
ATOM 1754 C CA . GLY A 1 218 ? 5.121 0.712 4.220 1.00 97.81 218 GLY A CA 1
ATOM 1755 C C . GLY A 1 218 ? 5.702 -0.681 3.966 1.00 97.81 218 GLY A C 1
ATOM 1756 O O . GLY A 1 218 ? 6.405 -0.918 2.988 1.00 97.81 218 GLY A O 1
ATOM 1757 N N . TYR A 1 219 ? 5.387 -1.634 4.834 1.00 98.31 219 TYR A N 1
ATOM 1758 C CA . TYR A 1 219 ? 5.864 -3.008 4.744 1.00 98.31 219 TYR A CA 1
ATOM 1759 C C . TYR A 1 219 ? 4.708 -4.000 4.814 1.00 98.31 219 TYR A C 1
ATOM 1761 O O . TYR A 1 219 ? 4.081 -4.165 5.860 1.00 98.31 219 TYR A O 1
ATOM 1769 N N . ASN A 1 220 ? 4.438 -4.679 3.704 1.00 98.75 220 ASN A N 1
ATOM 1770 C CA . ASN A 1 220 ? 3.407 -5.700 3.635 1.00 98.75 220 ASN A CA 1
ATOM 1771 C C . ASN A 1 220 ? 3.989 -7.100 3.848 1.00 98.75 220 ASN A C 1
ATOM 1773 O O . ASN A 1 220 ? 4.786 -7.573 3.045 1.00 98.75 220 ASN A O 1
ATOM 1777 N N . GLN A 1 221 ? 3.544 -7.771 4.903 1.00 98.44 221 GLN A N 1
ATOM 1778 C CA . GLN A 1 221 ? 3.738 -9.202 5.159 1.00 98.44 221 GLN A CA 1
ATOM 1779 C C . GLN A 1 221 ? 2.401 -9.967 5.159 1.00 98.44 221 GLN A C 1
ATOM 1781 O O . GLN A 1 221 ? 2.395 -11.188 5.287 1.00 98.44 221 GLN A O 1
ATOM 1786 N N . GLY A 1 222 ? 1.278 -9.249 5.057 1.00 98.56 222 GLY A N 1
ATOM 1787 C CA . GLY A 1 222 ? -0.076 -9.791 5.038 1.00 98.56 222 GLY A CA 1
ATOM 1788 C C . GLY A 1 222 ? -0.680 -9.808 3.634 1.00 98.56 222 GLY A C 1
ATOM 1789 O O . GLY A 1 222 ? 0.016 -9.986 2.631 1.00 98.56 222 GLY A O 1
ATOM 1790 N N . THR A 1 223 ? -1.995 -9.615 3.566 1.00 98.75 223 THR A N 1
ATOM 1791 C CA . THR A 1 223 ? -2.752 -9.564 2.308 1.00 98.75 223 THR A CA 1
ATOM 1792 C C . THR A 1 223 ? -3.299 -8.163 2.073 1.00 98.75 223 THR A C 1
ATOM 1794 O O . THR A 1 223 ? -3.869 -7.561 2.980 1.00 98.75 223 THR A O 1
ATOM 1797 N N . ILE A 1 224 ? -3.145 -7.667 0.848 1.00 98.88 224 ILE A N 1
ATOM 1798 C CA . ILE A 1 224 ? -3.805 -6.470 0.330 1.00 98.88 224 ILE A CA 1
ATOM 1799 C C . ILE A 1 224 ? -4.639 -6.911 -0.867 1.00 98.88 224 ILE A C 1
ATOM 1801 O O . ILE A 1 224 ? -4.098 -7.436 -1.839 1.00 98.88 224 ILE A O 1
ATOM 1805 N N . ASN A 1 225 ? -5.948 -6.715 -0.796 1.00 97.19 225 ASN A N 1
ATOM 1806 C CA . ASN A 1 225 ? -6.878 -7.121 -1.834 1.00 97.19 225 ASN A CA 1
ATOM 1807 C C . ASN A 1 225 ? -7.831 -5.980 -2.185 1.00 97.19 225 ASN A C 1
ATOM 1809 O O . ASN A 1 225 ? -8.263 -5.240 -1.299 1.00 97.19 225 ASN A O 1
ATOM 1813 N N . ASN A 1 226 ? -8.200 -5.862 -3.461 1.00 94.25 226 ASN A N 1
ATOM 1814 C CA . ASN A 1 226 ? -9.262 -4.950 -3.891 1.00 94.25 226 ASN A CA 1
ATOM 1815 C C . ASN A 1 226 ? -9.056 -3.505 -3.391 1.00 94.25 226 ASN A C 1
ATOM 1817 O O . ASN A 1 226 ? -9.978 -2.874 -2.888 1.00 94.25 226 ASN A O 1
ATOM 1821 N N . SER A 1 227 ? -7.816 -3.020 -3.399 1.00 96.94 227 SER A N 1
ATOM 1822 C CA . SER A 1 227 ? -7.442 -1.763 -2.743 1.00 96.94 227 SER A CA 1
ATOM 1823 C C . SER A 1 227 ? -6.720 -0.838 -3.712 1.00 96.94 227 SER A C 1
ATOM 1825 O O . SER A 1 227 ? -6.154 -1.284 -4.714 1.00 96.94 227 SER A O 1
ATOM 1827 N N . SER A 1 228 ? -6.739 0.466 -3.443 1.00 96.75 228 SER A N 1
ATOM 1828 C CA . SER A 1 228 ? -6.125 1.419 -4.361 1.00 96.75 228 SER A CA 1
ATOM 1829 C C . SER A 1 228 ? -5.544 2.667 -3.733 1.00 96.75 228 SER A C 1
ATOM 1831 O O . SER A 1 228 ? -5.986 3.144 -2.690 1.00 96.75 228 SER A O 1
ATOM 1833 N N . PHE A 1 229 ? -4.559 3.217 -4.435 1.00 98.06 229 PHE A N 1
ATOM 1834 C CA . PHE A 1 229 ? -3.997 4.528 -4.157 1.00 98.06 229 PHE A CA 1
ATOM 1835 C C . PHE A 1 229 ? -4.074 5.410 -5.406 1.00 98.06 229 PHE A C 1
ATOM 1837 O O . PHE A 1 229 ? -3.593 5.033 -6.476 1.00 98.06 229 PHE A O 1
ATOM 1844 N N . SER A 1 230 ? -4.628 6.606 -5.250 1.00 96.50 230 SER A N 1
ATOM 1845 C CA . SER A 1 230 ? -4.719 7.626 -6.290 1.00 96.50 230 SER A CA 1
ATOM 1846 C C . SER A 1 230 ? -4.118 8.941 -5.789 1.00 96.50 230 SER A C 1
ATOM 1848 O O . SER A 1 230 ? -4.668 9.573 -4.889 1.00 96.50 230 SER A O 1
ATOM 1850 N N . GLY A 1 231 ? -3.020 9.390 -6.397 1.00 95.81 231 GLY A N 1
ATOM 1851 C CA . GLY A 1 231 ? -2.409 10.685 -6.097 1.00 95.81 231 GLY A CA 1
ATOM 1852 C C . GLY A 1 231 ? -0.900 10.728 -6.320 1.00 95.81 231 GLY A C 1
ATOM 1853 O O . GLY A 1 231 ? -0.372 10.026 -7.184 1.00 95.81 231 GLY A O 1
ATOM 1854 N N . ILE A 1 232 ? -0.208 11.602 -5.588 1.00 98.12 232 ILE A N 1
ATOM 1855 C CA . ILE A 1 232 ? 1.221 11.883 -5.789 1.00 98.12 232 ILE A CA 1
ATOM 1856 C C . ILE A 1 232 ? 2.041 11.279 -4.649 1.00 98.12 232 ILE A C 1
ATOM 1858 O O . ILE A 1 232 ? 1.751 11.530 -3.483 1.00 98.12 232 ILE A O 1
ATOM 1862 N N . ILE A 1 233 ? 3.093 10.533 -4.986 1.00 98.00 233 ILE A N 1
ATOM 1863 C CA . ILE A 1 233 ? 4.153 10.128 -4.055 1.00 98.00 233 ILE A CA 1
ATOM 1864 C C . ILE A 1 233 ? 5.436 10.842 -4.481 1.00 98.00 233 ILE A C 1
ATOM 1866 O O . ILE A 1 233 ? 6.049 10.468 -5.478 1.00 98.00 233 ILE A O 1
ATOM 1870 N N . ASP A 1 234 ? 5.846 11.868 -3.742 1.00 96.75 234 ASP A N 1
ATOM 1871 C CA . ASP A 1 234 ? 7.058 12.645 -4.008 1.00 96.75 234 ASP A CA 1
ATOM 1872 C C . ASP A 1 234 ? 8.084 12.413 -2.896 1.00 96.75 234 ASP A C 1
ATOM 1874 O O . ASP A 1 234 ? 8.076 13.066 -1.852 1.00 96.75 234 ASP A O 1
ATOM 1878 N N . SER A 1 235 ? 8.953 11.416 -3.078 1.00 93.31 235 SER A N 1
ATOM 1879 C CA . SER A 1 235 ? 10.045 11.142 -2.139 1.00 93.31 235 SER A CA 1
ATOM 1880 C C . SER A 1 235 ? 11.370 10.906 -2.862 1.00 93.31 235 SER A C 1
ATOM 1882 O O . SER A 1 235 ? 11.873 9.778 -2.888 1.00 93.31 235 SER A O 1
ATOM 1884 N N . PRO A 1 236 ? 11.971 11.962 -3.442 1.00 91.00 236 PRO A N 1
ATOM 1885 C CA . PRO A 1 236 ? 13.078 11.861 -4.398 1.00 91.00 236 PRO A CA 1
ATOM 1886 C C . PRO A 1 236 ? 14.397 11.360 -3.802 1.00 91.00 236 PRO A C 1
ATOM 1888 O O . PRO A 1 236 ? 15.339 11.126 -4.548 1.00 91.00 236 PRO A O 1
ATOM 1891 N N . LEU A 1 237 ? 14.496 11.214 -2.477 1.00 89.62 237 LEU A N 1
ATOM 1892 C CA . LEU A 1 237 ? 15.678 10.672 -1.789 1.00 89.62 237 LEU A CA 1
ATOM 1893 C C . LEU A 1 237 ? 15.489 9.221 -1.317 1.00 89.62 237 LEU A C 1
ATOM 1895 O O . LEU A 1 237 ? 16.441 8.586 -0.867 1.00 89.62 237 LEU A O 1
ATOM 1899 N N . SER A 1 238 ? 14.273 8.688 -1.430 1.00 88.62 238 SER A N 1
ATOM 1900 C CA . SER A 1 238 ? 13.906 7.364 -0.930 1.00 88.62 238 SER A CA 1
ATOM 1901 C C . SER A 1 238 ? 14.398 6.224 -1.829 1.00 88.62 238 SER A C 1
ATOM 1903 O O . SER A 1 238 ? 14.661 6.405 -3.020 1.00 88.62 238 SER A O 1
ATOM 1905 N N . SER A 1 239 ? 14.487 5.018 -1.266 1.00 90.06 239 SER A N 1
ATOM 1906 C CA . SER A 1 239 ? 15.052 3.847 -1.954 1.00 90.06 239 SER A CA 1
ATOM 1907 C C . SER A 1 239 ? 14.060 2.722 -2.250 1.00 90.06 239 SER A C 1
ATOM 1909 O O . SER A 1 239 ? 14.468 1.694 -2.792 1.00 90.06 239 SER A O 1
ATOM 1911 N N . GLN A 1 240 ? 12.792 2.860 -1.845 1.00 95.50 240 GLN A N 1
ATOM 1912 C CA . GLN A 1 240 ? 11.770 1.817 -1.997 1.00 95.50 240 GLN A CA 1
ATOM 1913 C C . GLN A 1 240 ? 10.385 2.469 -2.111 1.00 95.50 240 GLN A C 1
ATOM 1915 O O . GLN A 1 240 ? 9.616 2.446 -1.148 1.00 95.50 240 GLN A O 1
ATOM 1920 N N . ASN A 1 241 ? 10.078 3.076 -3.257 1.00 97.50 241 ASN A N 1
ATOM 1921 C CA . ASN A 1 241 ? 8.796 3.750 -3.476 1.00 97.50 241 ASN A CA 1
ATOM 1922 C C . ASN A 1 241 ? 7.846 2.907 -4.319 1.00 97.50 241 ASN A C 1
ATOM 1924 O O . ASN A 1 241 ? 8.196 2.499 -5.422 1.00 97.50 241 ASN A O 1
ATOM 1928 N N . GLY A 1 242 ? 6.633 2.683 -3.819 1.00 98.19 242 GLY A N 1
ATOM 1929 C CA . GLY A 1 242 ? 5.592 1.954 -4.533 1.00 98.19 242 GLY A CA 1
ATOM 1930 C C . GLY A 1 242 ? 4.227 2.613 -4.440 1.00 98.19 242 GLY A C 1
ATOM 1931 O O . GLY A 1 242 ? 3.868 3.180 -3.410 1.00 98.19 242 GLY A O 1
ATOM 1932 N N . GLY A 1 243 ? 3.423 2.508 -5.496 1.00 98.25 243 GLY A N 1
ATOM 1933 C CA . GLY A 1 243 ? 2.065 3.055 -5.475 1.00 98.25 243 GLY A CA 1
ATOM 1934 C C . GLY A 1 243 ? 1.161 2.393 -4.432 1.00 98.25 243 GLY A C 1
ATOM 1935 O O . GLY A 1 243 ? 0.303 3.064 -3.877 1.00 98.25 243 GLY A O 1
ATOM 1936 N N . ILE A 1 244 ? 1.375 1.115 -4.104 1.00 98.75 244 ILE A N 1
ATOM 1937 C CA . ILE A 1 244 ? 0.652 0.398 -3.040 1.00 98.75 244 ILE A CA 1
ATOM 1938 C C . ILE A 1 244 ? 1.561 0.153 -1.838 1.00 98.75 244 ILE A C 1
ATOM 1940 O O . ILE A 1 244 ? 1.214 0.544 -0.720 1.00 98.75 244 ILE A O 1
ATOM 1944 N N . THR A 1 245 ? 2.722 -0.473 -2.058 1.00 98.69 245 THR A N 1
ATOM 1945 C CA . THR A 1 245 ? 3.646 -0.876 -0.988 1.00 98.69 245 THR A CA 1
ATOM 1946 C C . THR A 1 245 ? 5.060 -0.355 -1.187 1.00 98.69 245 THR A C 1
ATOM 1948 O O . THR A 1 245 ? 5.592 -0.422 -2.289 1.00 98.69 245 THR A O 1
ATOM 1951 N N . SER A 1 246 ? 5.741 0.063 -0.120 1.00 98.00 246 SER A N 1
ATOM 1952 C CA . SER A 1 246 ? 7.189 0.311 -0.213 1.00 98.00 246 SER A CA 1
ATOM 1953 C C . SER A 1 246 ? 7.957 -1.014 -0.339 1.00 98.00 246 SER A C 1
ATOM 1955 O O . SER A 1 246 ? 8.680 -1.229 -1.314 1.00 98.00 246 SER A O 1
ATOM 1957 N N . LEU A 1 247 ? 7.735 -1.940 0.600 1.00 98.25 247 LEU A N 1
ATOM 1958 C CA . LEU A 1 247 ? 8.253 -3.308 0.570 1.00 98.25 247 LEU A CA 1
ATOM 1959 C C . LEU A 1 247 ? 7.107 -4.318 0.647 1.00 98.25 247 LEU A C 1
ATOM 1961 O O . LEU A 1 247 ? 6.297 -4.264 1.574 1.00 98.25 247 LEU A O 1
ATOM 1965 N N . ASN A 1 248 ? 7.098 -5.287 -0.265 1.00 98.56 248 ASN A N 1
ATOM 1966 C CA . ASN A 1 248 ? 6.175 -6.417 -0.238 1.00 98.56 248 ASN A CA 1
ATOM 1967 C C . ASN A 1 248 ? 6.889 -7.757 0.009 1.00 98.56 248 ASN A C 1
ATOM 1969 O O . ASN A 1 248 ? 7.815 -8.131 -0.706 1.00 98.56 248 ASN A O 1
ATOM 1973 N N . GLU A 1 249 ? 6.408 -8.504 0.994 1.00 98.19 249 GLU A N 1
ATOM 1974 C CA . GLU A 1 249 ? 6.710 -9.923 1.236 1.00 98.19 249 GLU A CA 1
ATOM 1975 C C . GLU A 1 249 ? 5.435 -10.777 1.329 1.00 98.19 249 GLU A C 1
ATOM 1977 O O . GLU A 1 249 ? 5.513 -11.991 1.515 1.00 98.19 249 GLU A O 1
ATOM 1982 N N . GLY A 1 250 ? 4.267 -10.142 1.207 1.00 98.31 250 GLY A N 1
ATOM 1983 C CA . GLY A 1 250 ? 2.956 -10.770 1.266 1.00 98.31 250 GLY A CA 1
ATOM 1984 C C . GLY A 1 250 ? 2.260 -10.826 -0.094 1.00 98.31 250 GLY A C 1
ATOM 1985 O O . GLY A 1 250 ? 2.891 -10.898 -1.154 1.00 98.31 250 GLY A O 1
ATOM 1986 N N . ILE A 1 251 ? 0.932 -10.799 -0.053 1.00 98.56 251 ILE A N 1
ATOM 1987 C CA . ILE A 1 251 ? 0.063 -10.891 -1.229 1.00 98.56 251 ILE A CA 1
ATOM 1988 C C . ILE A 1 251 ? -0.513 -9.510 -1.530 1.00 98.56 251 ILE A C 1
ATOM 1990 O O . ILE A 1 251 ? -1.059 -8.859 -0.640 1.00 98.56 251 ILE A O 1
ATOM 1994 N N . ILE A 1 252 ? -0.421 -9.091 -2.789 1.00 98.69 252 ILE A N 1
ATOM 1995 C CA . ILE A 1 252 ? -1.166 -7.964 -3.347 1.00 98.69 252 ILE A CA 1
ATOM 1996 C C . ILE A 1 252 ? -1.991 -8.509 -4.508 1.00 98.69 252 ILE A C 1
ATOM 1998 O O . ILE A 1 252 ? -1.436 -9.066 -5.456 1.00 98.69 252 ILE A O 1
ATOM 2002 N N . SER A 1 253 ? -3.307 -8.367 -4.440 1.00 96.69 253 SER A N 1
ATOM 2003 C CA . SER A 1 253 ? -4.201 -8.838 -5.491 1.00 96.69 253 SER A CA 1
ATOM 2004 C C . SER A 1 253 ? -5.281 -7.830 -5.823 1.00 96.69 253 SER A C 1
ATOM 2006 O O . SER A 1 253 ? -5.704 -7.062 -4.955 1.00 96.69 253 SER A O 1
ATOM 2008 N N . ALA A 1 254 ? -5.756 -7.846 -7.070 1.00 93.31 254 ALA A N 1
ATOM 2009 C CA . ALA A 1 254 ? -6.923 -7.062 -7.475 1.00 93.31 254 ALA A CA 1
ATOM 2010 C C . ALA A 1 254 ? -6.802 -5.569 -7.105 1.00 93.31 254 ALA A C 1
ATOM 2012 O O . ALA A 1 254 ? -7.766 -4.954 -6.674 1.00 93.31 254 ALA A O 1
ATOM 2013 N N . SER A 1 255 ? -5.600 -4.998 -7.161 1.00 95.88 255 SER A N 1
ATOM 2014 C CA . SER A 1 255 ? -5.319 -3.674 -6.596 1.00 95.88 255 SER A CA 1
ATOM 2015 C C . SER A 1 255 ? -4.696 -2.759 -7.636 1.00 95.88 255 SER A C 1
ATOM 2017 O O . SER A 1 255 ? -4.067 -3.230 -8.586 1.00 95.88 255 SER A O 1
ATOM 2019 N N . TYR A 1 256 ? -4.862 -1.446 -7.469 1.00 95.00 256 TYR A N 1
ATOM 2020 C CA . TYR A 1 256 ? -4.329 -0.503 -8.446 1.00 95.00 256 TYR A CA 1
ATOM 2021 C C . TYR A 1 256 ? -3.778 0.791 -7.872 1.00 95.00 256 TYR A C 1
ATOM 2023 O O . TYR A 1 256 ? -4.220 1.291 -6.839 1.00 95.00 256 TYR A O 1
ATOM 2031 N N . SER A 1 257 ? -2.834 1.374 -8.601 1.00 96.94 257 SER A N 1
ATOM 2032 C CA . SER A 1 257 ? -2.269 2.682 -8.287 1.00 96.94 257 SER A CA 1
ATOM 2033 C C . SER A 1 257 ? -2.428 3.655 -9.456 1.00 96.94 257 SER A C 1
ATOM 2035 O O . SER A 1 257 ? -2.359 3.255 -10.617 1.00 96.94 257 SER A O 1
ATOM 2037 N N . LYS A 1 258 ? -2.657 4.941 -9.182 1.00 95.56 258 LYS A N 1
ATOM 2038 C CA . LYS A 1 258 ? -2.845 5.987 -10.201 1.00 95.56 258 LYS A CA 1
ATOM 2039 C C . LYS A 1 258 ? -2.235 7.315 -9.755 1.00 95.56 258 LYS A C 1
ATOM 2041 O O . LYS A 1 258 ? -2.366 7.687 -8.594 1.00 95.56 258 LYS A O 1
ATOM 2046 N N . GLY A 1 259 ? -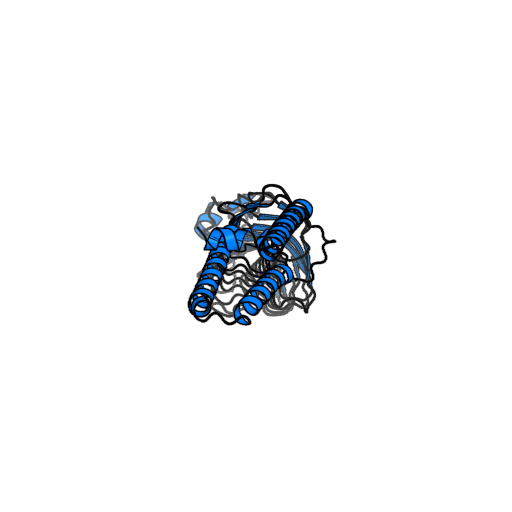1.637 8.057 -10.688 1.00 96.25 259 GLY A N 1
ATOM 2047 C CA . GLY A 1 259 ? -1.062 9.380 -10.423 1.00 96.25 259 GLY A CA 1
ATOM 2048 C C . GLY A 1 259 ? 0.412 9.471 -10.804 1.00 96.25 259 GLY A C 1
ATOM 2049 O O . GLY A 1 259 ? 0.762 9.174 -11.946 1.00 96.25 259 GLY A O 1
ATOM 2050 N N . SER A 1 260 ? 1.277 9.906 -9.886 1.00 98.06 260 SER A N 1
ATOM 2051 C CA . SER A 1 260 ? 2.719 10.013 -10.150 1.00 98.06 260 SER A CA 1
ATOM 2052 C C . SER A 1 260 ? 3.574 9.615 -8.956 1.00 98.06 260 SER A C 1
ATOM 2054 O O . SER A 1 260 ? 3.240 9.941 -7.817 1.00 98.06 260 SER A O 1
ATOM 2056 N N . ILE A 1 261 ? 4.714 8.986 -9.235 1.00 98.50 261 ILE A N 1
ATOM 2057 C CA . ILE A 1 261 ? 5.723 8.623 -8.240 1.00 98.50 261 ILE A CA 1
ATOM 2058 C C . ILE A 1 261 ? 7.052 9.249 -8.649 1.00 98.50 261 ILE A C 1
ATOM 2060 O O . ILE A 1 261 ? 7.519 9.033 -9.764 1.00 98.50 261 ILE A O 1
ATOM 2064 N N . ASN A 1 262 ? 7.672 9.984 -7.735 1.00 97.06 262 ASN A N 1
ATOM 2065 C CA . ASN A 1 262 ? 9.030 10.490 -7.855 1.00 97.06 262 ASN A CA 1
ATOM 2066 C C . ASN A 1 262 ? 9.874 9.891 -6.720 1.00 97.06 262 ASN A C 1
ATOM 2068 O O . ASN A 1 262 ? 9.587 10.105 -5.539 1.00 97.06 262 ASN A O 1
ATOM 2072 N N . GLY A 1 263 ? 10.874 9.086 -7.066 1.00 95.69 263 GLY A N 1
ATOM 2073 C CA . GLY A 1 263 ? 11.761 8.401 -6.120 1.00 95.69 263 GLY A CA 1
ATOM 2074 C C . GLY A 1 263 ? 13.219 8.422 -6.577 1.00 95.69 263 GLY A C 1
ATOM 2075 O O . GLY A 1 263 ? 13.536 9.028 -7.595 1.00 95.69 263 GLY A O 1
ATOM 2076 N N . ASN A 1 264 ? 14.115 7.758 -5.840 1.00 95.75 264 ASN A N 1
ATOM 2077 C CA . ASN A 1 264 ? 15.517 7.614 -6.254 1.00 95.75 264 ASN A CA 1
ATOM 2078 C C . ASN A 1 264 ? 15.807 6.192 -6.734 1.00 95.75 264 ASN A C 1
ATOM 2080 O O . ASN A 1 264 ? 16.081 5.961 -7.909 1.00 95.75 264 ASN A O 1
ATOM 2084 N N . VAL A 1 265 ? 15.730 5.230 -5.818 1.00 95.62 265 VAL A N 1
ATOM 2085 C CA . VAL A 1 265 ? 16.056 3.825 -6.081 1.00 95.62 265 VAL A CA 1
ATOM 2086 C C . VAL A 1 265 ? 14.814 2.976 -5.844 1.00 95.62 265 VAL A C 1
ATOM 2088 O O . VAL A 1 265 ? 13.994 3.345 -5.006 1.00 95.62 265 VAL A O 1
ATOM 2091 N N . GLY A 1 266 ? 14.659 1.863 -6.564 1.00 96.19 266 GLY A N 1
ATOM 2092 C CA . GLY A 1 266 ? 13.624 0.868 -6.263 1.00 96.19 266 GLY A CA 1
ATOM 2093 C C . GLY A 1 266 ? 12.221 1.463 -6.351 1.00 96.19 266 GLY A C 1
ATOM 2094 O O . GLY A 1 266 ? 11.483 1.467 -5.364 1.00 96.19 266 GLY A O 1
ATOM 2095 N N . VAL A 1 267 ? 11.883 2.021 -7.512 1.00 98.12 267 VAL A N 1
ATOM 2096 C CA . VAL A 1 267 ? 10.611 2.716 -7.735 1.00 98.12 267 VAL A CA 1
ATOM 2097 C C . VAL A 1 267 ? 9.701 1.847 -8.597 1.00 98.12 267 VAL A C 1
ATOM 2099 O O . VAL A 1 267 ? 10.047 1.526 -9.731 1.00 98.12 267 VAL A O 1
ATOM 2102 N N . GLY A 1 268 ? 8.546 1.455 -8.063 1.00 97.81 268 GLY A N 1
ATOM 2103 C CA . GLY A 1 268 ? 7.563 0.630 -8.762 1.00 97.81 268 GLY A CA 1
ATOM 2104 C C . GLY A 1 268 ? 6.171 1.247 -8.764 1.00 97.81 268 GLY A C 1
ATOM 2105 O O . GLY A 1 268 ? 5.766 1.895 -7.802 1.00 97.81 268 GLY A O 1
ATOM 2106 N N . GLY A 1 269 ? 5.383 1.018 -9.809 1.00 97.94 269 GLY A N 1
ATOM 2107 C CA . GLY A 1 269 ? 3.994 1.478 -9.828 1.00 97.94 269 GLY A CA 1
ATOM 2108 C C . GLY A 1 269 ? 3.138 0.773 -8.777 1.00 97.94 269 GLY A C 1
ATOM 2109 O O . GLY A 1 269 ? 2.286 1.417 -8.173 1.00 97.94 269 GLY A O 1
ATOM 2110 N N . ILE A 1 270 ? 3.388 -0.505 -8.467 1.00 98.44 270 ILE A N 1
ATOM 2111 C CA . ILE A 1 270 ? 2.692 -1.232 -7.388 1.00 98.44 270 ILE A CA 1
ATOM 2112 C C . ILE A 1 270 ? 3.557 -1.325 -6.133 1.00 98.44 270 ILE A C 1
ATOM 2114 O O . ILE A 1 270 ? 3.122 -0.899 -5.062 1.00 98.44 270 ILE A O 1
ATOM 2118 N N . SER A 1 271 ? 4.777 -1.852 -6.253 1.00 98.38 271 SER A N 1
ATOM 2119 C CA . SER A 1 271 ? 5.685 -2.034 -5.118 1.00 98.38 271 SER A CA 1
ATOM 2120 C C . SER A 1 271 ? 7.073 -1.489 -5.415 1.00 98.38 271 SER A C 1
ATOM 2122 O O . SER A 1 271 ? 7.625 -1.777 -6.469 1.00 98.38 271 SER A O 1
ATOM 2124 N N . GLY A 1 272 ? 7.693 -0.782 -4.471 1.00 98.00 272 GLY A N 1
ATOM 2125 C CA . GLY A 1 272 ? 9.085 -0.353 -4.643 1.00 98.00 272 GLY A CA 1
ATOM 2126 C C . GLY A 1 272 ? 10.034 -1.548 -4.706 1.00 98.00 272 GLY A C 1
ATOM 2127 O O . GLY A 1 272 ? 10.719 -1.782 -5.700 1.00 98.00 272 GLY A O 1
ATOM 2128 N N . VAL A 1 273 ? 9.999 -2.372 -3.659 1.00 97.38 273 VAL A N 1
ATOM 2129 C CA . VAL A 1 273 ? 10.764 -3.621 -3.571 1.00 97.38 273 VAL A CA 1
ATOM 2130 C C . VAL A 1 273 ? 9.836 -4.786 -3.261 1.00 97.38 273 VAL A C 1
ATOM 2132 O O . VAL A 1 273 ? 8.863 -4.633 -2.521 1.00 97.38 273 VAL A O 1
ATOM 2135 N N . SER A 1 274 ? 10.126 -5.973 -3.788 1.00 96.56 274 SER A N 1
ATOM 2136 C CA . SER A 1 274 ? 9.455 -7.205 -3.356 1.00 96.56 274 SER A CA 1
ATOM 2137 C C . SER A 1 274 ? 10.444 -8.334 -3.053 1.00 96.56 274 SER A C 1
ATOM 2139 O O . SER A 1 274 ? 11.473 -8.481 -3.707 1.00 96.56 274 SER A O 1
ATOM 2141 N N . SER A 1 275 ? 10.152 -9.119 -2.016 1.00 95.31 275 SER A N 1
ATOM 2142 C CA . SER A 1 275 ? 11.046 -10.127 -1.421 1.00 95.31 275 SER A CA 1
ATOM 2143 C C . SER A 1 275 ? 10.278 -11.424 -1.119 1.00 95.31 275 SER A C 1
ATOM 2145 O O . SER A 1 275 ? 10.282 -11.953 -0.008 1.00 95.31 275 SER A O 1
ATOM 2147 N N . GLY A 1 276 ? 9.604 -11.958 -2.138 1.00 90.44 276 GLY A N 1
ATOM 2148 C CA . GLY A 1 276 ? 8.684 -13.091 -2.016 1.00 90.44 276 GLY A CA 1
ATOM 2149 C C . GLY A 1 276 ? 7.220 -12.679 -2.177 1.00 90.44 276 GLY A C 1
ATOM 2150 O O . GLY A 1 276 ? 6.918 -11.528 -2.494 1.00 90.44 276 GLY A O 1
ATOM 2151 N N . GLY A 1 277 ? 6.312 -13.630 -1.963 1.00 93.00 277 GLY A N 1
ATOM 2152 C CA . GLY A 1 277 ? 4.875 -13.390 -2.073 1.00 93.00 277 GLY A CA 1
ATOM 2153 C C . GLY A 1 277 ? 4.380 -13.307 -3.520 1.00 93.00 277 GLY A C 1
ATOM 2154 O O . GLY A 1 277 ? 4.942 -13.940 -4.422 1.00 93.00 277 GLY A O 1
ATOM 2155 N N . SER A 1 278 ? 3.303 -12.553 -3.738 1.00 95.06 278 SER A N 1
ATOM 2156 C CA . SER A 1 278 ? 2.650 -12.443 -5.047 1.00 95.06 278 SER A CA 1
ATOM 2157 C C . SER A 1 278 ? 2.064 -11.059 -5.297 1.00 95.06 278 SER A C 1
ATOM 2159 O O . SER A 1 278 ? 1.495 -10.458 -4.387 1.00 95.06 278 SER A O 1
ATOM 2161 N N . ILE A 1 279 ? 2.135 -10.601 -6.543 1.00 96.50 279 ILE A N 1
ATOM 2162 C CA . ILE A 1 279 ? 1.409 -9.436 -7.046 1.00 96.50 279 ILE A CA 1
ATOM 2163 C C . ILE A 1 279 ? 0.644 -9.900 -8.279 1.00 96.50 279 ILE A C 1
ATOM 2165 O O . ILE A 1 279 ? 1.258 -10.212 -9.298 1.00 96.50 279 ILE A O 1
ATOM 2169 N N . VAL A 1 280 ? -0.678 -10.003 -8.165 1.00 93.75 280 VAL A N 1
ATOM 2170 C CA . VAL A 1 280 ? -1.511 -10.628 -9.201 1.00 93.75 280 VAL A CA 1
ATOM 2171 C C . VAL A 1 280 ? -2.766 -9.828 -9.499 1.00 93.75 280 VAL A C 1
ATOM 2173 O O . VAL A 1 280 ? -3.389 -9.292 -8.584 1.00 93.75 280 VAL A O 1
ATOM 2176 N N . ASN A 1 281 ? -3.192 -9.784 -10.759 1.00 91.31 281 ASN A N 1
ATOM 2177 C CA . ASN A 1 281 ? -4.401 -9.061 -11.164 1.00 91.31 281 ASN A CA 1
ATOM 2178 C C . ASN A 1 281 ? -4.356 -7.593 -10.720 1.00 91.31 281 ASN A C 1
ATOM 2180 O O . ASN A 1 281 ? -5.313 -7.094 -10.139 1.00 91.31 281 ASN A O 1
ATOM 2184 N N . CYS A 1 282 ? -3.219 -6.928 -10.908 1.00 93.19 282 CYS A N 1
ATOM 2185 C CA . CYS A 1 282 ? -2.999 -5.553 -10.467 1.00 93.19 282 CYS A CA 1
ATOM 2186 C C . CYS A 1 282 ? -2.727 -4.652 -11.667 1.00 93.19 282 CYS A C 1
ATOM 2188 O O . CYS A 1 282 ? -2.088 -5.078 -12.630 1.00 93.19 282 CYS A O 1
ATOM 2190 N N . TYR A 1 283 ? -3.130 -3.384 -11.586 1.00 90.19 283 TYR A N 1
ATOM 2191 C CA . TYR A 1 283 ? -2.741 -2.405 -12.598 1.00 90.19 283 TYR A CA 1
ATOM 2192 C C . TYR A 1 283 ? -2.151 -1.134 -12.007 1.00 90.19 283 TYR A C 1
ATOM 2194 O O . TYR A 1 283 ? -2.496 -0.709 -10.910 1.00 90.19 283 TYR A O 1
ATOM 2202 N N . THR A 1 284 ? -1.283 -0.478 -12.764 1.00 93.75 284 THR A N 1
ATOM 2203 C CA . THR A 1 284 ? -0.821 0.868 -12.442 1.00 93.75 284 THR A CA 1
ATOM 2204 C C . THR A 1 284 ? -1.144 1.833 -13.575 1.00 93.75 284 THR A C 1
ATOM 2206 O O . THR A 1 284 ? -1.099 1.462 -14.744 1.00 93.75 284 THR A O 1
ATOM 2209 N N . LYS A 1 285 ? -1.493 3.069 -13.222 1.00 93.56 285 LYS A N 1
ATOM 2210 C CA . LYS A 1 285 ? -1.568 4.245 -14.094 1.00 93.56 285 LYS A CA 1
ATOM 2211 C C . LYS A 1 285 ? -0.708 5.362 -13.501 1.00 93.56 285 LYS A C 1
ATOM 2213 O O . LYS A 1 285 ? -1.187 6.472 -13.253 1.00 93.56 285 LYS A O 1
ATOM 2218 N N . MET A 1 286 ? 0.525 5.017 -13.145 1.00 95.44 286 MET A N 1
ATOM 2219 C CA . MET A 1 286 ? 1.486 5.929 -12.536 1.00 95.44 286 MET A CA 1
ATOM 2220 C C . MET A 1 286 ? 2.443 6.472 -13.595 1.00 95.44 286 MET A C 1
ATOM 2222 O O . MET A 1 286 ? 2.981 5.718 -14.398 1.00 95.44 286 MET A O 1
ATOM 2226 N N . ASN A 1 287 ? 2.705 7.776 -13.554 1.00 95.81 287 ASN A N 1
ATOM 2227 C CA . ASN A 1 287 ? 3.904 8.345 -14.162 1.00 95.81 287 ASN A CA 1
ATOM 2228 C C . ASN A 1 287 ? 5.053 8.189 -13.168 1.00 95.81 287 ASN A C 1
ATOM 2230 O O . ASN A 1 287 ? 5.030 8.795 -12.095 1.00 95.81 287 ASN A O 1
ATOM 2234 N N . ILE A 1 288 ? 6.021 7.346 -13.503 1.00 97.75 288 ILE A N 1
ATOM 2235 C CA . ILE A 1 288 ? 7.077 6.908 -12.598 1.00 97.75 288 ILE A CA 1
ATOM 2236 C C . ILE A 1 288 ? 8.379 7.581 -13.004 1.00 97.75 288 ILE A C 1
ATOM 2238 O O . ILE A 1 288 ? 8.856 7.400 -14.120 1.00 97.75 288 ILE A O 1
ATOM 2242 N N . ASN A 1 289 ? 8.967 8.328 -12.079 1.00 96.44 289 ASN A N 1
ATOM 2243 C CA . ASN A 1 289 ? 10.289 8.910 -12.215 1.00 96.44 289 ASN A CA 1
ATOM 2244 C C . ASN A 1 289 ? 11.200 8.373 -11.110 1.00 96.44 289 ASN A C 1
ATOM 2246 O O . ASN A 1 289 ? 10.868 8.442 -9.923 1.00 96.44 289 ASN A O 1
ATOM 2250 N N . GLY A 1 290 ? 12.354 7.851 -11.503 1.00 95.81 290 GLY A N 1
ATOM 2251 C CA . GLY A 1 290 ? 13.394 7.427 -10.581 1.00 95.81 290 GLY A CA 1
ATOM 2252 C C . GLY A 1 290 ? 14.775 7.518 -11.209 1.00 95.81 290 GLY A C 1
ATOM 2253 O O . GLY A 1 290 ? 14.939 8.005 -12.322 1.00 95.81 290 GLY A O 1
ATOM 2254 N N . ASN A 1 291 ? 15.786 7.059 -10.483 1.00 94.44 291 ASN A N 1
ATOM 2255 C CA . ASN A 1 291 ? 17.171 7.064 -10.939 1.00 94.44 291 ASN A CA 1
ATOM 2256 C C . ASN A 1 291 ? 17.635 5.644 -11.289 1.00 94.44 291 ASN A C 1
ATOM 2258 O O . ASN A 1 291 ? 18.082 5.410 -12.408 1.00 94.44 291 ASN A O 1
ATOM 2262 N N . ILE A 1 292 ? 17.489 4.700 -10.351 1.00 93.12 292 ILE A N 1
ATOM 2263 C CA . ILE A 1 292 ? 18.026 3.333 -10.446 1.00 93.12 292 ILE A CA 1
ATOM 2264 C C . ILE A 1 292 ? 16.942 2.325 -10.044 1.00 93.12 292 ILE A C 1
ATOM 2266 O O . ILE A 1 292 ? 16.243 2.535 -9.053 1.00 93.12 292 ILE A O 1
ATOM 2270 N N . HIS A 1 293 ? 16.829 1.203 -10.755 1.00 93.38 293 HIS A N 1
ATOM 2271 C CA . HIS A 1 293 ? 15.855 0.142 -10.463 1.00 93.38 293 HIS A CA 1
ATOM 2272 C C . HIS A 1 293 ? 14.409 0.646 -10.468 1.00 93.38 293 HIS A C 1
ATOM 2274 O O . HIS A 1 293 ? 13.732 0.701 -9.436 1.00 93.38 293 HIS A O 1
ATOM 2280 N N . VAL A 1 294 ? 13.947 1.052 -11.646 1.00 94.56 294 VAL A N 1
ATOM 2281 C CA . VAL A 1 294 ? 12.633 1.672 -11.831 1.00 94.56 294 VAL A CA 1
ATOM 2282 C C . VAL A 1 294 ? 11.791 0.815 -12.754 1.00 94.56 294 VAL A C 1
ATOM 2284 O O . VAL A 1 294 ? 12.254 0.383 -13.812 1.00 94.56 294 VAL A O 1
ATOM 2287 N N . SER A 1 295 ? 10.545 0.540 -12.378 1.00 92.75 295 SER A N 1
ATOM 2288 C CA . SER A 1 295 ? 9.655 -0.253 -13.221 1.00 92.75 295 SER A CA 1
ATOM 2289 C C . SER A 1 295 ? 8.177 0.032 -13.032 1.00 92.75 295 SER A C 1
ATOM 2291 O O . SER A 1 295 ? 7.758 0.616 -12.040 1.00 92.75 295 SER A O 1
ATOM 2293 N N . GLY A 1 296 ? 7.363 -0.428 -13.977 1.00 92.81 296 GLY A N 1
ATOM 2294 C CA . GLY A 1 296 ? 5.910 -0.298 -13.922 1.00 92.81 296 GLY A CA 1
ATOM 2295 C C . GLY A 1 296 ? 5.275 -1.046 -12.750 1.00 92.81 296 GLY A C 1
ATOM 2296 O O . GLY A 1 296 ? 4.409 -0.491 -12.091 1.00 92.81 296 GLY A O 1
ATOM 2297 N N . ILE A 1 297 ? 5.706 -2.268 -12.417 1.00 95.38 297 ILE A N 1
ATOM 2298 C CA . ILE A 1 297 ? 5.082 -3.043 -11.322 1.00 95.38 297 ILE A CA 1
ATOM 2299 C C . ILE A 1 297 ? 5.952 -3.060 -10.065 1.00 95.38 297 ILE A C 1
ATOM 2301 O O . ILE A 1 297 ? 5.545 -2.493 -9.046 1.00 95.38 297 ILE A O 1
ATOM 2305 N N . VAL A 1 298 ? 7.133 -3.686 -10.128 1.00 96.69 298 VAL A N 1
ATOM 2306 C CA . VAL A 1 298 ? 8.072 -3.796 -9.003 1.00 96.69 298 VAL A CA 1
ATOM 2307 C C . VAL A 1 298 ? 9.415 -3.182 -9.352 1.00 96.69 298 VAL A C 1
ATOM 2309 O O . VAL A 1 298 ? 10.102 -3.703 -10.225 1.00 96.69 298 VAL A O 1
ATOM 2312 N N . GLY A 1 299 ? 9.840 -2.148 -8.626 1.00 95.38 299 GLY A N 1
ATOM 2313 C CA . GLY A 1 299 ? 11.138 -1.508 -8.860 1.00 95.38 299 GLY A CA 1
ATOM 2314 C C . GLY A 1 299 ? 12.298 -2.505 -8.804 1.00 95.38 299 GLY A C 1
ATOM 2315 O O . GLY A 1 299 ? 13.049 -2.623 -9.769 1.00 95.38 299 GLY A O 1
ATOM 2316 N N . TYR A 1 300 ? 12.405 -3.282 -7.721 1.00 94.56 300 TYR A N 1
ATOM 2317 C CA . TYR A 1 300 ? 13.467 -4.282 -7.542 1.00 94.56 300 TYR A CA 1
ATOM 2318 C C . TYR A 1 300 ? 12.993 -5.563 -6.837 1.00 94.56 300 TYR A C 1
ATOM 2320 O O . TYR A 1 300 ? 12.239 -5.509 -5.859 1.00 94.56 300 TYR A O 1
ATOM 2328 N N . LEU A 1 301 ? 13.482 -6.721 -7.288 1.00 93.25 301 LEU A N 1
ATOM 2329 C CA . LEU A 1 301 ? 13.221 -8.023 -6.668 1.00 93.25 301 LEU A CA 1
ATOM 2330 C C . LEU A 1 301 ? 14.422 -8.508 -5.846 1.00 93.25 301 LEU A C 1
ATOM 2332 O O . LEU A 1 301 ? 15.537 -8.619 -6.343 1.00 93.25 301 LEU A O 1
ATOM 2336 N N . LEU A 1 302 ? 14.179 -8.860 -4.581 1.00 92.88 302 LEU A N 1
ATOM 2337 C CA . LEU A 1 302 ? 15.170 -9.499 -3.700 1.00 92.88 302 LEU A CA 1
ATOM 2338 C C . LEU A 1 302 ? 15.083 -11.030 -3.716 1.00 92.88 302 LEU A C 1
ATOM 2340 O O . LEU A 1 302 ? 16.058 -11.718 -3.415 1.00 92.88 302 LEU A O 1
ATOM 2344 N N . LYS A 1 303 ? 13.896 -11.566 -4.007 1.00 91.62 303 LYS A N 1
ATOM 2345 C CA . LYS A 1 303 ? 13.585 -12.998 -4.095 1.00 91.62 303 LYS A CA 1
ATOM 2346 C C . LYS A 1 303 ? 12.537 -13.206 -5.183 1.00 91.62 303 LYS A C 1
ATOM 2348 O O . LYS A 1 303 ? 11.909 -12.247 -5.618 1.00 91.62 303 LYS A O 1
ATOM 2353 N N . ASN A 1 304 ? 12.301 -14.460 -5.559 1.00 87.69 304 ASN A N 1
ATOM 2354 C CA . ASN A 1 304 ? 11.261 -14.810 -6.524 1.00 87.69 304 ASN A CA 1
ATOM 2355 C C . ASN A 1 304 ? 9.874 -14.384 -6.024 1.00 87.69 304 ASN A C 1
ATOM 2357 O O . ASN A 1 304 ? 9.485 -14.728 -4.907 1.00 87.69 304 ASN A O 1
ATOM 2361 N N . VAL A 1 305 ? 9.133 -13.686 -6.881 1.00 90.38 305 VAL A N 1
ATOM 2362 C CA . VAL A 1 305 ? 7.759 -13.226 -6.645 1.00 90.38 305 VAL A CA 1
ATOM 2363 C C . VAL A 1 305 ? 6.873 -13.745 -7.768 1.00 90.38 305 VAL A C 1
ATOM 2365 O O . VAL A 1 305 ? 7.288 -13.738 -8.930 1.00 90.38 305 VAL A O 1
ATOM 2368 N N . ASN A 1 306 ? 5.662 -14.187 -7.430 1.00 91.75 306 ASN A N 1
ATOM 2369 C CA . ASN A 1 306 ? 4.655 -14.503 -8.438 1.00 91.75 306 ASN A CA 1
ATOM 2370 C C . ASN A 1 306 ? 4.059 -13.203 -9.003 1.00 91.75 306 ASN A C 1
ATOM 2372 O O . ASN A 1 306 ? 3.487 -12.426 -8.239 1.00 91.75 306 ASN A O 1
ATOM 2376 N N . LEU A 1 307 ? 4.209 -12.978 -10.307 1.00 90.62 307 LEU A N 1
ATOM 2377 C CA . LEU A 1 307 ? 3.772 -11.778 -11.020 1.00 90.62 307 LEU A CA 1
ATOM 2378 C C . LEU A 1 307 ? 2.900 -12.211 -12.201 1.00 90.62 307 LEU A C 1
ATOM 2380 O O . LEU A 1 307 ? 3.421 -12.795 -13.146 1.00 90.62 307 LEU A O 1
ATOM 2384 N N . ASP A 1 308 ? 1.593 -11.951 -12.146 1.00 88.75 308 ASP A N 1
ATOM 2385 C CA . ASP A 1 308 ? 0.659 -12.414 -13.183 1.00 88.75 308 ASP A CA 1
ATOM 2386 C C . ASP A 1 308 ? -0.577 -11.514 -13.310 1.00 88.75 308 ASP A C 1
ATOM 2388 O O . ASP A 1 308 ? -0.985 -10.868 -12.344 1.00 88.75 308 ASP A O 1
ATOM 2392 N N . GLY A 1 309 ? -1.167 -11.452 -14.503 1.00 86.31 309 GLY A N 1
ATOM 2393 C CA . GLY A 1 309 ? -2.343 -10.620 -14.774 1.00 86.31 309 GLY A CA 1
ATOM 2394 C C . GLY A 1 309 ? -2.099 -9.137 -14.493 1.00 86.31 309 GLY A C 1
ATOM 2395 O O . GLY A 1 309 ? -2.822 -8.511 -13.719 1.00 86.31 309 GLY A O 1
ATOM 2396 N N . LEU A 1 310 ? -1.028 -8.568 -15.044 1.00 89.69 310 LEU A N 1
ATOM 2397 C CA . LEU A 1 310 ? -0.591 -7.214 -14.704 1.00 89.69 310 LEU A CA 1
ATOM 2398 C C . LEU A 1 310 ? -0.858 -6.239 -15.842 1.00 89.69 310 LEU A C 1
ATOM 2400 O O . LEU A 1 310 ? -0.779 -6.584 -17.021 1.00 89.69 310 LEU A O 1
ATOM 2404 N N . ILE A 1 311 ? -1.129 -4.986 -15.493 1.00 87.81 311 ILE A N 1
ATOM 2405 C CA . ILE A 1 311 ? -1.231 -3.924 -16.488 1.00 87.81 311 ILE A CA 1
ATOM 2406 C C . ILE A 1 311 ? -0.454 -2.687 -16.045 1.00 87.81 311 ILE A C 1
ATOM 2408 O O . ILE A 1 311 ? -0.556 -2.233 -14.907 1.00 87.81 311 ILE A O 1
ATOM 2412 N N . VAL A 1 312 ? 0.320 -2.121 -16.961 1.00 89.56 312 VAL A N 1
ATOM 2413 C CA . VAL A 1 312 ? 1.119 -0.919 -16.751 1.00 89.56 312 VAL A CA 1
ATOM 2414 C C . VAL A 1 312 ? 0.693 0.134 -17.765 1.00 89.56 312 VAL A C 1
ATOM 2416 O O . VAL A 1 312 ? 1.020 0.048 -18.947 1.00 89.56 312 VAL A O 1
ATOM 2419 N N . TYR A 1 313 ? -0.009 1.148 -17.277 1.00 88.00 313 TYR A N 1
ATOM 2420 C CA . TYR A 1 313 ? -0.282 2.387 -17.988 1.00 88.00 313 TYR A CA 1
ATOM 2421 C C . TYR A 1 313 ? 0.596 3.511 -17.436 1.00 88.00 313 TYR A C 1
ATOM 2423 O O . TYR A 1 313 ? 0.751 3.654 -16.224 1.00 88.00 313 TYR A O 1
ATOM 2431 N N . GLY A 1 314 ? 1.087 4.373 -18.319 1.00 85.25 314 GLY A N 1
ATOM 2432 C CA . GLY A 1 314 ? 1.834 5.570 -17.932 1.00 85.25 314 GLY A CA 1
ATOM 2433 C C . GLY A 1 314 ? 3.320 5.487 -18.244 1.00 85.25 314 GLY A C 1
ATOM 2434 O O . GLY A 1 314 ? 3.838 4.462 -18.691 1.00 85.25 314 GLY A O 1
ATOM 2435 N N . ASN A 1 315 ? 3.989 6.621 -18.065 1.00 90.25 315 ASN A N 1
ATOM 2436 C CA . ASN A 1 315 ? 5.374 6.783 -18.484 1.00 90.25 315 ASN A CA 1
ATOM 2437 C C . ASN A 1 315 ? 6.338 6.350 -17.380 1.00 90.25 315 ASN A C 1
ATOM 2439 O O . ASN A 1 315 ? 6.095 6.623 -16.206 1.00 90.25 315 ASN A O 1
ATOM 2443 N N . ILE A 1 316 ? 7.446 5.719 -17.767 1.00 92.75 316 ILE A N 1
ATOM 2444 C CA . ILE A 1 316 ? 8.498 5.265 -16.856 1.00 92.75 316 ILE A CA 1
ATOM 2445 C C . ILE A 1 316 ? 9.802 5.948 -17.259 1.00 92.75 316 ILE A C 1
ATOM 2447 O O . ILE A 1 316 ? 10.258 5.789 -18.388 1.00 92.75 316 ILE A O 1
ATOM 2451 N N . THR A 1 317 ? 10.409 6.682 -16.334 1.00 92.94 317 THR A N 1
ATOM 2452 C CA . THR A 1 317 ? 11.663 7.409 -16.545 1.00 92.94 317 THR A CA 1
ATOM 2453 C C . THR A 1 317 ? 12.708 6.964 -15.529 1.00 92.94 317 THR A C 1
ATOM 2455 O O . THR A 1 317 ? 12.442 6.994 -14.324 1.00 92.94 317 THR A O 1
ATOM 2458 N N . ALA A 1 318 ? 13.891 6.560 -16.001 1.00 92.00 318 ALA A N 1
ATOM 2459 C CA . ALA A 1 318 ? 15.022 6.188 -15.150 1.00 92.00 318 ALA A CA 1
ATOM 2460 C C . ALA A 1 318 ? 16.370 6.314 -15.851 1.00 92.00 318 ALA A C 1
ATOM 2462 O O . ALA A 1 318 ? 16.460 6.121 -17.056 1.00 92.00 318 ALA A O 1
ATOM 2463 N N . ASN A 1 319 ? 17.441 6.544 -15.096 1.00 89.81 319 ASN A N 1
ATOM 2464 C CA . ASN A 1 319 ? 18.783 6.571 -15.671 1.00 89.81 319 ASN A CA 1
ATOM 2465 C C . ASN A 1 319 ? 19.311 5.148 -15.895 1.00 89.81 319 ASN A C 1
ATOM 2467 O O . ASN A 1 319 ? 19.747 4.831 -16.994 1.00 89.81 319 ASN A O 1
ATOM 2471 N N . GLU A 1 320 ? 19.199 4.269 -14.895 1.00 86.31 320 GLU A N 1
ATOM 2472 C CA . GLU A 1 320 ? 19.758 2.912 -14.933 1.00 86.31 320 GLU A CA 1
ATOM 2473 C C . GLU A 1 320 ? 18.750 1.853 -14.460 1.00 86.31 320 GLU A C 1
ATOM 2475 O O . GLU A 1 320 ? 17.930 2.101 -13.574 1.00 86.31 320 GLU A O 1
ATOM 2480 N N . TYR A 1 321 ? 18.849 0.642 -15.022 1.00 86.38 321 TYR A N 1
ATOM 2481 C CA . TYR A 1 321 ? 17.998 -0.517 -14.707 1.00 86.38 321 TYR A CA 1
ATOM 2482 C C . TYR A 1 321 ? 16.502 -0.172 -14.740 1.00 86.38 321 TYR A C 1
ATOM 2484 O O . TYR A 1 321 ? 15.847 0.009 -13.710 1.00 86.38 321 TYR A O 1
ATOM 2492 N N . ILE A 1 322 ? 15.963 -0.082 -15.954 1.00 87.06 322 ILE A N 1
ATOM 2493 C CA . ILE A 1 322 ? 14.551 0.196 -16.210 1.00 87.06 322 ILE A CA 1
ATOM 2494 C C . ILE A 1 322 ? 13.835 -1.060 -16.708 1.00 87.06 322 ILE A C 1
ATOM 2496 O O . ILE A 1 322 ? 14.409 -1.852 -17.452 1.00 87.06 322 ILE A O 1
ATOM 2500 N N . GLY A 1 323 ? 12.576 -1.243 -16.317 1.00 85.19 323 GLY A N 1
ATOM 2501 C CA . GLY A 1 323 ? 11.767 -2.376 -16.759 1.00 85.19 323 GLY A CA 1
ATOM 2502 C C . GLY A 1 323 ? 10.276 -2.064 -16.797 1.00 85.19 323 GLY A C 1
ATOM 2503 O O . GLY A 1 323 ? 9.786 -1.180 -16.106 1.00 85.19 323 GLY A O 1
ATOM 2504 N N . VAL A 1 324 ? 9.516 -2.805 -17.600 1.00 87.12 324 VAL A N 1
ATOM 2505 C CA . VAL A 1 324 ? 8.046 -2.710 -17.580 1.00 87.12 324 VAL A CA 1
ATOM 2506 C C . VAL A 1 324 ? 7.503 -3.349 -16.305 1.00 87.12 324 VAL A C 1
ATOM 2508 O O . VAL A 1 324 ? 6.745 -2.737 -15.560 1.00 87.12 324 VAL A O 1
ATOM 2511 N N . VAL A 1 325 ? 7.913 -4.585 -16.033 1.00 88.31 325 VAL A N 1
ATOM 2512 C CA . VAL A 1 325 ? 7.429 -5.354 -14.881 1.00 88.31 325 VAL A CA 1
ATOM 2513 C C . VAL A 1 325 ? 8.367 -5.178 -13.702 1.00 88.31 325 VAL A C 1
ATOM 2515 O O . VAL A 1 325 ? 7.936 -4.788 -12.620 1.00 88.31 325 VAL A O 1
ATOM 2518 N N . THR A 1 326 ? 9.654 -5.430 -13.925 1.00 90.00 326 THR A N 1
ATOM 2519 C CA . THR A 1 326 ? 10.713 -5.246 -12.940 1.00 90.00 326 THR A CA 1
ATOM 2520 C C . THR A 1 326 ? 12.052 -4.970 -13.614 1.00 90.00 326 THR A C 1
ATOM 2522 O O . THR A 1 326 ? 12.231 -5.310 -14.783 1.00 90.00 326 THR A O 1
ATOM 2525 N N . SER A 1 327 ? 12.974 -4.344 -12.880 1.00 86.12 327 SER A N 1
ATOM 2526 C CA . SER A 1 327 ? 14.319 -4.003 -13.353 1.00 86.12 327 SER A CA 1
ATOM 2527 C C . SER A 1 327 ? 15.370 -5.069 -13.032 1.00 86.12 327 SER A C 1
ATOM 2529 O O . SER A 1 327 ? 16.527 -4.936 -13.426 1.00 86.12 327 SER A O 1
ATOM 2531 N N . SER A 1 328 ? 14.989 -6.092 -12.267 1.00 82.31 328 SER A N 1
ATOM 2532 C CA . SER A 1 328 ? 15.842 -7.216 -11.886 1.00 82.31 328 SER A CA 1
ATOM 2533 C C . SER A 1 328 ? 15.651 -8.387 -12.847 1.00 82.31 328 SER A C 1
ATOM 2535 O O . SER A 1 328 ? 14.558 -8.581 -13.377 1.00 82.31 328 SER A O 1
ATOM 2537 N N . ASP A 1 329 ? 16.677 -9.225 -13.003 1.00 70.44 329 ASP A N 1
ATOM 2538 C CA . ASP A 1 329 ? 16.537 -10.492 -13.721 1.00 70.44 329 ASP A CA 1
ATOM 2539 C C . ASP A 1 329 ? 15.472 -11.366 -13.041 1.00 70.44 329 ASP A C 1
ATOM 2541 O O . ASP A 1 329 ? 15.596 -11.724 -11.866 1.00 70.44 329 ASP A O 1
ATOM 2545 N N . HIS A 1 330 ? 14.426 -11.726 -13.784 1.00 67.06 330 HIS A N 1
ATOM 2546 C CA . HIS A 1 330 ? 13.367 -12.616 -13.314 1.00 67.06 330 HIS A CA 1
ATOM 2547 C C . HIS A 1 330 ? 13.131 -13.723 -14.339 1.00 67.06 330 HIS A C 1
ATOM 2549 O O . HIS A 1 330 ? 13.018 -13.470 -15.534 1.00 67.06 330 HIS A O 1
ATOM 2555 N N . LEU A 1 331 ? 13.099 -14.967 -13.864 1.00 54.78 331 LEU A N 1
ATOM 2556 C CA . LEU A 1 331 ? 13.149 -16.183 -14.690 1.00 54.78 331 LEU A CA 1
ATOM 2557 C C . LEU A 1 331 ? 11.770 -16.721 -15.102 1.00 54.78 331 LEU A C 1
ATOM 2559 O O . LEU A 1 331 ? 11.694 -17.824 -15.641 1.00 54.78 331 LEU A O 1
ATOM 2563 N N . TYR A 1 332 ? 10.689 -15.991 -14.822 1.00 61.97 332 TYR A N 1
ATOM 2564 C CA . TYR A 1 332 ? 9.334 -16.496 -15.014 1.00 61.97 332 TYR A CA 1
ATOM 2565 C C . TYR A 1 332 ? 8.514 -15.667 -15.988 1.00 61.97 332 TYR A C 1
ATOM 2567 O O . TYR A 1 332 ? 8.588 -14.443 -16.049 1.00 61.97 332 TYR A O 1
ATOM 2575 N N . ALA A 1 333 ? 7.672 -16.428 -16.663 1.00 60.47 333 ALA A N 1
ATOM 2576 C CA . ALA A 1 333 ? 6.475 -16.050 -17.360 1.00 60.47 333 ALA A CA 1
ATOM 2577 C C . ALA A 1 333 ? 5.604 -15.026 -16.611 1.00 60.47 333 ALA A C 1
ATOM 2579 O O . ALA A 1 333 ? 5.118 -15.322 -15.522 1.00 60.47 333 ALA A O 1
ATOM 2580 N N . PHE A 1 334 ? 5.332 -13.875 -17.226 1.00 72.69 334 PHE A N 1
ATOM 2581 C CA . PHE A 1 334 ? 4.300 -12.936 -16.786 1.00 72.69 334 PHE A CA 1
ATOM 2582 C C . PHE A 1 334 ? 3.351 -12.606 -17.939 1.00 72.69 334 PHE A C 1
ATOM 2584 O O . PHE A 1 334 ? 3.787 -12.490 -19.081 1.00 72.69 334 PHE A O 1
ATOM 2591 N N . ASN A 1 335 ? 2.066 -12.418 -17.630 1.00 77.88 335 ASN A N 1
ATOM 2592 C CA . ASN A 1 335 ? 1.104 -11.814 -18.551 1.00 77.88 335 ASN A CA 1
ATOM 2593 C C . ASN A 1 335 ? 0.970 -10.334 -18.199 1.00 77.88 335 ASN A C 1
ATOM 2595 O O . ASN A 1 335 ? 0.335 -9.992 -17.197 1.00 77.88 335 ASN A O 1
ATOM 2599 N N . VAL A 1 336 ? 1.613 -9.461 -18.981 1.00 81.38 336 VAL A N 1
ATOM 2600 C CA . VAL A 1 336 ? 1.605 -8.012 -18.739 1.00 81.38 336 VAL A CA 1
ATOM 2601 C C . VAL A 1 336 ? 1.218 -7.239 -19.987 1.00 81.38 336 VAL A C 1
ATOM 2603 O O . VAL A 1 336 ? 1.878 -7.343 -21.017 1.00 81.38 336 VAL A O 1
ATOM 2606 N N . LEU A 1 337 ? 0.203 -6.385 -19.868 1.00 83.88 337 LEU A N 1
ATOM 2607 C CA . LEU A 1 337 ? -0.084 -5.345 -20.854 1.00 83.88 337 LEU A CA 1
ATOM 2608 C C . LEU A 1 337 ? 0.646 -4.052 -20.463 1.00 83.88 337 LEU A C 1
ATOM 2610 O O . LEU A 1 337 ? 0.426 -3.523 -19.377 1.00 83.88 337 LEU A O 1
ATOM 2614 N N . PHE A 1 338 ? 1.498 -3.528 -21.339 1.00 84.12 338 PHE A N 1
ATOM 2615 C CA . PHE A 1 338 ? 2.156 -2.232 -21.175 1.00 84.12 338 PHE A CA 1
ATOM 2616 C C . PHE A 1 338 ? 1.657 -1.235 -22.207 1.00 84.12 338 PHE A C 1
ATOM 2618 O O . PHE A 1 338 ? 1.503 -1.572 -23.376 1.00 84.12 338 PHE A O 1
ATOM 2625 N N . THR A 1 339 ? 1.432 0.001 -21.777 1.00 81.69 339 THR A N 1
ATOM 2626 C CA . THR A 1 339 ? 1.023 1.103 -22.649 1.00 81.69 339 THR A CA 1
ATOM 2627 C C . THR A 1 339 ? 1.497 2.412 -22.040 1.00 81.69 339 THR A C 1
ATOM 2629 O O . THR A 1 339 ? 0.945 2.921 -21.058 1.00 81.69 339 THR A O 1
ATOM 2632 N N . GLY A 1 340 ? 2.526 2.975 -22.652 1.00 78.69 340 GLY A N 1
ATOM 2633 C CA . GLY A 1 340 ? 3.162 4.202 -22.217 1.00 78.69 340 GLY A CA 1
ATOM 2634 C C . GLY A 1 340 ? 4.489 4.381 -22.931 1.00 78.69 340 GLY A C 1
ATOM 2635 O O . GLY A 1 340 ? 4.771 3.717 -23.929 1.00 78.69 340 GLY A O 1
ATOM 2636 N N . GLN A 1 341 ? 5.303 5.285 -22.405 1.00 82.88 341 GLN A N 1
ATOM 2637 C CA . GLN A 1 341 ? 6.641 5.549 -22.919 1.00 82.88 341 GLN A CA 1
ATOM 2638 C C . GLN A 1 341 ? 7.686 5.233 -21.855 1.00 82.88 341 GLN A C 1
ATOM 2640 O O . GLN A 1 341 ? 7.481 5.495 -20.665 1.00 82.88 341 GLN A O 1
ATOM 2645 N N . ILE A 1 342 ? 8.815 4.688 -22.300 1.00 83.75 342 ILE A N 1
ATOM 2646 C CA . ILE A 1 342 ? 9.969 4.399 -21.450 1.00 83.75 342 ILE A CA 1
ATOM 2647 C C . ILE A 1 342 ? 11.097 5.348 -21.837 1.00 83.75 342 ILE A C 1
ATOM 2649 O O . ILE A 1 342 ? 11.541 5.359 -22.987 1.00 83.75 342 ILE A O 1
ATOM 2653 N N . TYR A 1 343 ? 11.568 6.117 -20.859 1.00 85.31 343 TYR A N 1
ATOM 2654 C CA . TYR A 1 343 ? 12.642 7.088 -21.001 1.00 85.31 343 TYR A CA 1
ATOM 2655 C C . TYR A 1 343 ? 13.851 6.654 -20.174 1.00 85.31 343 TYR A C 1
ATOM 2657 O O . TYR A 1 343 ? 13.782 6.584 -18.946 1.00 85.31 343 TYR A O 1
ATOM 2665 N N . SER A 1 344 ? 14.971 6.393 -20.840 1.00 82.12 344 SER A N 1
ATOM 2666 C CA . SER A 1 344 ? 16.253 6.129 -20.193 1.00 82.12 344 SER A CA 1
ATOM 2667 C C . SER A 1 344 ? 17.394 6.858 -20.891 1.00 82.12 344 SER A C 1
ATOM 2669 O O . SER A 1 344 ? 17.243 7.298 -22.031 1.00 82.12 344 SER A O 1
ATOM 2671 N N . SER A 1 345 ? 18.535 7.015 -20.207 1.00 73.69 345 SER A N 1
ATOM 2672 C CA . SER A 1 345 ? 19.736 7.631 -20.786 1.00 73.69 345 SER A CA 1
ATOM 2673 C C . SER A 1 345 ? 20.192 6.932 -22.066 1.00 73.69 345 SER A C 1
ATOM 2675 O O . SER A 1 345 ? 20.760 7.579 -22.944 1.00 73.69 345 SER A O 1
ATOM 2677 N N . ASP A 1 346 ? 19.896 5.636 -22.180 1.00 62.59 346 ASP A N 1
ATOM 2678 C CA . ASP A 1 346 ? 20.408 4.784 -23.249 1.00 62.59 346 ASP A CA 1
ATOM 2679 C C . ASP A 1 346 ? 19.337 4.415 -24.292 1.00 62.59 346 ASP A C 1
ATOM 2681 O O . ASP A 1 346 ? 19.684 3.997 -25.397 1.00 62.59 346 ASP A O 1
ATOM 2685 N N . TYR A 1 347 ? 18.041 4.586 -23.985 1.00 63.53 347 TYR A N 1
ATOM 2686 C CA . TYR A 1 347 ? 16.934 4.173 -24.856 1.00 63.53 347 TYR A CA 1
ATOM 2687 C C . TYR A 1 347 ? 15.677 5.034 -24.668 1.00 63.53 347 TYR A C 1
ATOM 2689 O O . TYR A 1 347 ? 15.270 5.334 -23.546 1.00 63.53 347 TYR A O 1
ATOM 2697 N N . SER A 1 348 ? 15.000 5.338 -25.776 1.00 55.25 348 SER A N 1
ATOM 2698 C CA . SER A 1 348 ? 13.592 5.745 -25.792 1.00 55.25 348 SER A CA 1
ATOM 2699 C C . SER A 1 348 ? 12.805 4.696 -26.577 1.00 55.25 348 SER A C 1
ATOM 2701 O O . SER A 1 348 ? 13.016 4.570 -27.785 1.00 55.25 348 SER A O 1
ATOM 2703 N N . TYR A 1 349 ? 11.939 3.931 -25.914 1.00 58.53 349 TYR A N 1
ATOM 2704 C CA . TYR A 1 349 ? 11.000 3.026 -26.590 1.00 58.53 349 TYR A CA 1
ATOM 2705 C C . TYR A 1 349 ? 9.584 3.600 -26.516 1.00 58.53 349 TYR A C 1
ATOM 2707 O O . TYR A 1 349 ? 9.164 4.101 -25.468 1.00 58.53 349 TYR A O 1
ATOM 2715 N N . GLU A 1 350 ? 8.851 3.479 -27.622 1.00 52.84 350 GLU A N 1
ATOM 2716 C CA . GLU A 1 350 ? 7.409 3.708 -27.684 1.00 52.84 350 GLU A CA 1
ATOM 2717 C C . GLU A 1 350 ? 6.673 2.425 -28.081 1.00 52.84 350 GLU A C 1
ATOM 2719 O O . GLU A 1 350 ? 7.217 1.611 -28.828 1.00 52.84 350 GLU A O 1
ATOM 2724 N N . GLU A 1 351 ? 5.428 2.344 -27.594 1.00 59.38 351 GLU A N 1
ATOM 2725 C CA . GLU A 1 351 ? 4.261 1.566 -28.049 1.00 59.38 351 GLU A CA 1
ATOM 2726 C C . GLU A 1 351 ? 3.680 0.587 -27.017 1.00 59.38 351 GLU A C 1
ATOM 2728 O O . GLU A 1 351 ? 4.314 0.180 -26.041 1.00 59.38 351 GLU A O 1
ATOM 2733 N N . SER A 1 352 ? 2.397 0.273 -27.232 1.00 63.84 352 SER A N 1
ATOM 2734 C CA . SER A 1 352 ? 1.632 -0.664 -26.417 1.00 63.84 352 SER A CA 1
ATOM 2735 C C . SER A 1 352 ? 2.049 -2.092 -26.747 1.00 63.84 352 SER A C 1
ATOM 2737 O O . SER A 1 352 ? 1.950 -2.523 -27.897 1.00 63.84 352 SER A O 1
ATOM 2739 N N . VAL A 1 353 ? 2.502 -2.832 -25.742 1.00 70.06 353 VAL A N 1
ATOM 2740 C CA . VAL A 1 353 ? 3.067 -4.171 -25.907 1.00 70.06 353 VAL A CA 1
ATOM 2741 C C . VAL A 1 353 ? 2.441 -5.113 -24.898 1.00 70.06 353 VAL A C 1
ATOM 2743 O O . VAL A 1 353 ? 2.364 -4.799 -23.709 1.00 70.06 353 VAL A O 1
ATOM 2746 N N . PHE A 1 354 ? 2.038 -6.293 -25.361 1.00 70.19 354 PHE A N 1
ATOM 2747 C CA . PHE A 1 354 ? 1.730 -7.401 -24.470 1.00 70.19 354 PHE A CA 1
ATOM 2748 C C . PHE A 1 354 ? 2.945 -8.317 -24.335 1.00 70.19 354 PHE A C 1
ATOM 2750 O O . PHE A 1 354 ? 3.501 -8.797 -25.322 1.00 70.19 354 PHE A O 1
ATOM 2757 N N . TYR A 1 355 ? 3.348 -8.558 -23.095 1.00 70.69 355 TYR A N 1
ATOM 2758 C CA . TYR A 1 355 ? 4.343 -9.553 -22.741 1.00 70.69 355 TYR A CA 1
ATOM 2759 C C . TYR A 1 355 ? 3.605 -10.788 -22.246 1.00 70.69 355 TYR A C 1
ATOM 2761 O O . TYR A 1 355 ? 2.848 -10.707 -21.278 1.00 70.69 355 TYR A O 1
ATOM 2769 N N . SER A 1 356 ? 3.818 -11.909 -22.931 1.00 65.88 356 SER A N 1
ATOM 2770 C CA . SER A 1 356 ? 3.290 -13.203 -22.516 1.00 65.88 356 SER A CA 1
ATOM 2771 C C . SER A 1 356 ? 4.370 -14.038 -21.844 1.00 65.88 356 SER A C 1
ATOM 2773 O O . SER A 1 356 ? 5.565 -13.897 -22.115 1.00 65.88 356 SER A O 1
ATOM 2775 N N . ALA A 1 357 ? 3.894 -14.950 -21.008 1.00 58.25 357 ALA A N 1
ATOM 2776 C CA . ALA A 1 357 ? 4.650 -15.918 -20.240 1.00 58.25 357 ALA A CA 1
ATOM 2777 C C . ALA A 1 357 ? 5.817 -16.614 -20.982 1.00 58.25 357 ALA A C 1
ATOM 2779 O O . ALA A 1 357 ? 6.853 -16.908 -20.386 1.00 58.25 357 ALA A O 1
ATOM 2780 N N . ASP A 1 358 ? 5.668 -16.865 -22.280 1.00 54.47 358 ASP A N 1
ATOM 2781 C CA . ASP A 1 358 ? 6.580 -17.713 -23.051 1.00 54.47 358 ASP A CA 1
ATOM 2782 C C . ASP A 1 358 ? 7.650 -16.935 -23.842 1.00 54.47 358 ASP A C 1
ATOM 2784 O O . ASP A 1 358 ? 8.301 -17.505 -24.722 1.00 54.47 358 ASP A O 1
ATOM 2788 N N . GLN A 1 359 ? 7.851 -15.637 -23.570 1.00 50.00 359 GLN A N 1
ATOM 2789 C CA . GLN A 1 359 ? 8.714 -14.786 -24.397 1.00 50.00 359 GLN A CA 1
ATOM 2790 C C . GLN A 1 359 ? 9.821 -14.042 -23.635 1.00 50.00 359 GLN A C 1
ATOM 2792 O O . GLN A 1 359 ? 9.662 -13.603 -22.500 1.00 50.00 359 GLN A O 1
ATOM 2797 N N . ALA A 1 360 ? 10.975 -13.898 -24.296 1.00 43.56 360 ALA A N 1
ATOM 2798 C CA . ALA A 1 360 ? 12.099 -13.096 -23.815 1.00 43.56 360 ALA A CA 1
ATOM 2799 C C . ALA A 1 360 ? 11.788 -11.587 -23.903 1.00 43.56 360 ALA A C 1
ATOM 2801 O O . ALA A 1 360 ? 10.933 -11.172 -24.674 1.00 43.56 360 ALA A O 1
ATOM 2802 N N . PHE A 1 361 ? 12.544 -10.754 -23.176 1.00 48.56 361 PHE A N 1
ATOM 2803 C CA . PHE A 1 361 ? 12.376 -9.287 -23.066 1.00 48.56 361 PHE A CA 1
ATOM 2804 C C . PHE A 1 361 ? 12.523 -8.494 -24.390 1.00 48.56 361 PHE A C 1
ATOM 2806 O O . PHE A 1 361 ? 12.468 -7.267 -24.393 1.00 48.56 361 PHE A O 1
ATOM 2813 N N . TYR A 1 362 ? 12.745 -9.175 -25.516 1.00 45.84 362 TYR A N 1
ATOM 2814 C CA . TYR A 1 362 ? 12.724 -8.574 -26.843 1.00 45.84 362 TYR A CA 1
ATOM 2815 C C . TYR A 1 362 ? 11.289 -8.580 -27.352 1.00 45.84 362 TYR A C 1
ATOM 2817 O O . TYR A 1 362 ? 10.747 -9.659 -27.560 1.00 45.84 362 TYR A O 1
ATOM 2825 N N . VAL A 1 363 ? 10.703 -7.400 -27.563 1.00 48.56 363 VAL A N 1
ATOM 2826 C CA . VAL A 1 363 ? 9.355 -7.249 -28.123 1.00 48.56 363 VAL A CA 1
ATOM 2827 C C . VAL A 1 363 ? 9.382 -7.673 -29.591 1.00 48.56 363 VAL A C 1
ATOM 2829 O O . VAL A 1 363 ? 9.916 -6.937 -30.426 1.00 48.56 363 VAL A O 1
ATOM 2832 N N . PRO A 1 364 ? 8.836 -8.843 -29.950 1.00 47.12 364 PRO A N 1
ATOM 2833 C CA . PRO A 1 364 ? 8.693 -9.211 -31.345 1.00 47.12 364 PRO A CA 1
ATOM 2834 C C . PRO A 1 364 ? 7.677 -8.255 -31.986 1.00 47.12 364 PRO A C 1
ATOM 2836 O O . PRO A 1 364 ? 6.708 -7.858 -31.341 1.00 47.12 364 PRO A O 1
ATOM 2839 N N . SER A 1 365 ? 7.832 -7.912 -33.267 1.00 52.78 365 SER A N 1
ATOM 2840 C CA . SER A 1 365 ? 6.891 -7.022 -33.979 1.00 52.78 365 SER A CA 1
ATOM 2841 C C . SER A 1 365 ? 5.440 -7.536 -34.028 1.00 52.78 365 SER A C 1
ATOM 2843 O O . SER A 1 365 ? 4.537 -6.831 -34.454 1.00 52.78 365 SER A O 1
ATOM 2845 N N . GLU A 1 366 ? 5.219 -8.786 -33.636 1.00 47.97 366 GLU A N 1
ATOM 2846 C CA . GLU A 1 366 ? 3.925 -9.466 -33.517 1.00 47.97 366 GLU A CA 1
ATOM 2847 C C . GLU A 1 366 ? 3.213 -9.219 -32.170 1.00 47.97 366 GLU A C 1
ATOM 2849 O O . GLU A 1 366 ? 2.030 -9.523 -32.056 1.00 47.97 366 GLU A O 1
ATOM 2854 N N . ASN A 1 367 ? 3.890 -8.624 -31.179 1.00 51.09 367 ASN A N 1
ATOM 2855 C CA . ASN A 1 367 ? 3.328 -8.318 -29.855 1.00 51.09 367 ASN A CA 1
ATOM 2856 C C . ASN A 1 367 ? 2.816 -6.883 -29.700 1.00 51.09 367 ASN A C 1
ATOM 2858 O O . ASN A 1 367 ? 2.349 -6.511 -28.616 1.00 51.09 367 ASN A O 1
ATOM 2862 N N . TYR A 1 368 ? 2.917 -6.073 -30.753 1.00 60.12 368 TYR A N 1
ATOM 2863 C CA . TYR A 1 368 ? 2.217 -4.799 -30.798 1.00 60.12 368 TYR A CA 1
ATOM 2864 C C . TYR A 1 368 ? 0.723 -5.083 -30.738 1.00 60.12 368 TYR A C 1
ATOM 2866 O O . TYR A 1 368 ? 0.148 -5.700 -31.638 1.00 60.12 368 TYR A O 1
ATOM 2874 N N . VAL A 1 369 ? 0.102 -4.677 -29.636 1.00 59.78 369 VAL A N 1
ATOM 2875 C CA . VAL A 1 369 ? -1.333 -4.866 -29.463 1.00 59.78 369 VAL A CA 1
ATOM 2876 C C . VAL A 1 369 ? -2.020 -3.708 -30.152 1.00 59.78 369 VAL A C 1
ATOM 2878 O O . VAL A 1 369 ? -1.944 -2.568 -29.692 1.00 59.78 369 VAL A O 1
ATOM 2881 N N . ASP A 1 370 ? -2.706 -4.007 -31.253 1.00 60.09 370 ASP A N 1
ATOM 2882 C CA . ASP A 1 370 ? -3.659 -3.059 -31.808 1.00 60.09 370 ASP A CA 1
ATOM 2883 C C . ASP A 1 370 ? -4.752 -2.837 -30.760 1.00 60.09 370 ASP A C 1
ATOM 2885 O O . ASP A 1 370 ? -5.388 -3.784 -30.292 1.00 60.09 370 ASP A O 1
ATOM 2889 N N . ILE A 1 371 ? -4.944 -1.583 -30.360 1.00 59.06 371 ILE A N 1
ATOM 2890 C CA . ILE A 1 371 ? -5.826 -1.171 -29.261 1.00 59.06 371 ILE A CA 1
ATOM 2891 C C . ILE A 1 371 ? -7.262 -1.704 -29.458 1.00 59.06 371 ILE A C 1
ATOM 2893 O O . ILE A 1 371 ? -7.974 -1.955 -28.489 1.00 59.06 371 ILE A O 1
ATOM 2897 N N . ILE A 1 372 ? -7.659 -1.963 -30.709 1.00 56.38 372 ILE A N 1
ATOM 2898 C CA . ILE A 1 372 ? -8.951 -2.548 -31.103 1.00 56.38 372 ILE A CA 1
ATOM 2899 C C . ILE A 1 372 ? -9.154 -3.986 -30.566 1.00 56.38 372 ILE A C 1
ATOM 2901 O O . ILE A 1 372 ? -10.292 -4.438 -30.464 1.00 56.38 372 ILE A O 1
ATOM 2905 N N . LEU A 1 373 ? -8.084 -4.704 -30.201 1.00 61.06 373 LEU A N 1
ATOM 2906 C CA . LEU A 1 373 ? -8.119 -6.088 -29.699 1.00 61.06 373 LEU A CA 1
ATOM 2907 C C . LEU A 1 373 ? -8.238 -6.198 -28.167 1.00 61.06 373 LEU A C 1
ATOM 2909 O O . LEU A 1 373 ? -8.330 -7.307 -27.642 1.00 61.06 373 LEU A O 1
ATOM 2913 N N . LEU A 1 374 ? -8.236 -5.073 -27.445 1.00 69.25 374 LEU A N 1
ATOM 2914 C CA . LEU A 1 374 ? -8.389 -5.021 -25.988 1.00 69.25 374 LEU A CA 1
ATOM 2915 C C . LEU A 1 374 ? -9.867 -5.154 -25.584 1.00 69.25 374 LEU A C 1
ATOM 2917 O O . LEU A 1 374 ? -10.478 -4.197 -25.118 1.00 69.25 374 LEU A O 1
ATOM 2921 N N . ASP A 1 375 ? -10.461 -6.328 -25.793 1.00 68.56 375 ASP A N 1
ATOM 2922 C CA . ASP A 1 375 ? -11.854 -6.613 -25.429 1.00 68.56 375 ASP A CA 1
ATOM 2923 C C . ASP A 1 375 ? -11.989 -7.346 -24.079 1.00 68.56 375 ASP A C 1
ATOM 2925 O O . ASP A 1 375 ? -11.007 -7.766 -23.461 1.00 68.56 375 ASP A O 1
ATOM 2929 N N . ASP A 1 376 ? -13.225 -7.535 -23.609 1.00 68.81 376 ASP A N 1
ATOM 2930 C CA . ASP A 1 376 ? -13.511 -8.269 -22.368 1.00 68.81 376 ASP A CA 1
ATOM 2931 C C . ASP A 1 376 ? -12.847 -9.663 -22.329 1.00 68.81 376 ASP A C 1
ATOM 2933 O O . ASP A 1 376 ? -12.440 -10.121 -21.260 1.00 68.81 376 ASP A O 1
ATOM 2937 N N . SER A 1 377 ? -12.718 -10.341 -23.479 1.00 71.50 377 SER A N 1
ATOM 2938 C CA . SER A 1 377 ? -12.118 -11.678 -23.570 1.00 71.50 377 SER A CA 1
ATOM 2939 C C . SER A 1 377 ? -10.612 -11.637 -23.348 1.00 71.50 377 SER A C 1
ATOM 2941 O O . SER A 1 377 ? -10.077 -12.557 -22.729 1.00 71.50 377 SER A O 1
ATOM 2943 N N . PHE A 1 378 ? -9.932 -10.589 -23.814 1.00 72.38 378 PHE A N 1
ATOM 2944 C CA . PHE A 1 378 ? -8.521 -10.347 -23.531 1.00 72.38 378 PHE A CA 1
ATOM 2945 C C . PHE A 1 378 ? -8.291 -10.187 -22.021 1.00 72.38 378 PHE A C 1
ATOM 2947 O O . PHE A 1 378 ? -7.490 -10.917 -21.432 1.00 72.38 378 PHE A O 1
ATOM 2954 N N . TYR A 1 379 ? -9.048 -9.305 -21.360 1.00 72.31 379 TYR A N 1
ATOM 2955 C CA . TYR A 1 379 ? -8.887 -9.070 -19.921 1.00 72.31 379 TYR A CA 1
ATOM 2956 C C . TYR A 1 379 ? -9.235 -10.299 -19.076 1.00 72.31 379 TYR A C 1
ATOM 2958 O O . TYR A 1 379 ? -8.501 -10.628 -18.145 1.00 72.31 379 TYR A O 1
ATOM 2966 N N . LEU A 1 380 ? -10.312 -11.013 -19.415 1.00 71.19 380 LEU A N 1
ATOM 2967 C CA . LEU A 1 380 ? -10.738 -12.210 -18.688 1.00 71.19 380 LEU A CA 1
ATOM 2968 C C . LEU A 1 380 ? -9.816 -13.408 -18.914 1.00 71.19 380 LEU A C 1
ATOM 2970 O O . LEU A 1 380 ? -9.384 -14.040 -17.954 1.00 71.19 380 LEU A O 1
ATOM 2974 N N . ASN A 1 381 ? -9.562 -13.763 -20.175 1.00 69.62 381 ASN A N 1
ATOM 2975 C CA . ASN A 1 381 ? -8.969 -15.057 -20.507 1.00 69.62 381 ASN A CA 1
ATOM 2976 C C . ASN A 1 381 ? -7.444 -15.006 -20.587 1.00 69.62 381 ASN A C 1
ATOM 2978 O O . ASN A 1 381 ? -6.805 -16.025 -20.339 1.00 69.62 381 ASN A O 1
ATOM 2982 N N . LEU A 1 382 ? -6.867 -13.852 -20.942 1.00 66.75 382 LEU A N 1
ATOM 2983 C CA . LEU A 1 382 ? -5.419 -13.701 -21.098 1.00 66.75 382 LEU A CA 1
ATOM 2984 C C . LEU A 1 382 ? -4.772 -13.064 -19.865 1.00 66.75 382 LEU A C 1
ATOM 2986 O O . LEU A 1 382 ? -3.721 -13.519 -19.426 1.00 66.75 382 LEU A O 1
ATOM 2990 N N . LEU A 1 383 ? -5.410 -12.037 -19.293 1.00 70.12 383 LEU A N 1
ATOM 2991 C CA . LEU A 1 383 ? -4.928 -11.368 -18.079 1.00 70.12 383 LEU A CA 1
ATOM 2992 C C . LEU A 1 383 ? -5.563 -11.895 -16.783 1.00 70.12 383 LEU A C 1
ATOM 2994 O O . LEU A 1 383 ? -5.131 -11.499 -15.708 1.00 70.12 383 LEU A O 1
ATOM 2998 N N . GLY A 1 384 ? -6.580 -12.762 -16.847 1.00 68.12 384 GLY A N 1
ATOM 2999 C CA . GLY A 1 384 ? -7.196 -13.346 -15.649 1.00 68.12 384 GLY A CA 1
ATOM 3000 C C . GLY A 1 384 ? -8.008 -12.362 -14.791 1.00 68.12 384 GLY A C 1
ATOM 3001 O O . GLY A 1 384 ? -8.307 -12.659 -13.628 1.00 68.12 384 GLY A O 1
ATOM 3002 N N . LEU A 1 385 ? -8.380 -11.193 -15.327 1.00 72.31 385 LEU A N 1
ATOM 3003 C CA . LEU A 1 385 ? -9.118 -10.166 -14.592 1.00 72.31 385 LEU A CA 1
ATOM 3004 C C . LEU A 1 385 ? -10.602 -10.530 -14.473 1.00 72.31 385 LEU A C 1
ATOM 3006 O O . LEU A 1 385 ? -11.359 -10.539 -15.441 1.00 72.31 385 LEU A O 1
ATOM 3010 N N . ASN A 1 386 ? -11.037 -10.812 -13.245 1.00 71.06 386 ASN A N 1
ATOM 3011 C CA . ASN A 1 386 ? -12.418 -11.183 -12.943 1.00 71.06 386 ASN A CA 1
ATOM 3012 C C . ASN A 1 386 ? -13.380 -9.987 -13.097 1.00 71.06 386 ASN A C 1
ATOM 3014 O O . ASN A 1 386 ? -13.231 -8.987 -12.397 1.00 71.06 386 ASN A O 1
ATOM 3018 N N . GLN A 1 387 ? -14.420 -10.131 -13.923 1.00 65.75 387 GLN A N 1
ATOM 3019 C CA . GLN A 1 387 ? -15.460 -9.113 -14.159 1.00 65.75 387 GLN A CA 1
ATOM 3020 C C . GLN A 1 387 ? -16.292 -8.720 -12.924 1.00 65.75 387 GLN A C 1
ATOM 3022 O O . GLN A 1 387 ? -16.912 -7.662 -12.906 1.00 65.75 387 GLN A O 1
ATOM 3027 N N . ASN A 1 388 ? -16.316 -9.540 -11.871 1.00 66.12 388 ASN A N 1
ATOM 3028 C CA . ASN A 1 388 ? -16.972 -9.162 -10.614 1.00 66.12 388 ASN A CA 1
ATOM 3029 C C . ASN A 1 388 ? -16.153 -8.125 -9.824 1.00 66.12 388 ASN A C 1
ATOM 3031 O O . ASN A 1 388 ? -16.698 -7.408 -8.988 1.00 66.12 388 ASN A O 1
ATOM 3035 N N . ILE A 1 389 ? -14.845 -8.061 -10.086 1.00 62.28 389 ILE A N 1
ATOM 3036 C CA . ILE A 1 389 ? -13.889 -7.153 -9.441 1.00 62.28 389 ILE A CA 1
ATOM 3037 C C . ILE A 1 389 ? -13.626 -5.945 -10.344 1.00 62.28 389 ILE A C 1
ATOM 3039 O O . ILE A 1 389 ? -13.579 -4.813 -9.873 1.00 62.28 389 ILE A O 1
ATOM 3043 N N . TRP A 1 390 ? -13.478 -6.189 -11.646 1.00 70.00 390 TRP A N 1
ATOM 3044 C CA . TRP A 1 390 ? -13.089 -5.192 -12.632 1.00 70.00 390 TRP A CA 1
ATOM 3045 C C . TRP A 1 390 ? -14.248 -4.858 -13.566 1.00 70.00 390 TRP A C 1
ATOM 3047 O O . TRP A 1 390 ? -14.807 -5.737 -14.220 1.00 70.00 390 TRP A O 1
ATOM 3057 N N . ALA A 1 391 ? -14.578 -3.575 -13.647 1.00 69.81 391 ALA A N 1
ATOM 3058 C CA . ALA A 1 391 ? -15.390 -3.005 -14.711 1.00 69.81 391 ALA A CA 1
ATOM 3059 C C . ALA A 1 391 ? -14.479 -2.330 -15.747 1.00 69.81 391 ALA A C 1
ATOM 3061 O O . ALA A 1 391 ? -13.341 -1.978 -15.441 1.00 69.81 391 ALA A O 1
ATOM 3062 N N . TYR A 1 392 ? -14.965 -2.152 -16.974 1.00 69.50 392 TYR A N 1
ATOM 3063 C CA . TYR A 1 392 ? -14.160 -1.665 -18.096 1.00 69.50 392 TYR A CA 1
ATOM 3064 C C . TYR A 1 392 ? -14.753 -0.374 -18.665 1.00 69.50 392 TYR A C 1
ATOM 3066 O O . TYR A 1 392 ? -15.933 -0.338 -19.018 1.00 69.50 392 TYR A O 1
ATOM 3074 N N . ASN A 1 393 ? -13.951 0.694 -18.741 1.00 64.44 393 ASN A N 1
ATOM 3075 C CA . ASN A 1 393 ? -14.347 1.940 -19.402 1.00 64.44 393 ASN A CA 1
ATOM 3076 C C . ASN A 1 393 ? -13.764 1.984 -20.822 1.00 64.44 393 ASN A C 1
ATOM 3078 O O . ASN A 1 393 ? -12.558 1.820 -21.000 1.00 64.44 393 ASN A O 1
ATOM 3082 N N . TYR A 1 394 ? -14.624 2.227 -21.812 1.00 62.88 394 TYR A N 1
ATOM 3083 C CA . TYR A 1 394 ? -14.320 2.235 -23.246 1.00 62.88 394 TYR A CA 1
ATOM 3084 C C . TYR A 1 394 ? -14.082 3.665 -23.774 1.00 62.88 394 TYR A C 1
ATOM 3086 O O . TYR A 1 394 ? -14.639 4.074 -24.795 1.00 62.88 394 TYR A O 1
ATOM 3094 N N . GLU A 1 395 ? -13.278 4.462 -23.070 1.00 51.31 395 GLU A N 1
ATOM 3095 C CA . GLU A 1 395 ? -12.970 5.839 -23.475 1.00 51.31 395 GLU A CA 1
ATOM 3096 C C . GLU A 1 395 ? -11.787 5.903 -24.454 1.00 51.31 395 GLU A C 1
ATOM 3098 O O . GLU A 1 395 ? -10.723 5.336 -24.222 1.00 51.31 395 GLU A O 1
ATOM 3103 N N . ASN A 1 396 ? -11.942 6.663 -25.545 1.00 49.19 396 ASN A N 1
ATOM 3104 C CA . ASN A 1 396 ? -10.880 6.942 -26.527 1.00 49.19 396 ASN A CA 1
ATOM 3105 C C . ASN A 1 396 ? -10.223 5.687 -27.140 1.00 49.19 396 ASN A C 1
ATOM 3107 O O . ASN A 1 396 ? -9.024 5.688 -27.412 1.00 49.19 396 ASN A O 1
ATOM 3111 N N . ASN A 1 397 ? -11.011 4.630 -27.366 1.00 50.75 397 ASN A N 1
ATOM 3112 C CA . ASN A 1 397 ? -10.587 3.308 -27.848 1.00 50.75 397 ASN A CA 1
ATOM 3113 C C . ASN A 1 397 ? -9.674 2.516 -26.894 1.00 50.75 397 ASN A C 1
ATOM 3115 O O . ASN A 1 397 ? -9.432 1.353 -27.174 1.00 50.75 397 ASN A O 1
ATOM 3119 N N . ILE A 1 398 ? -9.213 3.069 -25.767 1.00 52.88 398 ILE A N 1
ATOM 3120 C CA . ILE A 1 398 ? -8.400 2.335 -24.788 1.00 52.88 398 ILE A CA 1
ATOM 3121 C C . ILE A 1 398 ? -9.325 1.792 -23.703 1.00 52.88 398 ILE A C 1
ATOM 3123 O O . ILE A 1 398 ? -9.940 2.558 -22.963 1.00 52.88 398 ILE A O 1
ATOM 3127 N N . VAL A 1 399 ? -9.393 0.470 -23.576 1.00 64.69 399 VAL A N 1
ATOM 3128 C CA . VAL A 1 399 ? -10.159 -0.167 -22.505 1.00 64.69 399 VAL A CA 1
ATOM 3129 C C . VAL A 1 399 ? -9.327 -0.141 -21.223 1.00 64.69 399 VAL A C 1
ATOM 3131 O O . VAL A 1 399 ? -8.226 -0.682 -21.166 1.00 64.69 399 VAL A O 1
ATOM 3134 N N . LEU A 1 400 ? -9.806 0.557 -20.192 1.00 63.69 400 LEU A N 1
ATOM 3135 C CA . LEU A 1 400 ? -9.139 0.608 -18.886 1.00 63.69 400 LEU A CA 1
ATOM 3136 C C . LEU A 1 400 ? -9.984 -0.123 -17.841 1.00 63.69 400 LEU A C 1
ATOM 3138 O O . LEU A 1 400 ? -11.140 0.271 -17.638 1.00 63.69 400 LEU A O 1
ATOM 3142 N N . PRO A 1 401 ? -9.436 -1.141 -17.149 1.00 66.81 401 PRO A N 1
ATOM 3143 C CA . PRO A 1 401 ? -10.111 -1.715 -16.001 1.00 66.81 401 PRO A CA 1
ATOM 3144 C C . PRO A 1 401 ? -10.117 -0.718 -14.841 1.00 66.81 401 PRO A C 1
ATOM 3146 O O . PRO A 1 401 ? -9.135 -0.021 -14.589 1.00 66.81 401 PRO A O 1
ATOM 3149 N N . TYR A 1 402 ? -11.224 -0.672 -14.116 1.00 68.62 402 TYR A N 1
ATOM 3150 C CA . TYR A 1 402 ? -11.366 0.023 -12.845 1.00 68.62 402 TYR A CA 1
ATOM 3151 C C . TYR A 1 402 ? -12.125 -0.872 -11.867 1.00 68.62 402 TYR A C 1
ATOM 3153 O O . TYR A 1 402 ? -12.875 -1.764 -12.266 1.00 68.62 402 TYR A O 1
ATOM 3161 N N . LEU A 1 403 ? -11.897 -0.669 -10.573 1.00 62.72 403 LEU A N 1
ATOM 3162 C CA . LEU A 1 403 ? -12.559 -1.456 -9.537 1.00 62.72 403 LEU A CA 1
ATOM 3163 C C . LEU A 1 403 ? -14.070 -1.187 -9.539 1.00 62.72 403 LEU A C 1
ATOM 3165 O O . LEU A 1 403 ? -14.494 -0.036 -9.458 1.00 62.72 403 LEU A O 1
ATOM 3169 N N . SER A 1 404 ? -14.881 -2.242 -9.629 1.00 63.47 404 SER A N 1
ATOM 3170 C CA . SER A 1 404 ? -16.346 -2.158 -9.761 1.00 63.47 404 SER A CA 1
ATOM 3171 C C . SER A 1 404 ? -17.031 -1.484 -8.561 1.00 63.47 404 SER A C 1
ATOM 3173 O O . SER A 1 404 ? -18.102 -0.896 -8.686 1.00 63.47 404 SER A O 1
ATOM 3175 N N . ASN A 1 405 ? -16.388 -1.550 -7.401 1.00 60.84 405 ASN A N 1
ATOM 3176 C CA . ASN A 1 405 ? -16.768 -0.958 -6.122 1.00 60.84 405 ASN A CA 1
ATOM 3177 C C . ASN A 1 405 ? -16.195 0.448 -5.889 1.00 60.84 405 ASN A C 1
ATOM 3179 O O . ASN A 1 405 ? -16.525 1.063 -4.877 1.00 60.84 405 ASN A O 1
ATOM 3183 N N . ASN A 1 406 ? -15.341 0.959 -6.776 1.00 57.16 406 ASN A N 1
ATOM 3184 C CA . ASN A 1 406 ? -14.699 2.247 -6.573 1.00 57.16 406 ASN A CA 1
ATOM 3185 C C . ASN A 1 406 ? -15.588 3.400 -7.061 1.00 57.16 406 ASN A C 1
ATOM 3187 O O . ASN A 1 406 ? -15.978 3.466 -8.226 1.00 57.16 406 ASN A O 1
ATOM 3191 N N . ILE A 1 407 ? -15.881 4.324 -6.148 1.00 49.28 407 ILE A N 1
ATOM 3192 C CA . ILE A 1 407 ? -16.631 5.554 -6.406 1.00 49.28 407 ILE A CA 1
ATOM 3193 C C . ILE A 1 407 ? -15.594 6.664 -6.647 1.00 49.28 407 ILE A C 1
ATOM 3195 O O . ILE A 1 407 ? -15.274 7.428 -5.729 1.00 49.28 407 ILE A O 1
ATOM 3199 N N . GLU A 1 408 ? -14.995 6.692 -7.843 1.00 46.69 408 GLU A N 1
ATOM 3200 C CA . GLU A 1 408 ? -14.195 7.844 -8.307 1.00 46.69 408 GLU A CA 1
ATOM 3201 C C . GLU A 1 408 ? -15.089 9.044 -8.643 1.00 46.69 408 GLU A C 1
ATOM 3203 O O . GLU A 1 408 ? -16.123 8.850 -9.325 1.00 46.69 408 GLU A O 1
#